Protein AF-A0A7E6FG66-F1 (afdb_monomer)

Radius of gyration: 26.2 Å; Cα contacts (8 Å, |Δi|>4): 555; chains: 1; bounding box: 57×89×68 Å

Foldseek 3Di:
DVVVLVVLLVVLVVVVVDPDDDDQLVSQLSSVQVCVVVVVQPDWDDPDPLLTFGLVPADQCLVVCVVVVPDDPVVCCCVRVVVRDDGDDPSVSSSSSSSQLAAKDFDADLLNPDRPHIDGDGSLSLAAADLPFQWEWDDDGPDIDIGGNDDQPPPGRDSGHYHPDPSLDQLLVSQVCCCVRVNDGHDHPCNVVRQPRQCLQLWFADPPPVDPWTKGWHDNNVPDIAIHATPTPRDGDPDPVVRVLSVVLVVVLVVLLVVLVVCVVVVVLVVSLVSLVVNLVVVVVGRDDLLHNSNLSSLVSNLVSCVSVLVLVSNLVSLVSNLVSVCVSDPVLDLVSLSSLLVSLVSCVSVVVLVSSLVSLVVSLVNVVVVDDPPRSNNVVSVVSNVCSVPDDPVVVVVVVVPPDDDDDDDDDDDDDD

pLDDT: mean 88.01, std 13.19, range [34.34, 98.81]

Nearest PDB structures (foldseek):
  6cby-assembly2_B  TM=8.712E-01  e=8.234E-17  Homo sapiens
  3n71-assembly1_A  TM=7.845E-01  e=2.223E-16  Mus musculus
  4wuy-assembly1_A  TM=8.806E-01  e=2.598E-15  Homo sapiens
  6paf-assembly1_A  TM=8.210E-01  e=5.805E-15  Homo sapiens
  7v1m-assembly2_G  TM=5.710E-01  e=3.129E-02  Homo sapiens

Secondary structure (DSSP, 8-state):
-HHHHHHHHHHHHHTTSS-PPPPHHHHHHHHHHHHHHTTGGG------TTT---GGGS---HHHHHHHT----HHHHHHTGGGTS----HHHHHHHHHHHHHHEEEEE-TTSSSEEEEEE-TTGGGPEE-SS-SEEEEEETTEEEEEESS--SS--GGG-EE-SS-TTS-HHHHHHHHHHHHS----SHHHHSTHHHHHHHT-EE-SSTT---EEEEEESSSSSEEEEPPTTT------HHHHHHHHHHHHHHHHHHHHHHHHHHHT-HHHHHHHHHHHHHHHHTTTB-TT-HHHHHHHHHHHHHHHHTT-HHHHHHHHHHHHHHHTTTS-TT-HHHHHHHHHHHHHHHHTT-HHHHHHHHHHHHHHHHHHS-TT-HHHHHHHHHHHHHHH--HHHHHHHHTTSPPPPPPP-------

Sequence (418 aa):
MDLDVHRTECLCYQNQGDPVLPPSDIRMVLRLVIRWQNKDYCKEFVEDPMWKRQFLELMSHYQELKQSGVKFNLTYFHDVVGKTLELPSDETIFEMYGKMLINCFAIPDEDYTLSIGTGIYLSSSKIDHSCVPNAVMTYNGTEQFLKALEYIPEPEPNKIFISYINTDRPSWIRKDFLRNNYYFDCSCANCKETECLDRKQTSVHCPNVQCSGFIGISSNDGKEFFMLPCSVCGLREDSSEILEETKTLWSFGIEKIQELRELDKCKDYENELQLAEETLTILKETRIHETNLIYVEVMELAKEACIELRLWSKAAYYGNKVWPQRMQYFEHSDFRVGLLLYELGKLYLNAMEIENAREIFRKASTILGTYHDKNDFIFKQQQILQQYCDTFDSNLQLSLENAAPTPCTPDHKSLKSH

Mean predicted aligned error: 7.72 Å

Organism: NCBI:txid2607531

Structure (mmCIF, N/CA/C/O backbone):
data_AF-A0A7E6FG66-F1
#
_entry.id   AF-A0A7E6FG66-F1
#
loop_
_atom_site.group_PDB
_atom_site.id
_atom_site.type_symbol
_atom_site.label_atom_id
_atom_site.label_alt_id
_atom_site.label_comp_id
_atom_site.label_asym_id
_atom_site.label_entity_id
_atom_site.label_seq_id
_atom_site.pdbx_PDB_ins_code
_atom_site.Cartn_x
_atom_site.Cartn_y
_atom_site.Cartn_z
_atom_site.occupancy
_atom_site.B_iso_or_equiv
_atom_site.auth_seq_id
_atom_site.auth_comp_id
_atom_site.auth_asym_id
_atom_site.auth_atom_id
_atom_site.pdbx_PDB_model_num
ATOM 1 N N . MET A 1 1 ? -24.361 2.565 17.258 1.00 57.56 1 MET A N 1
ATOM 2 C CA . MET A 1 1 ? -23.247 2.174 18.149 1.00 57.56 1 MET A CA 1
ATOM 3 C C . MET A 1 1 ? -22.143 3.222 18.196 1.00 57.56 1 MET A C 1
ATOM 5 O O . MET A 1 1 ? -21.667 3.478 19.289 1.00 57.56 1 MET A O 1
ATOM 9 N N . ASP A 1 2 ? -21.753 3.860 17.083 1.00 77.19 2 ASP A N 1
ATOM 10 C CA . ASP A 1 2 ? -20.660 4.853 17.133 1.00 77.19 2 ASP A CA 1
ATOM 11 C C . ASP A 1 2 ? -21.058 6.202 17.761 1.00 77.19 2 ASP A C 1
ATOM 13 O O . ASP A 1 2 ? -20.211 6.883 18.322 1.00 77.19 2 ASP A O 1
ATOM 17 N N . LEU A 1 3 ? -22.350 6.570 17.752 1.00 84.69 3 LEU A N 1
ATOM 18 C CA . LEU A 1 3 ? -22.817 7.851 18.306 1.00 84.69 3 LEU A CA 1
ATOM 19 C C . LEU A 1 3 ? -22.474 8.031 19.794 1.00 84.69 3 LEU A C 1
ATOM 21 O O . LEU A 1 3 ? -22.141 9.139 20.204 1.00 84.69 3 LEU A O 1
ATOM 25 N N . ASP A 1 4 ? -22.538 6.963 20.593 1.00 85.69 4 ASP A N 1
ATOM 26 C CA . ASP A 1 4 ? -22.218 7.033 22.023 1.00 85.69 4 ASP A CA 1
ATOM 27 C C . ASP A 1 4 ? -20.714 7.225 22.249 1.00 85.69 4 ASP A C 1
ATOM 29 O O . ASP A 1 4 ? -20.314 8.038 23.080 1.00 85.69 4 ASP A O 1
ATOM 33 N N . VAL A 1 5 ? -19.875 6.543 21.459 1.00 90.69 5 VAL A N 1
ATOM 34 C CA . VAL A 1 5 ? -18.415 6.729 21.485 1.00 90.69 5 VAL A CA 1
ATOM 35 C C . VAL A 1 5 ? -18.059 8.144 21.038 1.00 90.69 5 VAL A C 1
ATOM 37 O O . VAL A 1 5 ? -17.308 8.834 21.724 1.00 90.69 5 VAL A O 1
ATOM 40 N N . HIS A 1 6 ? -18.649 8.605 19.933 1.00 91.44 6 HIS A N 1
ATOM 41 C CA . HIS A 1 6 ? -18.434 9.948 19.412 1.00 91.44 6 HIS A CA 1
ATOM 42 C C . HIS A 1 6 ? -18.881 11.032 20.395 1.00 91.44 6 HIS A C 1
ATOM 44 O O . HIS A 1 6 ? -18.180 12.023 20.557 1.00 91.44 6 HIS A O 1
ATOM 50 N N . ARG A 1 7 ? -20.019 10.867 21.081 1.00 91.19 7 ARG A N 1
ATOM 51 C CA . ARG A 1 7 ? -20.492 11.846 22.073 1.00 91.19 7 ARG A CA 1
ATOM 52 C C . ARG A 1 7 ? -19.454 12.058 23.176 1.00 91.19 7 ARG A C 1
ATOM 54 O O . ARG A 1 7 ? -19.181 13.199 23.540 1.00 91.19 7 ARG A O 1
ATOM 61 N N . THR A 1 8 ? -18.870 10.973 23.675 1.00 91.44 8 THR A N 1
ATOM 62 C CA . THR A 1 8 ? -17.830 11.020 24.706 1.00 91.44 8 THR A CA 1
ATOM 63 C C . THR A 1 8 ? -16.518 11.596 24.165 1.00 91.44 8 THR A C 1
ATOM 65 O O . THR A 1 8 ? -15.935 12.476 24.790 1.00 91.44 8 THR A O 1
ATOM 68 N N . GLU A 1 9 ? -16.089 11.171 22.973 1.00 91.25 9 GLU A N 1
ATOM 69 C CA . GLU A 1 9 ? -14.915 11.709 22.268 1.00 91.25 9 GLU A CA 1
ATOM 70 C C . GLU A 1 9 ? -15.043 13.226 22.022 1.00 91.25 9 GLU A C 1
ATOM 72 O O . GLU A 1 9 ? -14.122 13.991 22.301 1.00 91.25 9 GLU A O 1
ATOM 77 N N . CYS A 1 10 ? -16.210 13.681 21.562 1.00 89.88 10 CYS A N 1
ATOM 78 C CA . CYS A 1 10 ? -16.506 15.086 21.294 1.00 89.88 10 CYS A CA 1
ATOM 79 C C . CYS A 1 10 ? -16.402 15.938 22.566 1.00 89.88 10 CYS A C 1
ATOM 81 O O . CYS A 1 10 ? -15.826 17.026 22.524 1.00 89.88 10 CYS A O 1
ATOM 83 N N . LEU A 1 11 ? -16.887 15.429 23.705 1.00 89.50 11 LEU A N 1
ATOM 84 C CA . LEU A 1 11 ? -16.784 16.116 24.993 1.00 89.50 11 LEU A CA 1
ATOM 85 C C . LEU A 1 11 ? -15.321 16.315 25.425 1.00 89.50 11 LEU A C 1
ATOM 87 O O . LEU A 1 11 ? -14.979 17.382 25.934 1.00 89.50 11 LEU A O 1
ATOM 91 N N . CYS A 1 12 ? -14.443 15.337 25.171 1.00 88.31 12 CYS A N 1
ATOM 92 C CA . CYS A 1 12 ? -13.009 15.483 25.438 1.00 88.31 12 CYS A CA 1
ATOM 93 C C . CYS A 1 12 ? -12.384 16.634 24.628 1.00 88.31 12 CYS A C 1
ATOM 95 O O . CYS A 1 12 ? -11.547 17.364 25.158 1.00 88.31 12 CYS A O 1
ATOM 97 N N . TYR A 1 13 ? -12.801 16.825 23.370 1.00 85.50 13 TYR A N 1
ATOM 98 C CA . TYR A 1 13 ? -12.245 17.863 22.490 1.00 85.50 13 TYR A CA 1
ATOM 99 C C . TYR A 1 13 ? -12.838 19.251 22.713 1.00 85.50 13 TYR A C 1
ATOM 101 O O . TYR A 1 13 ? -12.101 20.230 22.679 1.00 85.50 13 TYR A O 1
ATOM 109 N N . GLN A 1 14 ? -14.139 19.370 22.992 1.00 79.69 14 GLN A N 1
ATOM 110 C CA . GLN A 1 14 ? -14.776 20.673 23.241 1.00 79.69 14 GLN A CA 1
ATOM 111 C C . GLN A 1 14 ? -14.103 21.452 24.382 1.00 79.69 14 GLN A C 1
ATOM 113 O O . GLN A 1 14 ? -14.046 22.680 24.360 1.00 79.69 14 GLN A O 1
ATOM 118 N N . ASN A 1 15 ? -13.527 20.735 25.347 1.00 68.00 15 ASN A N 1
ATOM 119 C CA . ASN A 1 15 ? -12.823 21.309 26.488 1.00 68.00 15 ASN A CA 1
ATOM 120 C C . ASN A 1 15 ? -11.418 21.861 26.155 1.00 68.00 15 ASN A C 1
ATOM 122 O O . ASN A 1 15 ? -10.752 22.383 27.049 1.00 68.00 15 ASN A O 1
ATOM 126 N N . GLN A 1 16 ? -10.940 21.741 24.908 1.00 69.50 16 GLN A N 1
ATOM 127 C CA . GLN A 1 16 ? -9.599 22.175 24.490 1.00 69.50 16 GLN A CA 1
ATOM 128 C C . GLN A 1 16 ? -9.515 23.652 24.086 1.00 69.50 16 GLN A C 1
ATOM 130 O O . GLN A 1 16 ? -8.414 24.190 24.042 1.00 69.50 16 GLN A O 1
ATOM 135 N N . GLY A 1 17 ? -10.630 24.323 23.777 1.00 63.22 17 GLY A N 1
ATOM 136 C CA . GLY A 1 17 ? -10.633 25.706 23.268 1.00 63.22 17 GLY A CA 1
ATOM 137 C C . GLY A 1 17 ? -9.983 25.902 21.883 1.00 63.22 17 GLY A C 1
ATOM 138 O O . GLY A 1 17 ? -10.234 26.922 21.247 1.00 63.22 17 GLY A O 1
ATOM 139 N N . ASP A 1 18 ? -9.200 24.930 21.405 1.00 63.00 18 ASP A N 1
ATOM 140 C CA . ASP A 1 18 ? -8.535 24.885 20.103 1.00 63.00 18 ASP A CA 1
ATOM 141 C C . ASP A 1 18 ? -9.313 23.965 19.132 1.00 63.00 18 ASP A C 1
ATOM 143 O O . ASP A 1 18 ? -9.674 22.846 19.512 1.00 63.00 18 ASP A O 1
ATOM 147 N N . PRO A 1 19 ? -9.609 24.407 17.893 1.00 64.44 19 PRO A N 1
ATOM 148 C CA . PRO A 1 19 ? -10.283 23.593 16.881 1.00 64.44 19 PRO A CA 1
ATOM 149 C C . PRO A 1 19 ? -9.435 22.457 16.276 1.00 64.44 19 PRO A C 1
ATOM 151 O O . PRO A 1 19 ? -9.970 21.685 15.475 1.00 64.44 19 PRO A O 1
ATOM 154 N N . VAL A 1 20 ? -8.140 22.340 16.587 1.00 77.12 20 VAL A N 1
ATOM 155 C CA . VAL A 1 20 ? -7.280 21.304 15.992 1.00 77.12 20 VAL A CA 1
ATOM 156 C C . VAL A 1 20 ? -7.544 19.931 16.621 1.00 77.12 20 VAL A C 1
ATOM 158 O O . VAL A 1 20 ? -7.330 19.703 17.811 1.00 77.12 20 VAL A O 1
ATOM 161 N N . LEU A 1 21 ? -7.979 18.977 15.792 1.00 81.81 21 LEU A N 1
ATOM 162 C CA . LEU A 1 21 ? -8.114 17.578 16.199 1.00 81.81 21 LEU A CA 1
ATOM 163 C C . LEU A 1 21 ? -6.737 16.947 16.449 1.00 81.81 21 LEU A C 1
ATOM 165 O O . LEU A 1 21 ? -5.801 17.202 15.686 1.00 81.81 21 LEU A O 1
ATOM 169 N N . PRO A 1 22 ? -6.605 16.070 17.459 1.00 87.75 22 PRO A N 1
ATOM 170 C CA . PRO A 1 22 ? -5.353 15.370 17.685 1.00 87.75 22 PRO A CA 1
ATOM 171 C C . PRO A 1 22 ? -5.055 14.357 16.563 1.00 87.75 22 PRO A C 1
ATOM 173 O O . PRO A 1 22 ? -5.965 13.958 15.824 1.00 87.75 22 PRO A O 1
ATOM 176 N N . PRO A 1 23 ? -3.794 13.897 16.460 1.00 89.44 23 PRO A N 1
ATOM 177 C CA . PRO A 1 23 ? -3.388 12.853 15.521 1.00 89.44 23 PRO A CA 1
ATOM 178 C C . PRO A 1 23 ? -4.244 11.576 15.607 1.00 89.44 23 PRO A C 1
ATOM 180 O O . PRO A 1 23 ? -4.853 11.271 16.636 1.00 89.44 23 PRO A O 1
ATOM 183 N N . SER A 1 24 ? -4.322 10.827 14.503 1.00 90.44 24 SER A N 1
ATOM 184 C CA . SER A 1 24 ? -5.230 9.678 14.351 1.00 90.44 24 SER A CA 1
ATOM 185 C C . SER A 1 24 ? -4.995 8.563 15.372 1.00 90.44 24 SER A C 1
ATOM 187 O O . SER A 1 24 ? -5.958 7.943 15.822 1.00 90.44 24 SER A O 1
ATOM 189 N N . ASP A 1 25 ? -3.753 8.343 15.789 1.00 91.62 25 ASP A N 1
ATOM 190 C CA . ASP A 1 25 ? -3.383 7.379 16.822 1.00 91.62 25 ASP A CA 1
ATOM 191 C C . ASP A 1 25 ? -3.936 7.755 18.206 1.00 91.62 25 ASP A C 1
ATOM 193 O O . ASP A 1 25 ? -4.521 6.914 18.890 1.00 91.62 25 ASP A O 1
ATOM 197 N N . ILE A 1 26 ? -3.851 9.030 18.591 1.00 92.56 26 ILE A N 1
ATOM 198 C CA . ILE A 1 26 ? -4.454 9.554 19.826 1.00 92.56 26 ILE A CA 1
ATOM 199 C C . ILE A 1 26 ? -5.968 9.366 19.805 1.00 92.56 26 ILE A C 1
ATOM 201 O O . ILE A 1 26 ? -6.552 8.895 20.784 1.00 92.56 26 ILE A O 1
ATOM 205 N N . ARG A 1 27 ? -6.610 9.697 18.679 1.00 93.12 27 ARG A N 1
ATOM 206 C CA . ARG A 1 27 ? -8.060 9.524 18.494 1.00 93.12 27 ARG A CA 1
ATOM 207 C C . ARG A 1 27 ? -8.463 8.056 18.619 1.00 93.12 27 ARG A C 1
ATOM 209 O O . ARG A 1 27 ? -9.441 7.734 19.290 1.00 93.12 27 ARG A O 1
ATOM 216 N N . MET A 1 28 ? -7.689 7.158 18.018 1.00 93.94 28 MET A N 1
ATOM 217 C CA . MET A 1 28 ? -7.956 5.725 18.051 1.00 93.94 28 MET A CA 1
ATOM 218 C C . MET A 1 28 ? -7.812 5.149 19.466 1.00 93.94 28 MET A C 1
ATOM 220 O O . MET A 1 28 ? -8.726 4.477 19.947 1.00 93.94 28 MET A O 1
ATOM 224 N N . VAL A 1 29 ? -6.731 5.471 20.184 1.00 95.44 29 VAL A N 1
ATOM 225 C CA . VAL A 1 29 ? -6.553 5.028 21.578 1.00 95.44 29 VAL A CA 1
ATOM 226 C C . VAL A 1 29 ? -7.604 5.649 22.504 1.00 95.44 29 VAL A C 1
ATOM 228 O O . VAL A 1 29 ? -8.104 4.963 23.392 1.00 95.44 29 VAL A O 1
ATOM 231 N N . LEU A 1 30 ? -8.032 6.895 22.272 1.00 94.50 30 LEU A N 1
ATOM 232 C CA . LEU A 1 30 ? -9.138 7.500 23.022 1.00 94.50 30 LEU A CA 1
ATOM 233 C C . LEU A 1 30 ? -10.424 6.685 22.849 1.00 94.50 30 LEU A C 1
ATOM 235 O O . LEU A 1 30 ? -11.082 6.340 23.832 1.00 94.50 30 LEU A O 1
ATOM 239 N N . ARG A 1 31 ? -10.762 6.313 21.610 1.00 94.06 31 ARG A N 1
ATOM 240 C CA . ARG A 1 31 ? -11.917 5.447 21.341 1.00 94.06 31 ARG A CA 1
ATOM 241 C C . ARG A 1 31 ? -11.772 4.079 22.016 1.00 94.06 31 ARG A C 1
ATOM 243 O O . ARG A 1 31 ? -12.773 3.552 22.499 1.00 94.06 31 ARG A O 1
ATOM 250 N N . LEU A 1 32 ? -10.561 3.524 22.121 1.00 94.06 32 LEU A N 1
ATOM 251 C CA . LEU A 1 32 ? -10.299 2.295 22.885 1.00 94.06 32 LEU A CA 1
ATOM 252 C C . LEU A 1 32 ? -10.516 2.475 24.393 1.00 94.06 32 LEU A C 1
ATOM 254 O O . LEU A 1 32 ? -11.147 1.617 25.007 1.00 94.06 32 LEU A O 1
ATOM 258 N N . VAL A 1 33 ? -10.085 3.595 24.980 1.00 94.69 33 VAL A N 1
ATOM 259 C CA . VAL A 1 33 ? -10.324 3.918 26.399 1.00 94.69 33 VAL A CA 1
ATOM 260 C C . VAL A 1 33 ? -11.818 4.074 26.689 1.00 94.69 33 VAL A C 1
ATOM 262 O O . VAL A 1 33 ? -12.317 3.479 27.644 1.00 94.69 33 VAL A O 1
ATOM 265 N N . ILE A 1 34 ? -12.563 4.787 25.837 1.00 93.75 34 ILE A N 1
ATOM 266 C CA . ILE A 1 34 ? -14.025 4.930 25.967 1.00 93.75 34 ILE A CA 1
ATOM 267 C C . ILE A 1 34 ? -14.700 3.551 25.931 1.00 93.75 34 ILE A C 1
ATOM 269 O O . ILE A 1 34 ? -15.543 3.226 26.768 1.00 93.75 34 ILE A O 1
ATOM 273 N N . ARG A 1 35 ? -14.300 2.699 24.981 1.00 92.00 35 ARG A N 1
ATOM 274 C CA . ARG A 1 35 ? -14.809 1.325 24.866 1.00 92.00 35 ARG A CA 1
ATOM 275 C C . ARG A 1 35 ? -14.431 0.462 26.070 1.00 92.00 35 ARG A C 1
ATOM 277 O O . ARG A 1 35 ? -15.241 -0.350 26.513 1.00 92.00 35 ARG A O 1
ATOM 284 N N . TRP A 1 36 ? -13.237 0.647 26.627 1.00 91.00 36 TRP A N 1
ATOM 285 C CA . TRP A 1 36 ? -12.804 -0.031 27.845 1.00 91.00 36 TRP A CA 1
ATOM 286 C C . TRP A 1 36 ? -13.668 0.352 29.052 1.00 91.00 36 TRP A C 1
ATOM 288 O O . TRP A 1 36 ? -14.169 -0.541 29.736 1.00 91.00 36 TRP A O 1
ATOM 298 N N . GLN A 1 37 ? -13.944 1.643 29.255 1.00 89.75 37 GLN A N 1
ATOM 299 C CA . GLN A 1 37 ? -14.844 2.119 30.315 1.00 89.75 37 GLN A CA 1
ATOM 300 C C . GLN A 1 37 ? -16.266 1.568 30.160 1.00 89.75 37 GLN A C 1
ATOM 302 O O . GLN A 1 37 ? -16.880 1.127 31.132 1.00 89.75 37 GLN A O 1
ATOM 307 N N . ASN A 1 38 ? -16.759 1.511 28.920 1.00 89.69 38 ASN A N 1
ATOM 308 C CA . ASN A 1 38 ? -18.064 0.935 28.588 1.00 89.69 38 ASN A CA 1
ATOM 309 C C . ASN A 1 38 ? -18.106 -0.599 28.713 1.00 89.69 38 ASN A C 1
ATOM 311 O O . ASN A 1 38 ? -19.169 -1.198 28.547 1.00 89.69 38 ASN A O 1
ATOM 315 N N . LYS A 1 39 ? -16.966 -1.244 28.999 1.00 86.75 39 LYS A N 1
ATOM 316 C CA . LYS A 1 39 ? -16.790 -2.704 29.024 1.00 86.75 39 LYS A CA 1
ATOM 317 C C . LYS A 1 39 ? -17.163 -3.375 27.698 1.00 86.75 39 LYS A C 1
ATOM 319 O O . LYS A 1 39 ? -17.593 -4.527 27.666 1.00 86.75 39 LYS A O 1
ATOM 324 N N . ASP A 1 40 ? -16.951 -2.669 26.588 1.00 83.44 40 ASP A N 1
ATOM 325 C CA . ASP A 1 40 ? -17.232 -3.162 25.237 1.00 83.44 40 ASP A CA 1
ATOM 326 C C . ASP A 1 40 ? -16.342 -4.345 24.847 1.00 83.44 40 ASP A C 1
ATOM 328 O O . ASP A 1 40 ? -16.736 -5.142 24.004 1.00 83.44 40 ASP A O 1
ATOM 332 N N . TYR A 1 41 ? -15.166 -4.495 25.463 1.00 74.81 41 TYR A N 1
ATOM 333 C CA . TYR A 1 41 ? -14.269 -5.629 25.215 1.00 74.81 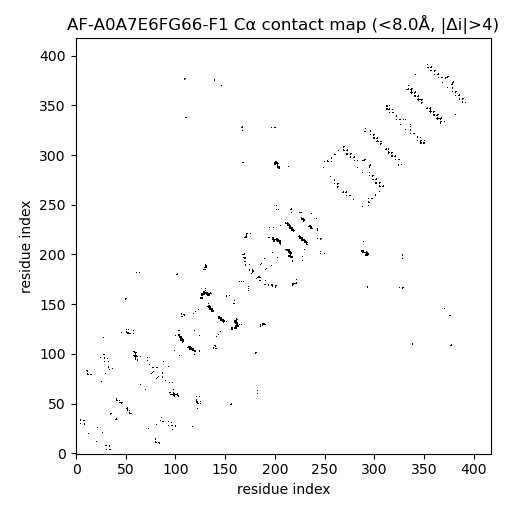41 TYR A CA 1
ATOM 334 C C . TYR A 1 41 ? -14.890 -6.990 25.578 1.00 74.81 41 TYR A C 1
ATOM 336 O O . TYR A 1 41 ? -14.398 -8.014 25.112 1.00 74.81 41 TYR A O 1
ATOM 344 N N . CYS A 1 42 ? -15.963 -7.005 26.380 1.00 68.75 42 CYS A N 1
ATOM 345 C CA . CYS A 1 42 ? -16.747 -8.201 26.695 1.00 68.75 42 CYS A CA 1
ATOM 346 C C . CYS A 1 42 ? -17.829 -8.516 25.650 1.00 68.75 42 CYS A C 1
ATOM 348 O O . CYS A 1 42 ? -18.475 -9.557 25.750 1.00 68.75 42 CYS A O 1
ATOM 350 N N . LYS A 1 43 ? -18.100 -7.611 24.699 1.00 74.25 43 LYS A N 1
ATOM 351 C CA . LYS A 1 43 ? -19.155 -7.811 23.702 1.00 74.25 43 LYS A CA 1
ATOM 352 C C . LYS A 1 43 ? -18.693 -8.823 22.664 1.00 74.25 43 LYS A C 1
ATOM 354 O O . LYS A 1 43 ? -17.631 -8.684 22.063 1.00 74.25 43 LYS A O 1
ATOM 359 N N . GLU A 1 44 ? -19.525 -9.830 22.447 1.00 68.69 44 GLU A N 1
ATOM 360 C CA . GLU A 1 44 ? -19.305 -10.860 21.443 1.00 68.69 44 GLU A CA 1
ATOM 361 C C . GLU A 1 44 ? -20.148 -10.531 20.215 1.00 68.69 44 GLU A C 1
ATOM 363 O O . GLU A 1 44 ? -21.362 -10.370 20.315 1.00 68.69 44 GLU A O 1
ATOM 368 N N . PHE A 1 45 ? -19.493 -10.393 19.064 1.00 73.94 45 PHE A N 1
ATOM 369 C CA . PHE A 1 45 ? -20.156 -10.068 17.797 1.00 73.94 45 PHE A CA 1
ATOM 370 C C . PHE A 1 45 ? -20.168 -11.245 16.817 1.00 73.94 45 PHE A C 1
ATOM 372 O O . PHE A 1 45 ? -20.852 -11.183 15.801 1.00 73.94 45 PHE A O 1
ATOM 379 N N . VAL A 1 46 ? -19.407 -12.304 17.108 1.00 83.31 46 VAL A N 1
ATOM 380 C CA . VAL A 1 46 ? -19.221 -13.459 16.227 1.00 83.31 46 VAL A CA 1
ATOM 381 C C . VAL A 1 46 ? -19.586 -14.726 16.981 1.00 83.31 46 VAL A C 1
ATOM 383 O O . VAL A 1 46 ? -19.008 -15.012 18.031 1.00 83.31 46 VAL A O 1
ATOM 386 N N . GLU A 1 47 ? -20.553 -15.463 16.436 1.00 85.50 47 GLU A N 1
ATOM 387 C CA . GLU A 1 47 ? -21.048 -16.715 17.014 1.00 85.50 47 GLU A CA 1
ATOM 388 C C . GLU A 1 47 ? -20.092 -17.885 16.763 1.00 85.50 47 GLU A C 1
ATOM 390 O O . GLU A 1 47 ? -19.960 -18.753 17.623 1.00 85.50 47 GLU A O 1
ATOM 395 N N . ASP A 1 48 ? -19.401 -17.895 15.616 1.00 89.38 48 ASP A N 1
ATOM 396 C CA . ASP A 1 48 ? -18.454 -18.952 15.260 1.00 89.38 48 ASP A CA 1
ATOM 397 C C . ASP A 1 48 ? -17.230 -18.932 16.203 1.00 89.38 48 ASP A C 1
ATOM 399 O O . ASP A 1 48 ? -16.424 -17.990 16.154 1.00 89.38 48 ASP A O 1
ATOM 403 N N . PRO A 1 49 ? -17.035 -19.973 17.041 1.00 89.62 49 PRO A N 1
ATOM 404 C CA . PRO A 1 49 ? -15.908 -20.047 17.966 1.00 89.62 49 PRO A CA 1
ATOM 405 C C . PRO A 1 49 ? -14.544 -19.981 17.270 1.00 89.62 49 PRO A C 1
ATOM 407 O O . PRO A 1 49 ? -13.583 -19.481 17.856 1.00 89.62 49 PRO A O 1
ATOM 410 N N . MET A 1 50 ? -14.450 -20.443 16.018 1.00 90.88 50 MET A N 1
ATOM 411 C CA . MET A 1 50 ? -13.217 -20.416 15.232 1.00 90.88 50 MET A CA 1
ATOM 412 C C . MET A 1 50 ? -12.742 -18.978 14.984 1.00 90.88 50 MET A C 1
ATOM 414 O O . MET A 1 50 ? -11.553 -18.671 15.112 1.00 90.88 50 MET A O 1
ATOM 418 N N . TRP A 1 51 ? -13.679 -18.066 14.725 1.00 91.81 51 TRP A N 1
ATOM 419 C CA . TRP A 1 51 ? -13.413 -16.662 14.392 1.00 91.81 51 TRP A CA 1
ATOM 420 C C . TRP A 1 51 ? -13.567 -15.702 15.570 1.00 91.81 51 TRP A C 1
ATOM 422 O O . TRP A 1 51 ? -13.194 -14.529 15.476 1.00 91.81 51 TRP A O 1
ATOM 432 N N . LYS A 1 52 ? -14.069 -16.189 16.702 1.00 91.38 52 LYS A N 1
ATOM 433 C CA . LYS A 1 52 ? -14.217 -15.411 17.929 1.00 91.38 52 LYS A CA 1
ATOM 434 C C . LYS A 1 52 ? -12.858 -15.001 18.499 1.00 91.38 52 LYS A C 1
ATOM 436 O O . LYS A 1 52 ? -12.013 -15.854 18.765 1.00 91.38 52 LYS A O 1
ATOM 441 N N . ARG A 1 53 ? -12.655 -13.698 18.698 1.00 90.44 53 ARG A N 1
ATOM 442 C CA . ARG A 1 53 ? -11.492 -13.116 19.382 1.00 90.44 53 ARG A CA 1
ATOM 443 C C . ARG A 1 53 ? -11.928 -11.943 20.244 1.00 90.44 53 ARG A C 1
ATOM 445 O O . ARG A 1 53 ? -12.797 -11.176 19.834 1.00 90.44 53 ARG A O 1
ATOM 452 N N . GLN A 1 54 ? -11.306 -11.777 21.401 1.00 90.44 54 GLN A N 1
ATOM 453 C CA . GLN A 1 54 ? -11.503 -10.628 22.278 1.00 90.44 54 GLN A CA 1
ATOM 454 C C . GLN A 1 54 ? -10.350 -9.629 22.157 1.00 90.44 54 GLN A C 1
ATOM 456 O O . GLN A 1 54 ? -9.212 -9.986 21.860 1.00 90.44 54 GLN A O 1
ATOM 461 N N . PHE A 1 55 ? -10.622 -8.357 22.457 1.00 91.81 55 PHE A N 1
ATOM 462 C CA . PHE A 1 55 ? -9.601 -7.302 22.431 1.00 91.81 55 PHE A CA 1
ATOM 463 C C . PHE A 1 55 ? -8.419 -7.590 23.380 1.00 91.81 55 PHE A C 1
ATOM 465 O O . PHE A 1 55 ? -7.265 -7.255 23.098 1.00 91.81 55 PHE A O 1
ATOM 472 N N . LEU A 1 56 ? -8.684 -8.247 24.512 1.00 91.38 56 LEU A N 1
ATOM 473 C CA . LEU A 1 56 ? -7.648 -8.623 25.476 1.00 91.38 56 LEU A CA 1
ATOM 474 C C . LEU A 1 56 ? -6.641 -9.638 24.901 1.00 91.38 56 LEU A C 1
ATOM 476 O O . LEU A 1 56 ? -5.487 -9.621 25.313 1.00 91.38 56 LEU A O 1
ATOM 480 N N . GLU A 1 57 ? -7.033 -10.424 23.898 1.00 92.62 57 GLU A N 1
ATOM 481 C CA . GLU A 1 57 ? -6.214 -11.467 23.255 1.00 92.62 57 GLU A CA 1
ATOM 482 C C . GLU A 1 57 ? -5.383 -10.952 22.064 1.00 92.62 57 GLU A C 1
ATOM 484 O O . GLU A 1 57 ? -4.694 -11.728 21.394 1.00 92.62 57 GLU A O 1
ATOM 489 N N . LEU A 1 58 ? -5.495 -9.665 21.729 1.00 95.50 58 LEU A N 1
ATOM 490 C CA . LEU A 1 58 ? -4.688 -9.053 20.675 1.00 95.50 58 LEU A CA 1
ATOM 491 C C . LEU A 1 58 ? -3.222 -8.966 21.103 1.00 95.50 58 LEU A C 1
ATOM 493 O O . LEU A 1 58 ? -2.921 -8.629 22.248 1.00 95.50 58 LEU A O 1
ATOM 497 N N . MET A 1 59 ? -2.315 -9.227 20.164 1.00 96.25 59 MET A N 1
ATOM 498 C CA . MET A 1 59 ? -0.880 -9.067 20.385 1.00 96.25 59 MET A CA 1
ATOM 499 C C . MET A 1 59 ? -0.539 -7.581 20.500 1.00 96.25 59 MET A C 1
ATOM 501 O O . MET A 1 59 ? -0.959 -6.795 19.655 1.00 96.25 59 MET A O 1
ATOM 505 N N . SER A 1 60 ? 0.216 -7.190 21.527 1.00 96.25 60 SER A N 1
ATOM 506 C CA . SER A 1 60 ? 0.628 -5.794 21.724 1.00 96.25 60 SER A CA 1
ATOM 507 C C . SER A 1 60 ? 2.095 -5.530 21.403 1.00 96.25 60 SER A C 1
ATOM 509 O O . SER A 1 60 ? 2.438 -4.373 21.198 1.00 96.25 60 SER A O 1
ATOM 511 N N . HIS A 1 61 ? 2.957 -6.558 21.421 1.00 96.06 61 HIS A N 1
ATOM 512 C CA . HIS A 1 61 ? 4.422 -6.407 21.411 1.00 96.06 61 HIS A CA 1
ATOM 513 C C . HIS A 1 61 ? 4.923 -5.337 22.400 1.00 96.06 61 HIS A C 1
ATOM 515 O O . HIS A 1 61 ? 5.839 -4.563 22.125 1.00 96.06 61 HIS A O 1
ATOM 521 N N . TYR A 1 62 ? 4.283 -5.261 23.575 1.00 94.88 62 TYR A N 1
ATOM 522 C CA . TYR A 1 62 ? 4.542 -4.229 24.581 1.00 94.88 62 TYR A CA 1
ATOM 523 C C . TYR A 1 62 ? 6.025 -4.138 24.974 1.00 94.88 62 TYR A C 1
ATOM 525 O O . TYR A 1 62 ? 6.555 -3.039 25.150 1.00 94.88 62 TYR A O 1
ATOM 533 N N . GLN A 1 63 ? 6.704 -5.280 25.129 1.00 94.94 63 GLN A N 1
ATOM 534 C CA . GLN A 1 63 ? 8.105 -5.302 25.553 1.00 94.94 63 GLN A CA 1
ATOM 535 C C . GLN A 1 63 ? 9.025 -4.774 24.450 1.00 94.94 63 GLN A C 1
ATOM 537 O O . GLN A 1 63 ? 9.897 -3.951 24.727 1.00 94.94 63 GLN A O 1
ATOM 542 N N . GLU A 1 64 ? 8.801 -5.202 23.214 1.00 95.19 64 GLU A N 1
ATOM 543 C CA . GLU A 1 64 ? 9.562 -4.810 22.033 1.00 95.19 64 GLU A CA 1
ATOM 544 C C . GLU A 1 64 ? 9.354 -3.325 21.711 1.00 95.19 64 GLU A C 1
ATOM 546 O O . GLU A 1 64 ? 10.327 -2.595 21.520 1.00 95.19 64 GLU A O 1
ATOM 551 N N . LEU A 1 65 ? 8.111 -2.833 21.775 1.00 93.56 65 LEU A N 1
ATOM 552 C CA . LEU A 1 65 ? 7.796 -1.409 21.629 1.00 93.56 65 LEU A CA 1
ATOM 553 C C . LEU A 1 65 ? 8.518 -0.567 22.683 1.00 93.56 65 LEU A C 1
ATOM 555 O O . LEU A 1 65 ? 9.166 0.426 22.347 1.00 93.56 65 LEU A O 1
ATOM 559 N N . LYS A 1 66 ? 8.485 -0.991 23.951 1.00 91.50 66 LYS A N 1
ATOM 560 C CA . LYS A 1 66 ? 9.176 -0.287 25.038 1.00 91.50 66 LYS A CA 1
ATOM 561 C C . LYS A 1 66 ? 10.694 -0.245 24.831 1.00 91.50 66 LYS A C 1
ATOM 563 O O . LYS A 1 66 ? 11.314 0.773 25.125 1.00 91.50 66 LYS A O 1
ATOM 568 N N . GLN A 1 67 ? 11.289 -1.325 24.324 1.00 92.56 67 GLN A N 1
ATOM 569 C CA . GLN A 1 67 ? 12.725 -1.398 24.026 1.00 92.56 67 GLN A CA 1
ATOM 570 C C . GLN A 1 67 ? 13.118 -0.561 22.803 1.00 92.56 67 GLN A C 1
ATOM 572 O O . GLN A 1 67 ? 14.183 0.051 22.810 1.00 92.56 67 GLN A O 1
ATOM 577 N N . SER A 1 68 ? 12.254 -0.489 21.787 1.00 88.94 68 SER A N 1
ATOM 578 C CA . SER A 1 68 ? 12.487 0.304 20.571 1.00 88.94 68 SER A CA 1
ATOM 579 C C . SER A 1 68 ? 12.484 1.821 20.812 1.00 88.94 68 SER A C 1
ATOM 581 O O . SER A 1 68 ? 12.969 2.583 19.980 1.00 88.94 68 SER A O 1
ATOM 583 N N . GLY A 1 69 ? 11.954 2.274 21.954 1.00 87.69 69 GLY A N 1
ATOM 584 C CA . GLY A 1 69 ? 11.873 3.692 22.301 1.00 87.69 69 GLY A CA 1
ATOM 585 C C . GLY A 1 69 ? 10.700 4.434 21.658 1.00 87.69 69 GLY A C 1
ATOM 586 O O . GLY A 1 69 ? 10.651 5.663 21.751 1.00 87.69 69 GLY A O 1
ATOM 587 N N . VAL A 1 70 ? 9.751 3.717 21.043 1.00 87.56 70 VAL A N 1
ATOM 588 C CA . VAL A 1 70 ? 8.473 4.278 20.581 1.00 87.56 70 VAL A CA 1
ATOM 589 C C . VAL A 1 70 ? 7.764 4.970 21.749 1.00 87.56 70 VAL A C 1
ATOM 591 O O . VAL A 1 70 ? 7.648 4.420 22.846 1.00 87.56 70 VAL A O 1
ATOM 594 N N . LYS A 1 71 ? 7.294 6.199 21.517 1.00 87.75 71 LYS A N 1
ATOM 595 C CA . LYS A 1 71 ? 6.610 7.017 22.524 1.00 87.75 71 LYS A CA 1
ATOM 596 C C . LYS A 1 71 ? 5.166 7.254 22.124 1.00 87.75 71 LYS A C 1
ATOM 598 O O . LYS A 1 71 ? 4.889 7.628 20.992 1.00 87.75 71 LYS A O 1
ATOM 603 N N . PHE A 1 72 ? 4.280 7.124 23.101 1.00 92.44 72 PHE A N 1
ATOM 604 C CA . PHE A 1 72 ? 2.897 7.563 23.005 1.00 92.44 72 PHE A CA 1
ATOM 605 C C . PHE A 1 72 ? 2.710 8.846 23.819 1.00 92.44 72 PHE A C 1
ATOM 607 O O . PHE A 1 72 ? 3.322 8.997 24.881 1.00 92.44 72 PHE A O 1
ATOM 614 N N . ASN A 1 73 ? 1.882 9.781 23.346 1.00 91.25 73 ASN A N 1
ATOM 615 C CA . ASN A 1 73 ? 1.672 11.064 24.020 1.00 91.25 73 ASN A CA 1
ATOM 616 C C . ASN A 1 73 ? 0.730 10.922 25.233 1.00 91.25 73 ASN A C 1
ATOM 618 O O . ASN A 1 73 ? -0.424 11.350 25.206 1.00 91.25 73 ASN A O 1
ATOM 622 N N . LEU A 1 74 ? 1.235 10.317 26.313 1.00 92.31 74 LEU A N 1
ATOM 623 C CA . LEU A 1 74 ? 0.511 10.153 27.579 1.00 92.31 74 LEU A CA 1
ATOM 624 C C . LEU A 1 74 ? 0.145 11.498 28.216 1.00 92.31 74 LEU A C 1
ATOM 626 O O . LEU A 1 74 ? -0.929 11.627 28.795 1.00 92.31 74 LEU A O 1
ATOM 630 N N . THR A 1 75 ? 0.987 12.522 28.054 1.00 91.75 75 THR A N 1
ATOM 631 C CA . THR A 1 75 ? 0.700 13.880 28.538 1.00 91.75 75 THR A CA 1
ATOM 632 C C . THR A 1 75 ? -0.617 14.403 27.970 1.00 91.75 75 THR A C 1
ATOM 634 O O . THR A 1 75 ? -1.454 14.882 28.728 1.00 91.75 75 THR A O 1
ATOM 637 N N . TYR A 1 76 ? -0.863 14.217 26.667 1.00 90.06 76 TYR A N 1
ATOM 638 C CA . TYR A 1 76 ? -2.152 14.565 26.067 1.00 90.06 76 TYR A CA 1
ATOM 639 C C . TYR A 1 76 ? -3.312 13.799 26.721 1.00 90.06 76 TYR A C 1
ATOM 641 O O . TYR A 1 76 ? -4.357 14.380 27.005 1.00 90.06 76 TYR A O 1
ATOM 649 N N . PHE A 1 77 ? -3.141 12.508 27.013 1.00 92.12 77 PHE A N 1
ATOM 650 C CA . PHE A 1 77 ? -4.181 11.734 27.691 1.00 92.12 77 PHE A CA 1
ATOM 651 C C . PHE A 1 77 ? -4.498 12.295 29.075 1.00 92.12 77 PHE A C 1
ATOM 653 O O . PHE A 1 77 ? -5.664 12.565 29.346 1.00 92.12 77 PHE A O 1
ATOM 660 N N . HIS A 1 78 ? -3.502 12.545 29.922 1.00 92.69 78 HIS A N 1
ATOM 661 C CA . HIS A 1 78 ? -3.745 13.101 31.256 1.00 92.69 78 HIS A CA 1
ATOM 662 C C . HIS A 1 78 ? -4.358 14.505 31.210 1.00 92.69 78 HIS A C 1
ATOM 664 O O . HIS A 1 78 ? -5.355 14.763 31.887 1.00 92.69 78 HIS A O 1
ATOM 670 N N . ASP A 1 79 ? -3.810 15.394 30.380 1.00 90.06 79 ASP A N 1
ATOM 671 C CA . ASP A 1 79 ? -4.176 16.814 30.377 1.00 90.06 79 ASP A CA 1
ATOM 672 C C . ASP A 1 79 ? -5.489 17.105 29.643 1.00 90.06 79 ASP A C 1
ATOM 674 O O . ASP A 1 79 ? -6.121 18.143 29.882 1.00 90.06 79 ASP A O 1
ATOM 678 N N . VAL A 1 80 ? -5.901 16.219 28.732 1.00 87.94 80 VAL A N 1
ATOM 679 C CA . VAL A 1 80 ? -7.078 16.411 27.875 1.00 87.94 80 VAL A CA 1
ATOM 680 C C . VAL A 1 80 ? -8.147 15.380 28.181 1.00 87.94 80 VAL A C 1
ATOM 682 O O . VAL A 1 80 ? -9.239 15.726 28.633 1.00 87.94 80 VAL A O 1
ATOM 685 N N . VAL A 1 81 ? -7.831 14.106 27.966 1.00 90.56 81 VAL A N 1
ATOM 686 C CA . VAL A 1 81 ? -8.800 13.016 28.107 1.00 90.56 81 VAL A CA 1
ATOM 687 C C . VAL A 1 81 ? -9.180 12.827 29.579 1.00 90.56 81 VAL A C 1
ATOM 689 O O . VAL A 1 81 ? -10.366 12.731 29.900 1.00 90.56 81 VAL A O 1
ATOM 692 N N . GLY A 1 82 ? -8.196 12.885 30.480 1.00 91.25 82 GLY A N 1
ATOM 693 C CA . GLY A 1 82 ? -8.349 12.702 31.925 1.00 91.25 82 GLY A CA 1
ATOM 694 C C . GLY A 1 82 ? -9.212 13.754 32.623 1.00 91.25 82 GLY A C 1
ATOM 695 O O . GLY A 1 82 ? -9.708 13.513 33.719 1.00 91.25 82 GLY A O 1
ATOM 696 N N . LYS A 1 83 ? -9.466 14.902 31.979 1.00 90.19 83 LYS A N 1
ATOM 697 C CA . LYS A 1 83 ? -10.428 15.903 32.478 1.00 90.19 83 LYS A CA 1
ATOM 698 C C . LYS A 1 83 ? -11.879 15.438 32.374 1.00 90.19 83 LYS A C 1
ATOM 700 O O . LYS A 1 83 ? -12.738 15.972 33.069 1.00 90.19 83 LYS A O 1
ATOM 705 N N . THR A 1 84 ? -12.154 14.498 31.473 1.00 90.12 84 THR A N 1
ATOM 706 C CA . THR A 1 84 ? -13.511 14.035 31.150 1.00 90.12 84 THR A CA 1
ATOM 707 C C . THR A 1 84 ? -13.713 12.567 31.517 1.00 90.12 84 THR A C 1
ATOM 709 O O . THR A 1 84 ? -14.806 12.184 31.924 1.00 90.12 84 THR A O 1
ATOM 712 N N . LEU A 1 85 ? -12.671 11.745 31.373 1.00 90.56 85 LEU A N 1
ATOM 713 C CA . LEU A 1 85 ? -12.727 10.296 31.529 1.00 90.56 85 LEU A CA 1
ATOM 714 C C . LEU A 1 85 ? -11.776 9.821 32.625 1.00 90.56 85 LEU A C 1
ATOM 716 O O . LEU A 1 85 ? -10.647 10.290 32.725 1.00 90.56 85 LEU A O 1
ATOM 720 N N . GLU A 1 86 ? -12.211 8.826 33.396 1.00 91.44 86 GLU A N 1
ATOM 721 C CA . GLU A 1 86 ? -11.318 8.048 34.255 1.00 91.44 86 GLU A CA 1
ATOM 722 C C . GLU A 1 86 ? -10.353 7.220 33.396 1.00 91.44 86 GLU A C 1
ATOM 724 O O . GLU A 1 86 ? -10.754 6.286 32.696 1.00 91.44 86 GLU A O 1
ATOM 729 N N . LEU A 1 87 ? -9.075 7.585 33.420 1.00 94.00 87 LEU A N 1
ATOM 730 C CA . LEU A 1 87 ? -8.062 6.913 32.619 1.00 94.00 87 LEU A CA 1
ATOM 731 C C . LEU A 1 87 ? -7.638 5.584 33.262 1.00 94.00 87 LEU A C 1
ATOM 733 O O . LEU A 1 87 ? -7.493 5.521 34.486 1.00 94.00 87 LEU A O 1
ATOM 737 N N . PRO A 1 88 ? -7.379 4.535 32.462 1.00 94.56 88 PRO A N 1
ATOM 738 C CA . PRO A 1 88 ? -6.647 3.371 32.943 1.00 94.56 88 PRO A CA 1
ATOM 739 C C . PRO A 1 88 ? -5.171 3.736 33.196 1.00 94.56 88 PRO A C 1
ATOM 741 O O . PRO A 1 88 ? -4.745 4.857 32.915 1.00 94.56 88 PRO A O 1
ATOM 744 N N . SER A 1 89 ? -4.378 2.798 33.728 1.00 96.19 89 SER A N 1
ATOM 745 C CA . SER A 1 89 ? -2.952 3.058 33.982 1.00 96.19 89 SER A CA 1
ATOM 746 C C . SER A 1 89 ? -2.185 3.347 32.690 1.00 96.19 89 SER A C 1
ATOM 748 O O . SER A 1 89 ? -2.555 2.853 31.621 1.00 96.19 89 SER A O 1
ATOM 750 N N . ASP A 1 90 ? -1.077 4.078 32.791 1.00 96.12 90 ASP A N 1
ATOM 751 C CA . ASP A 1 90 ? -0.200 4.395 31.659 1.00 96.12 90 ASP A CA 1
ATOM 752 C C . ASP A 1 90 ? 0.255 3.133 30.918 1.00 96.12 90 ASP A C 1
ATOM 754 O O . ASP A 1 90 ? 0.284 3.111 29.688 1.00 96.12 90 ASP A O 1
ATOM 758 N N . GLU A 1 91 ? 0.544 2.049 31.646 1.00 95.50 91 GLU A N 1
ATOM 759 C CA . GLU A 1 91 ? 0.895 0.754 31.056 1.00 95.50 91 GLU A CA 1
ATOM 760 C C . GLU A 1 91 ? -0.259 0.177 30.240 1.00 95.50 91 GLU A C 1
ATOM 762 O O . GLU A 1 91 ? -0.037 -0.350 29.153 1.00 95.50 91 GLU A O 1
ATOM 767 N N . THR A 1 92 ? -1.490 0.309 30.736 1.00 95.12 92 THR A N 1
ATOM 768 C CA . THR A 1 92 ? -2.690 -0.167 30.041 1.00 95.12 92 THR A CA 1
ATOM 769 C C . THR A 1 92 ? -2.949 0.656 28.778 1.00 95.12 92 THR A C 1
ATOM 771 O O . THR A 1 92 ? -3.255 0.093 27.728 1.00 95.12 92 THR A O 1
ATOM 774 N N . ILE A 1 93 ? -2.794 1.984 28.846 1.00 96.38 93 ILE A N 1
ATOM 775 C CA . ILE A 1 93 ? -2.917 2.873 27.679 1.00 96.38 93 ILE A CA 1
ATOM 776 C C . ILE A 1 93 ? -1.846 2.523 26.639 1.00 96.38 93 ILE A C 1
ATOM 778 O O . ILE A 1 93 ? -2.149 2.396 25.452 1.00 96.38 93 ILE A O 1
ATOM 782 N N . PHE A 1 94 ? -0.603 2.318 27.076 1.00 96.50 94 PHE A N 1
ATOM 783 C CA . PHE A 1 94 ? 0.493 1.956 26.184 1.00 96.50 94 PHE A CA 1
ATOM 784 C C . PHE A 1 94 ? 0.313 0.553 25.581 1.00 96.50 94 PHE A C 1
ATOM 786 O O . PHE A 1 94 ? 0.609 0.344 24.407 1.00 96.50 94 PHE A O 1
ATOM 793 N N . GLU A 1 95 ? -0.244 -0.405 26.327 1.00 96.25 95 GLU A N 1
ATOM 794 C CA . GLU A 1 95 ? -0.616 -1.714 25.784 1.00 96.25 95 GLU A CA 1
ATOM 795 C C . GLU A 1 95 ? -1.725 -1.597 24.725 1.00 96.25 95 GLU A C 1
ATOM 797 O O . GLU A 1 95 ? -1.626 -2.226 23.670 1.00 96.25 95 GLU A O 1
ATOM 802 N N . MET A 1 96 ? -2.752 -0.766 24.953 1.00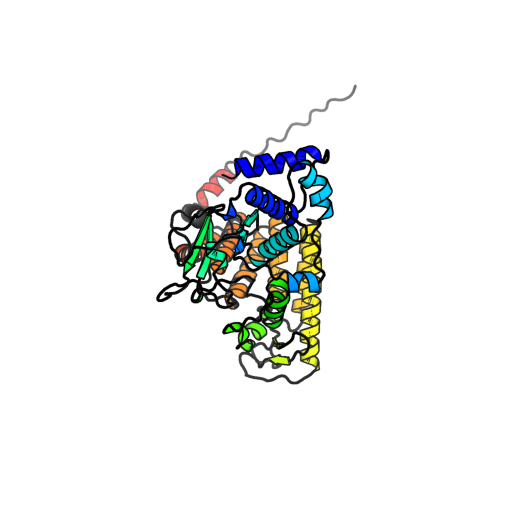 96.56 96 MET A N 1
ATOM 803 C CA . MET A 1 96 ? -3.789 -0.480 23.949 1.00 96.56 96 MET A CA 1
ATOM 804 C C . MET A 1 96 ? -3.193 0.135 22.681 1.00 96.56 96 MET A C 1
ATOM 806 O O . MET A 1 96 ? -3.586 -0.248 21.578 1.00 96.56 96 MET A O 1
ATOM 810 N N . TYR A 1 97 ? -2.230 1.045 22.832 1.00 96.62 97 TYR A N 1
ATOM 811 C CA . TYR A 1 97 ? -1.492 1.621 21.712 1.00 96.62 97 TYR A CA 1
ATOM 812 C C . TYR A 1 97 ? -0.705 0.552 20.940 1.00 96.62 97 TYR A C 1
ATOM 814 O O . TYR A 1 97 ? -0.807 0.490 19.717 1.00 96.62 97 TYR A O 1
ATOM 822 N N . GLY A 1 98 ? -0.017 -0.364 21.628 1.00 96.75 98 GLY A N 1
ATOM 823 C CA . GLY A 1 98 ? 0.647 -1.498 20.978 1.00 96.75 98 GLY A CA 1
ATOM 824 C C . GLY A 1 98 ? -0.330 -2.402 20.221 1.00 96.75 98 GLY A C 1
ATOM 825 O O . GLY A 1 98 ? -0.118 -2.713 19.052 1.00 96.75 98 GLY A O 1
ATOM 826 N N . LYS A 1 99 ? -1.474 -2.747 20.827 1.00 96.75 99 LYS A N 1
ATOM 827 C CA . LYS A 1 99 ? -2.532 -3.522 20.150 1.00 96.75 99 LYS A CA 1
ATOM 828 C C . LYS A 1 99 ? -3.050 -2.817 18.902 1.00 96.75 99 LYS A C 1
ATOM 830 O O . LYS A 1 99 ? -3.299 -3.475 17.894 1.00 96.75 99 LYS A O 1
ATOM 835 N N . MET A 1 100 ? -3.198 -1.496 18.958 1.00 95.44 100 MET A N 1
ATOM 836 C CA . MET A 1 100 ? -3.582 -0.687 17.809 1.00 95.44 100 MET A CA 1
ATOM 837 C C . MET A 1 100 ? -2.531 -0.774 16.695 1.00 95.44 100 MET A C 1
ATOM 839 O O . MET A 1 100 ? -2.900 -1.103 15.574 1.00 95.44 100 MET A O 1
ATOM 843 N N . LEU A 1 101 ? -1.248 -0.544 16.989 1.00 94.69 101 LEU A N 1
ATOM 844 C CA . LEU A 1 101 ? -0.182 -0.584 15.978 1.00 94.69 101 LEU A CA 1
ATOM 845 C C . LEU A 1 101 ? -0.102 -1.934 15.250 1.00 94.69 101 LEU A C 1
ATOM 847 O O . LEU A 1 101 ? 0.120 -1.967 14.045 1.00 94.69 101 LEU A O 1
ATOM 851 N N . ILE A 1 102 ? -0.327 -3.034 15.970 1.00 95.50 102 ILE A N 1
ATOM 852 C CA . ILE A 1 102 ? -0.134 -4.391 15.441 1.00 95.50 102 ILE A CA 1
ATOM 853 C C . ILE A 1 102 ? -1.374 -4.943 14.726 1.00 95.50 102 ILE A C 1
ATOM 855 O O . ILE A 1 102 ? -1.241 -5.718 13.784 1.00 95.50 102 ILE A O 1
ATOM 859 N N . ASN A 1 103 ? -2.584 -4.574 15.161 1.00 96.38 103 ASN A N 1
ATOM 860 C CA . ASN A 1 103 ? -3.821 -5.259 14.747 1.00 96.38 103 ASN A CA 1
ATOM 861 C C . ASN A 1 103 ? -4.810 -4.350 13.998 1.00 96.38 103 ASN A C 1
ATOM 863 O O . ASN A 1 103 ? -5.949 -4.756 13.747 1.00 96.38 103 ASN A O 1
ATOM 867 N N . CYS A 1 104 ? -4.424 -3.110 13.695 1.00 94.81 104 CYS A N 1
ATOM 868 C CA . CYS A 1 104 ? -5.258 -2.208 12.912 1.00 94.81 104 CYS A CA 1
ATOM 869 C C . CYS A 1 104 ? -5.177 -2.492 11.414 1.00 94.81 104 CYS A C 1
ATOM 871 O O . CYS A 1 104 ? -4.137 -2.853 10.872 1.00 94.81 104 CYS A O 1
ATOM 873 N N . PHE A 1 105 ? -6.288 -2.216 10.745 1.00 94.75 105 PHE A N 1
ATOM 874 C CA . PHE A 1 105 ? -6.428 -2.248 9.303 1.00 94.75 105 PHE A CA 1
ATOM 875 C C . PHE A 1 105 ? -6.721 -0.837 8.803 1.00 94.75 105 PHE A C 1
ATOM 877 O O . PHE A 1 105 ? -7.565 -0.137 9.371 1.00 94.75 105 PHE A O 1
ATOM 884 N N . ALA A 1 106 ? -6.036 -0.434 7.735 1.00 92.88 106 ALA A N 1
ATOM 885 C CA . ALA A 1 106 ? -6.410 0.744 6.968 1.00 92.88 106 ALA A CA 1
ATOM 886 C C . ALA A 1 106 ? -7.741 0.475 6.251 1.00 92.88 106 ALA A C 1
ATOM 888 O O . ALA A 1 106 ? -7.913 -0.575 5.630 1.00 92.88 106 ALA A O 1
ATOM 889 N N . ILE A 1 107 ? -8.674 1.416 6.364 1.00 92.88 107 ILE A N 1
ATOM 890 C CA . ILE A 1 107 ? -9.968 1.379 5.687 1.00 92.88 107 ILE A CA 1
ATOM 891 C C . ILE A 1 107 ? -9.830 2.249 4.434 1.00 92.88 107 ILE A C 1
ATOM 893 O O . ILE A 1 107 ? -9.628 3.461 4.576 1.00 92.88 107 ILE A O 1
ATOM 897 N N . PRO A 1 108 ? -9.887 1.655 3.232 1.00 90.62 108 PRO A N 1
ATOM 898 C CA . PRO A 1 108 ? -9.740 2.393 1.993 1.00 90.62 108 PRO A CA 1
ATOM 899 C C . PRO A 1 108 ? -10.986 3.222 1.672 1.00 90.62 108 PRO A C 1
ATOM 901 O O . PRO A 1 108 ? -12.081 2.957 2.175 1.00 90.62 108 PRO A O 1
ATOM 904 N N . ASP A 1 109 ? -10.812 4.217 0.810 1.00 89.38 109 ASP A N 1
ATOM 905 C CA . ASP A 1 109 ? -11.905 4.858 0.096 1.00 89.38 109 ASP A CA 1
ATOM 906 C C . ASP A 1 109 ? -12.556 3.902 -0.917 1.00 89.38 109 ASP A C 1
ATOM 908 O O . ASP A 1 109 ? -12.133 2.763 -1.123 1.00 89.38 109 ASP A O 1
ATOM 912 N N . GLU A 1 110 ? -13.616 4.377 -1.561 1.00 83.75 110 GLU A N 1
ATOM 913 C CA . GLU A 1 110 ? -14.402 3.590 -2.511 1.00 83.75 110 GLU A CA 1
ATOM 914 C C . GLU A 1 110 ? -13.597 3.128 -3.740 1.00 83.75 110 GLU A C 1
ATOM 916 O O . GLU A 1 110 ? -13.902 2.077 -4.309 1.00 83.75 110 GLU A O 1
ATOM 921 N N . ASP A 1 111 ? -12.556 3.878 -4.116 1.00 80.12 111 ASP A N 1
ATOM 922 C CA . ASP A 1 111 ? -11.666 3.569 -5.235 1.00 80.12 111 ASP A CA 1
ATOM 923 C C . ASP A 1 111 ? -10.392 2.801 -4.817 1.00 80.12 111 ASP A C 1
ATOM 925 O O . ASP A 1 111 ? -9.589 2.451 -5.683 1.00 80.12 111 ASP A O 1
ATOM 929 N N . TYR A 1 112 ? -10.207 2.495 -3.524 1.00 84.50 112 TYR A N 1
ATOM 930 C CA . TYR A 1 112 ? -9.012 1.831 -2.969 1.00 84.50 112 TYR A CA 1
ATOM 931 C C . TYR A 1 112 ? -7.694 2.578 -3.229 1.00 84.50 112 TYR A C 1
ATOM 933 O O . TYR A 1 112 ? -6.616 1.980 -3.245 1.00 84.50 112 TYR A O 1
ATOM 941 N N . THR A 1 113 ? -7.780 3.893 -3.407 1.00 78.06 113 THR A N 1
ATOM 942 C CA . THR A 1 113 ? -6.646 4.785 -3.673 1.00 78.06 113 THR A CA 1
ATOM 943 C C . THR A 1 113 ? -6.078 5.404 -2.406 1.00 78.06 113 THR A C 1
ATOM 945 O O . THR A 1 113 ? -4.871 5.611 -2.306 1.00 78.06 113 THR A O 1
ATOM 948 N N . LEU A 1 114 ? -6.926 5.668 -1.412 1.00 84.56 114 LEU A N 1
ATOM 949 C CA . LEU A 1 114 ? -6.554 6.377 -0.194 1.00 84.56 114 LEU A CA 1
ATOM 950 C C . LEU A 1 114 ? -7.063 5.633 1.033 1.00 84.56 114 LEU A C 1
ATOM 952 O O . LEU A 1 114 ? -8.141 5.051 1.029 1.00 84.56 114 LEU A O 1
ATOM 956 N N . SER A 1 115 ? -6.310 5.706 2.128 1.00 90.06 115 SER A N 1
ATOM 957 C CA . SER A 1 115 ? -6.824 5.308 3.438 1.00 90.06 115 SER A CA 1
ATOM 958 C C . SER A 1 115 ? -7.640 6.455 4.030 1.00 90.06 115 SER A C 1
ATOM 960 O O . SER A 1 115 ? -7.107 7.538 4.274 1.00 90.06 115 SER A O 1
ATOM 962 N N . ILE A 1 116 ? -8.926 6.219 4.287 1.00 92.06 116 ILE A N 1
ATOM 963 C CA . ILE A 1 116 ? -9.847 7.207 4.876 1.00 92.06 116 ILE A CA 1
ATOM 964 C C . ILE A 1 116 ? -10.094 6.967 6.367 1.00 92.06 116 ILE A C 1
ATOM 966 O O . ILE A 1 116 ? -10.742 7.773 7.036 1.00 92.06 116 ILE A O 1
ATOM 970 N N . GLY A 1 117 ? -9.579 5.864 6.910 1.00 92.38 117 GLY A N 1
ATOM 971 C CA . GLY A 1 117 ? -9.739 5.532 8.316 1.00 92.38 117 GLY A CA 1
ATOM 972 C C . GLY A 1 117 ? -8.915 4.333 8.753 1.00 92.38 117 GLY A C 1
ATOM 973 O O . GLY A 1 117 ? -8.233 3.685 7.965 1.00 92.38 117 GLY A O 1
ATOM 974 N N . THR A 1 118 ? -9.017 4.024 10.041 1.00 92.62 118 THR A N 1
ATOM 975 C CA . THR A 1 118 ? -8.338 2.888 10.662 1.00 92.62 118 THR A CA 1
ATOM 976 C C . THR A 1 118 ? -9.325 2.153 11.557 1.00 92.62 118 THR A C 1
ATOM 978 O O . THR A 1 118 ? -10.059 2.785 12.319 1.00 92.62 118 THR A O 1
ATOM 981 N N . GLY A 1 119 ? -9.343 0.823 11.483 1.00 93.31 119 GLY A N 1
ATOM 982 C CA . GLY A 1 119 ? -10.240 -0.021 12.272 1.00 93.31 119 GLY A CA 1
ATOM 983 C C . GLY A 1 119 ? -9.537 -1.227 12.884 1.00 93.31 119 GLY A C 1
ATOM 984 O O . GLY A 1 119 ? -8.567 -1.739 12.334 1.00 93.31 119 GLY A O 1
ATOM 985 N N . ILE A 1 120 ? -10.048 -1.706 14.022 1.00 93.06 120 ILE A N 1
ATOM 986 C CA . ILE A 1 120 ? -9.648 -2.993 14.608 1.00 93.06 120 ILE A CA 1
ATOM 987 C C . ILE A 1 120 ? -10.759 -3.998 14.342 1.00 93.06 120 ILE A C 1
ATOM 989 O O . ILE A 1 120 ? -11.878 -3.850 14.834 1.00 93.06 120 ILE A O 1
ATOM 993 N N . TYR A 1 121 ? -10.415 -5.045 13.600 1.00 93.81 121 TYR A N 1
ATOM 994 C CA . TYR A 1 121 ? -11.321 -6.121 13.222 1.00 93.81 121 TYR A CA 1
ATOM 995 C C . TYR A 1 121 ? -10.904 -7.393 13.959 1.00 93.81 121 TYR A C 1
ATOM 997 O O . TYR A 1 121 ? -9.948 -8.065 13.579 1.00 93.81 121 TYR A O 1
ATOM 1005 N N . LEU A 1 122 ? -11.598 -7.700 15.061 1.00 93.25 122 LEU A N 1
ATOM 1006 C CA . LEU A 1 122 ? -11.173 -8.736 16.011 1.00 93.25 122 LEU A CA 1
ATOM 1007 C C . LEU A 1 122 ? -11.010 -10.114 15.356 1.00 93.25 122 LEU A C 1
ATOM 1009 O O . LEU A 1 122 ? -9.989 -10.764 15.570 1.00 93.25 122 LEU A O 1
ATOM 1013 N N . SER A 1 123 ? -11.956 -10.544 14.523 1.00 92.88 123 SER A N 1
ATOM 1014 C CA . SER A 1 123 ? -11.856 -11.831 13.822 1.00 92.88 123 SER A CA 1
ATOM 1015 C C . SER A 1 123 ? -10.710 -11.856 12.817 1.00 92.88 123 SER A C 1
ATOM 1017 O O . SER A 1 123 ? -9.915 -12.792 12.819 1.00 92.88 123 SER A O 1
ATOM 1019 N N . SER A 1 124 ? -10.569 -10.798 12.021 1.00 94.44 124 SER A N 1
ATOM 1020 C CA . SER A 1 124 ? -9.540 -10.706 10.983 1.00 94.44 124 SER A CA 1
ATOM 1021 C C . SER A 1 124 ? -8.130 -10.562 11.543 1.00 94.44 124 SER A C 1
ATOM 1023 O O . SER A 1 124 ? -7.181 -11.001 10.907 1.00 94.44 124 SER A O 1
ATOM 1025 N N . SER A 1 125 ? -7.974 -10.034 12.761 1.00 94.88 125 SER A N 1
ATOM 1026 C CA . SER A 1 125 ? -6.671 -9.971 13.440 1.00 94.88 125 SER A CA 1
ATOM 1027 C C . SER A 1 125 ? -6.043 -11.348 13.712 1.00 94.88 125 SER A C 1
ATOM 1029 O O . SER A 1 125 ? -4.890 -11.418 14.127 1.00 94.88 125 SER A O 1
ATOM 1031 N N . LYS A 1 126 ? -6.801 -12.448 13.568 1.00 94.88 126 LYS A N 1
ATOM 1032 C CA . LYS A 1 126 ? -6.289 -13.825 13.693 1.00 94.88 126 LYS A CA 1
ATOM 1033 C C . LYS A 1 126 ? -5.497 -14.301 12.475 1.00 94.88 126 LYS A C 1
ATOM 1035 O O . LYS A 1 126 ? -4.844 -15.332 12.573 1.00 94.88 126 LYS A O 1
ATOM 1040 N N . ILE A 1 127 ? -5.655 -13.631 11.339 1.00 96.62 127 ILE A N 1
ATOM 1041 C CA . ILE A 1 127 ? -5.152 -14.089 10.046 1.00 96.62 127 ILE A CA 1
ATOM 1042 C C . ILE A 1 127 ? -3.718 -13.617 9.900 1.00 96.62 127 ILE A C 1
ATOM 1044 O O . ILE A 1 127 ? -3.491 -12.415 9.966 1.00 96.62 127 ILE A O 1
ATOM 1048 N N . ASP A 1 128 ? -2.793 -14.540 9.660 1.00 96.44 128 ASP A N 1
ATOM 1049 C CA . ASP A 1 128 ? -1.370 -14.234 9.560 1.00 96.44 128 ASP A CA 1
ATOM 1050 C C . ASP A 1 128 ? -0.963 -13.656 8.195 1.00 96.44 128 ASP A C 1
ATOM 1052 O O . ASP A 1 128 ? -1.686 -13.695 7.192 1.00 96.44 128 ASP A O 1
ATOM 1056 N N . HIS A 1 129 ? 0.257 -13.123 8.153 1.00 96.31 129 HIS A N 1
ATOM 1057 C CA . HIS A 1 129 ? 0.845 -12.562 6.948 1.00 96.31 129 HIS A CA 1
ATOM 1058 C C . HIS A 1 129 ? 1.453 -13.618 6.012 1.00 96.31 129 HIS A C 1
ATOM 1060 O O . HIS A 1 129 ? 2.216 -14.485 6.437 1.00 96.31 129 HIS A O 1
ATOM 1066 N N . SER A 1 130 ? 1.276 -13.427 4.703 1.00 94.69 130 SER A N 1
ATOM 1067 C CA . SER A 1 130 ? 2.163 -13.967 3.666 1.00 94.69 130 SER A CA 1
ATOM 1068 C C . SER A 1 130 ? 2.406 -12.928 2.566 1.00 94.69 130 SER A C 1
ATOM 1070 O O . SER A 1 130 ? 1.487 -12.212 2.172 1.00 94.69 130 SER A O 1
ATOM 1072 N N . CYS A 1 131 ? 3.628 -12.868 2.013 1.00 91.19 131 CYS A N 1
ATOM 1073 C CA . CYS A 1 131 ? 3.887 -12.106 0.778 1.00 91.19 131 CYS A CA 1
ATOM 1074 C C . CYS A 1 131 ? 3.330 -12.810 -0.478 1.00 91.19 131 CYS A C 1
ATOM 1076 O O . CYS A 1 131 ? 3.406 -12.246 -1.567 1.00 91.19 131 CYS A O 1
ATOM 1078 N N . VAL A 1 132 ? 2.821 -14.037 -0.323 1.00 90.12 132 VAL A N 1
ATOM 1079 C CA . VAL A 1 132 ? 2.022 -14.797 -1.299 1.00 90.12 132 VAL A CA 1
ATOM 1080 C C . VAL A 1 132 ? 0.709 -15.154 -0.596 1.00 90.12 132 VAL A C 1
ATOM 1082 O O . VAL A 1 132 ? 0.600 -16.245 -0.027 1.00 90.12 132 VAL A O 1
ATOM 1085 N N . PRO A 1 133 ? -0.210 -14.190 -0.436 1.00 92.31 133 PRO A N 1
ATOM 1086 C CA . PRO A 1 133 ? -1.451 -14.427 0.288 1.00 92.31 133 PRO A CA 1
ATOM 1087 C C . PRO A 1 133 ? -2.374 -15.359 -0.504 1.00 92.31 133 PRO A C 1
ATOM 1089 O O . PRO A 1 133 ? -2.337 -15.366 -1.730 1.00 92.31 133 PRO A O 1
ATOM 1092 N N . ASN A 1 134 ? -3.232 -16.103 0.195 1.00 92.50 134 ASN A N 1
ATOM 1093 C CA . ASN A 1 134 ? -4.296 -16.914 -0.413 1.00 92.50 134 ASN A CA 1
ATOM 1094 C C . ASN A 1 134 ? -5.697 -16.335 -0.158 1.00 92.50 134 ASN A C 1
ATOM 1096 O O . ASN A 1 134 ? -6.700 -16.893 -0.604 1.00 92.50 134 ASN A O 1
ATOM 1100 N N . ALA A 1 135 ? -5.775 -15.193 0.528 1.00 91.94 135 ALA A N 1
ATOM 1101 C CA . ALA A 1 135 ? -6.982 -14.402 0.693 1.00 91.94 135 ALA A CA 1
ATOM 1102 C C . ALA A 1 135 ? -6.676 -12.901 0.595 1.00 91.94 135 ALA A C 1
ATOM 1104 O O . A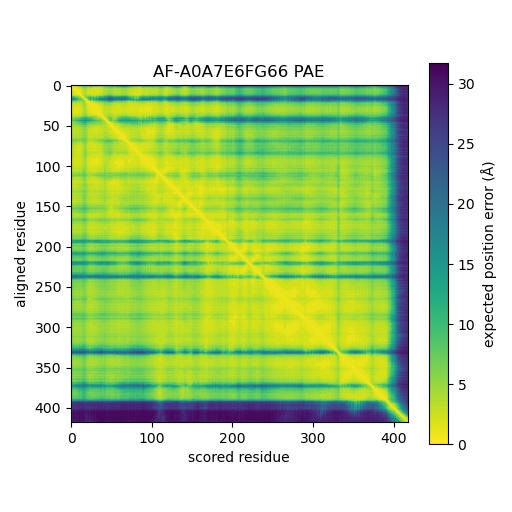LA A 1 135 ? -5.554 -12.450 0.829 1.00 91.94 135 ALA A O 1
ATOM 1105 N N . VAL A 1 136 ? -7.694 -12.109 0.272 1.00 89.06 136 VAL A N 1
ATOM 1106 C CA . VAL A 1 136 ? -7.629 -10.647 0.237 1.00 89.06 136 VAL A CA 1
ATOM 1107 C C . VAL A 1 136 ? -8.734 -10.047 1.090 1.00 89.06 136 VAL A C 1
ATOM 1109 O O . VAL A 1 136 ? -9.823 -10.613 1.223 1.00 89.06 136 VAL A O 1
ATOM 1112 N N . MET A 1 137 ? -8.438 -8.887 1.668 1.00 89.75 137 MET A N 1
ATOM 1113 C CA . MET A 1 137 ? -9.402 -8.108 2.421 1.00 89.75 137 MET A CA 1
ATOM 1114 C C . MET A 1 137 ? -10.037 -7.045 1.530 1.00 89.75 137 MET A C 1
ATOM 1116 O O . MET A 1 137 ? -9.336 -6.267 0.888 1.00 89.75 137 MET A O 1
ATOM 1120 N N . THR A 1 138 ? -11.364 -7.010 1.509 1.00 87.44 138 THR A N 1
ATOM 1121 C CA . THR A 1 138 ? -12.161 -6.001 0.802 1.00 87.44 138 THR A CA 1
ATOM 1122 C C . THR A 1 138 ? -13.096 -5.305 1.785 1.00 87.44 138 THR A C 1
ATOM 1124 O O . THR A 1 138 ? -13.336 -5.807 2.883 1.00 87.44 138 THR A O 1
ATOM 1127 N N . TYR A 1 139 ? -13.591 -4.133 1.414 1.00 87.88 139 TYR A N 1
ATOM 1128 C CA . TYR A 1 139 ? -14.358 -3.244 2.273 1.00 87.88 139 TYR A CA 1
ATOM 1129 C C . TYR A 1 139 ? -15.591 -2.698 1.554 1.00 87.88 139 TYR A C 1
ATOM 1131 O O . TYR A 1 139 ? -15.539 -2.386 0.363 1.00 87.88 139 TYR A O 1
ATOM 1139 N N . ASN A 1 140 ? -16.670 -2.535 2.319 1.00 85.00 140 ASN A N 1
ATOM 1140 C CA . ASN A 1 140 ? -17.832 -1.726 1.965 1.00 85.00 140 ASN A CA 1
ATOM 1141 C C . ASN A 1 140 ? -18.103 -0.761 3.128 1.00 85.00 140 ASN A C 1
ATOM 1143 O O . ASN A 1 140 ? -18.654 -1.138 4.166 1.00 85.00 140 ASN A O 1
ATOM 1147 N N . GLY A 1 141 ? -17.614 0.474 2.999 1.00 86.56 141 GLY A N 1
ATOM 1148 C CA . GLY A 1 141 ? -17.519 1.397 4.126 1.00 86.56 141 GLY A CA 1
ATOM 1149 C C . GLY A 1 141 ? -16.665 0.804 5.253 1.00 86.56 141 GLY A C 1
ATOM 1150 O O . GLY A 1 141 ? -15.511 0.443 5.044 1.00 86.56 141 GLY A O 1
ATOM 1151 N N . THR A 1 142 ? -17.228 0.680 6.459 1.00 88.69 142 THR A N 1
ATOM 1152 C CA . THR A 1 142 ? -16.521 0.087 7.610 1.00 88.69 142 THR A CA 1
ATOM 1153 C C . THR A 1 142 ? -16.671 -1.431 7.714 1.00 88.69 142 THR A C 1
ATOM 1155 O O . THR A 1 142 ? -16.063 -2.027 8.603 1.00 88.69 142 THR A O 1
ATOM 1158 N N . GLU A 1 143 ? -17.490 -2.064 6.871 1.00 89.25 143 GLU A N 1
ATOM 1159 C CA . GLU A 1 143 ? -17.633 -3.522 6.847 1.00 89.25 143 GLU A CA 1
ATOM 1160 C C . GLU A 1 143 ? -16.483 -4.151 6.0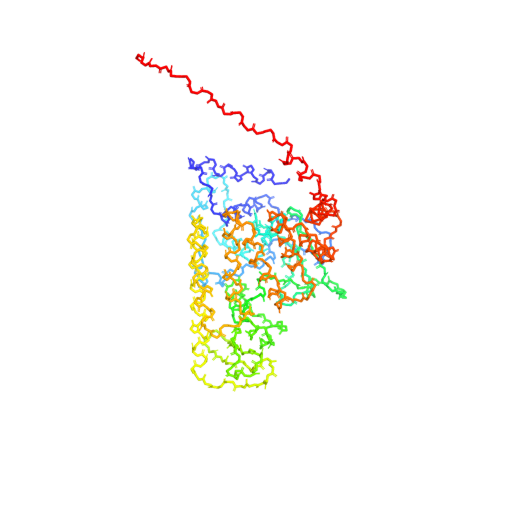67 1.00 89.25 143 GLU A C 1
ATOM 1162 O O . GLU A 1 143 ? -16.120 -3.682 4.990 1.00 89.25 143 GLU A O 1
ATOM 1167 N N . GLN A 1 144 ? -15.907 -5.212 6.629 1.00 90.75 144 GLN A N 1
ATOM 1168 C CA . GLN A 1 144 ? -14.732 -5.885 6.095 1.00 90.75 144 GLN A CA 1
ATOM 1169 C C . GLN A 1 144 ? -15.104 -7.305 5.651 1.00 90.75 144 GLN A C 1
ATOM 1171 O O . GLN A 1 144 ? -15.744 -8.048 6.394 1.00 90.75 144 GLN A O 1
ATOM 1176 N N . PHE A 1 145 ? -14.663 -7.686 4.455 1.00 89.75 145 PHE A N 1
ATOM 1177 C CA . PHE A 1 145 ? -14.937 -8.973 3.827 1.00 89.75 145 PHE A CA 1
ATOM 1178 C C . PHE A 1 145 ? -13.630 -9.672 3.467 1.00 89.75 145 PHE A C 1
ATOM 1180 O O . PHE A 1 145 ? -12.810 -9.137 2.717 1.00 89.75 145 PHE A O 1
ATOM 1187 N N . LEU A 1 146 ? -13.473 -10.900 3.955 1.00 91.19 146 LEU A N 1
ATOM 1188 C CA . LEU A 1 146 ? -12.367 -11.782 3.608 1.00 91.19 146 LEU A CA 1
ATOM 1189 C C . LEU A 1 146 ? -12.761 -12.656 2.417 1.00 91.19 146 LEU A C 1
ATOM 1191 O O . LEU A 1 146 ? -13.751 -13.386 2.484 1.00 91.19 146 LEU A O 1
ATOM 1195 N N . LYS A 1 147 ? -11.983 -12.596 1.337 1.00 89.12 147 LYS A N 1
ATOM 1196 C CA . LYS A 1 147 ? -12.261 -13.336 0.102 1.00 89.12 147 LYS A CA 1
ATOM 1197 C C . LYS A 1 147 ? -11.074 -14.221 -0.250 1.00 89.12 147 LYS A C 1
ATOM 1199 O O . LYS A 1 147 ? -9.946 -13.740 -0.316 1.00 89.12 147 LYS A O 1
ATOM 1204 N N . ALA A 1 148 ? -11.326 -15.511 -0.452 1.00 89.88 148 ALA A N 1
ATOM 1205 C CA . ALA A 1 148 ? -10.293 -16.458 -0.855 1.00 89.88 148 ALA A CA 1
ATOM 1206 C C . ALA A 1 148 ? -9.885 -16.217 -2.319 1.00 89.88 148 ALA A C 1
ATOM 1208 O O . ALA A 1 148 ? -10.738 -15.966 -3.169 1.00 89.88 148 ALA A O 1
ATOM 1209 N N . LEU A 1 149 ? -8.583 -16.289 -2.596 1.00 86.50 149 LEU A N 1
ATOM 1210 C CA . LEU A 1 149 ? -7.991 -16.170 -3.938 1.00 86.50 149 LEU A CA 1
ATOM 1211 C C . LEU A 1 149 ? -7.931 -17.512 -4.662 1.00 86.50 149 LEU A C 1
ATOM 1213 O O . LEU A 1 149 ? -7.860 -17.581 -5.885 1.00 86.50 149 LEU A O 1
ATOM 1217 N N . GLU A 1 150 ? -7.964 -18.579 -3.880 1.00 87.88 150 GLU A N 1
ATOM 1218 C CA . GLU A 1 150 ? -7.876 -19.957 -4.314 1.00 87.88 150 GLU A CA 1
ATOM 1219 C C . GLU A 1 150 ? -8.780 -20.825 -3.437 1.00 87.88 150 GLU A C 1
ATOM 1221 O O . GLU A 1 150 ? -9.346 -20.377 -2.437 1.00 87.88 150 GLU A O 1
ATOM 1226 N N . TYR A 1 151 ? -8.941 -22.089 -3.816 1.00 91.38 151 TYR A N 1
ATOM 1227 C CA . TYR A 1 151 ? -9.645 -23.039 -2.969 1.00 91.38 151 TYR A CA 1
ATOM 1228 C C . TYR A 1 151 ? -8.807 -23.354 -1.724 1.00 91.38 151 TYR A C 1
ATOM 1230 O O . TYR A 1 151 ? -7.713 -23.903 -1.840 1.00 91.38 151 TYR A O 1
ATOM 1238 N N . ILE A 1 152 ? -9.349 -23.059 -0.541 1.00 93.25 152 ILE A N 1
ATOM 1239 C CA . ILE A 1 152 ? -8.720 -23.353 0.751 1.00 93.25 152 ILE A CA 1
ATOM 1240 C C . ILE A 1 152 ? -9.505 -24.493 1.418 1.00 93.25 152 ILE A C 1
ATOM 1242 O O . ILE A 1 152 ? -10.622 -24.264 1.895 1.00 93.25 152 ILE A O 1
ATOM 1246 N N . PRO A 1 153 ? -8.969 -25.727 1.456 1.00 92.88 153 PRO A N 1
ATOM 1247 C CA . PRO A 1 153 ? -9.594 -26.822 2.187 1.00 92.88 153 PRO A CA 1
ATOM 1248 C C . PRO A 1 153 ? -9.622 -26.498 3.682 1.00 92.88 153 PRO A C 1
ATOM 1250 O O . PRO A 1 153 ? -8.577 -26.198 4.254 1.00 92.88 153 PRO A O 1
ATOM 1253 N N . GLU A 1 154 ? -10.798 -26.600 4.310 1.00 91.31 154 GLU A N 1
ATOM 1254 C CA . GLU A 1 154 ? -10.986 -26.349 5.750 1.00 91.31 154 GLU A CA 1
ATOM 1255 C C . GLU A 1 154 ? -10.392 -24.990 6.183 1.00 91.31 154 GLU A C 1
ATOM 1257 O O . GLU A 1 154 ? -9.331 -24.966 6.814 1.00 91.31 154 GLU A O 1
ATOM 1262 N N . PRO A 1 155 ? -11.042 -23.865 5.816 1.00 91.88 155 PRO A N 1
ATOM 1263 C CA . PRO A 1 155 ? -10.499 -22.508 5.923 1.00 91.88 155 PRO A CA 1
ATOM 1264 C C . PRO A 1 155 ? -10.443 -22.006 7.377 1.00 91.88 155 PRO A C 1
ATOM 1266 O O . PRO A 1 155 ? -11.182 -21.116 7.796 1.00 91.88 155 PRO A O 1
ATOM 1269 N N . GLU A 1 156 ? -9.551 -22.605 8.155 1.00 93.94 156 GLU A N 1
ATOM 1270 C CA . GLU A 1 156 ? -9.184 -22.178 9.499 1.00 93.94 156 GLU A CA 1
ATOM 1271 C C . GLU A 1 156 ? -8.303 -20.915 9.441 1.00 93.94 156 GLU A C 1
ATOM 1273 O O . GLU A 1 156 ? -7.491 -20.782 8.519 1.00 93.94 156 GLU A O 1
ATOM 1278 N N . PRO A 1 157 ? -8.385 -20.002 10.431 1.00 93.88 157 PRO A N 1
ATOM 1279 C CA . PRO A 1 157 ? -7.623 -18.750 10.422 1.00 93.88 157 PRO A CA 1
ATOM 1280 C C . PRO A 1 157 ? -6.105 -18.906 10.222 1.00 93.88 157 PRO A C 1
ATOM 1282 O O . PRO A 1 157 ? -5.491 -18.051 9.601 1.00 93.88 157 PRO A O 1
ATOM 1285 N N . ASN A 1 158 ? -5.506 -20.002 10.698 1.00 92.88 158 ASN A N 1
ATOM 1286 C CA . ASN A 1 158 ? -4.072 -20.308 10.572 1.00 92.88 158 ASN A CA 1
ATOM 1287 C C . ASN A 1 158 ? -3.658 -20.897 9.204 1.00 92.88 158 ASN A C 1
ATOM 1289 O O . ASN A 1 158 ? -2.468 -21.095 8.962 1.00 92.88 158 ASN A O 1
ATOM 1293 N N . LYS A 1 159 ? -4.618 -21.231 8.332 1.00 95.19 159 LYS A N 1
ATOM 1294 C CA . LYS A 1 159 ? -4.388 -21.684 6.946 1.00 95.19 159 LYS A CA 1
ATOM 1295 C C . LYS A 1 159 ? -4.686 -20.579 5.927 1.00 95.19 159 LYS A C 1
ATOM 1297 O O . LYS A 1 159 ? -4.461 -20.763 4.730 1.00 95.19 159 LYS A O 1
ATOM 1302 N N . ILE A 1 160 ? -5.211 -19.451 6.395 1.00 96.19 160 ILE A N 1
ATOM 1303 C CA . ILE A 1 160 ? -5.524 -18.283 5.583 1.00 96.19 160 ILE A CA 1
ATOM 1304 C C . ILE A 1 160 ? -4.441 -17.239 5.823 1.00 96.19 160 ILE A C 1
ATOM 1306 O O . ILE A 1 160 ? -4.060 -16.979 6.961 1.00 96.19 160 ILE A O 1
ATOM 1310 N N . PHE A 1 161 ? -3.972 -16.622 4.746 1.00 95.69 161 PHE A N 1
ATOM 1311 C CA . PHE A 1 161 ? -2.951 -15.592 4.795 1.00 95.69 161 PHE A CA 1
ATOM 1312 C C . PHE A 1 161 ? -3.363 -14.389 3.958 1.00 95.69 161 PHE A C 1
ATOM 1314 O O . PHE A 1 161 ? -3.763 -14.530 2.800 1.00 95.69 161 PHE A O 1
ATOM 1321 N N . ILE A 1 162 ? -3.193 -13.203 4.536 1.00 94.69 162 ILE A N 1
ATOM 1322 C CA . ILE A 1 162 ? -3.333 -11.914 3.851 1.00 94.69 162 ILE A CA 1
ATOM 1323 C C . ILE A 1 162 ? -1.970 -11.218 3.767 1.00 94.69 1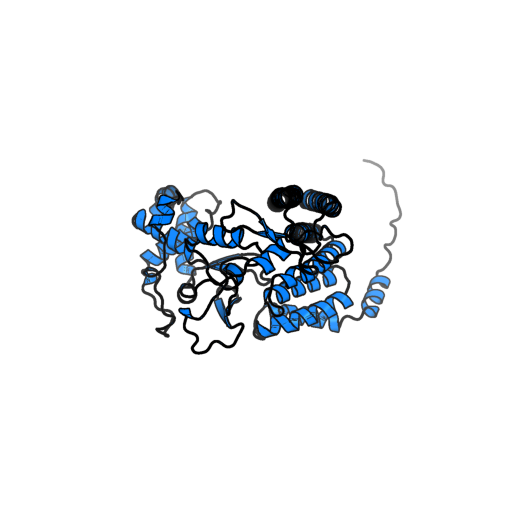62 ILE A C 1
ATOM 1325 O O . ILE A 1 162 ? -1.010 -11.598 4.440 1.00 94.69 162 ILE A O 1
ATOM 1329 N N . SER A 1 163 ? -1.854 -10.170 2.952 1.00 92.88 163 SER A N 1
ATOM 1330 C CA . SER A 1 163 ? -0.664 -9.319 2.996 1.00 92.88 163 SER A CA 1
ATOM 1331 C C . SER A 1 163 ? -0.873 -8.147 3.952 1.00 92.88 163 SER A C 1
ATOM 1333 O O . SER A 1 163 ? -1.856 -7.426 3.827 1.00 92.88 163 SER A O 1
ATOM 1335 N N . TYR A 1 164 ? 0.061 -7.931 4.881 1.00 94.00 164 TYR A N 1
ATOM 1336 C CA . TYR A 1 164 ? 0.076 -6.753 5.760 1.00 94.00 164 TYR A CA 1
ATOM 1337 C C . TYR A 1 164 ? 0.777 -5.563 5.102 1.00 94.00 164 TYR A C 1
ATOM 1339 O O . TYR A 1 164 ? 0.687 -4.436 5.572 1.00 94.00 164 TYR A O 1
ATOM 1347 N N . ILE A 1 165 ? 1.525 -5.832 4.033 1.00 91.25 165 ILE A N 1
ATOM 1348 C CA . ILE A 1 165 ? 2.420 -4.883 3.381 1.00 91.25 165 ILE A CA 1
ATOM 1349 C C . ILE A 1 165 ? 2.198 -4.882 1.873 1.00 91.25 165 ILE A C 1
ATOM 1351 O O . ILE A 1 165 ? 1.629 -5.820 1.303 1.00 91.25 165 ILE A O 1
ATOM 1355 N N . ASN A 1 166 ? 2.748 -3.876 1.204 1.00 85.00 166 ASN A N 1
ATOM 1356 C CA . ASN A 1 166 ? 2.899 -3.924 -0.241 1.00 85.00 166 ASN A CA 1
ATOM 1357 C C . ASN A 1 166 ? 3.984 -4.947 -0.609 1.00 85.00 166 ASN A C 1
ATOM 1359 O O . ASN A 1 166 ? 5.111 -4.916 -0.112 1.00 85.00 166 ASN A O 1
ATOM 1363 N N . THR A 1 167 ? 3.623 -5.899 -1.468 1.00 86.94 167 THR A N 1
ATOM 1364 C CA . THR A 1 167 ? 4.486 -7.022 -1.875 1.00 86.94 167 THR A CA 1
ATOM 1365 C C . THR A 1 167 ? 5.386 -6.686 -3.066 1.00 86.94 167 THR A C 1
ATOM 1367 O O . THR A 1 167 ? 6.139 -7.537 -3.528 1.00 86.94 167 THR A O 1
ATOM 1370 N N . ASP A 1 168 ? 5.314 -5.451 -3.556 1.00 84.94 168 ASP A N 1
ATOM 1371 C CA . ASP A 1 168 ? 6.021 -4.928 -4.726 1.00 84.94 168 ASP A CA 1
ATOM 1372 C C . ASP A 1 168 ? 7.455 -4.464 -4.428 1.00 84.94 168 ASP A C 1
ATOM 1374 O O . ASP A 1 168 ? 8.191 -4.136 -5.356 1.00 84.94 168 ASP A O 1
ATOM 1378 N N . ARG A 1 169 ? 7.878 -4.480 -3.158 1.00 89.88 169 ARG A N 1
ATOM 1379 C CA . ARG A 1 169 ? 9.244 -4.148 -2.726 1.00 89.88 169 ARG A CA 1
ATOM 1380 C C . ARG A 1 169 ? 10.167 -5.366 -2.721 1.00 89.88 169 ARG A C 1
ATOM 1382 O O . ARG A 1 169 ? 9.663 -6.467 -2.498 1.00 89.88 169 ARG A O 1
ATOM 1389 N N . PRO A 1 170 ? 11.493 -5.191 -2.872 1.00 92.12 170 PRO A N 1
ATOM 1390 C CA . PRO A 1 170 ? 12.469 -6.263 -2.686 1.00 92.12 170 PRO A CA 1
ATOM 1391 C C . PRO A 1 170 ? 12.416 -6.942 -1.322 1.00 92.12 170 PRO A C 1
ATOM 1393 O O . PRO A 1 170 ? 12.004 -6.355 -0.318 1.00 92.12 170 PRO A O 1
ATOM 1396 N N . SER A 1 171 ? 12.846 -8.199 -1.280 1.00 92.75 171 SER A N 1
ATOM 1397 C CA . SER A 1 171 ? 12.675 -9.079 -0.129 1.00 92.75 171 SER A CA 1
ATOM 1398 C C . SER A 1 171 ? 13.326 -8.549 1.146 1.00 92.75 171 SER A C 1
ATOM 1400 O O . SER A 1 171 ? 12.720 -8.666 2.211 1.00 92.75 171 SER A O 1
ATOM 1402 N N . TRP A 1 172 ? 14.503 -7.920 1.061 1.00 92.44 172 TRP A N 1
ATOM 1403 C CA . TRP A 1 172 ? 15.176 -7.340 2.226 1.00 92.44 172 TRP A CA 1
ATOM 1404 C C . TRP A 1 172 ? 14.400 -6.157 2.806 1.00 92.44 172 TRP A C 1
ATOM 1406 O O . TRP A 1 172 ? 14.306 -6.054 4.023 1.00 92.44 172 TRP A O 1
ATOM 1416 N N . ILE A 1 173 ? 13.767 -5.332 1.963 1.00 93.88 173 ILE A N 1
ATOM 1417 C CA . ILE A 1 173 ? 12.907 -4.221 2.403 1.00 93.88 173 ILE A CA 1
ATOM 1418 C C . ILE A 1 173 ? 11.635 -4.761 3.054 1.00 93.88 173 ILE A C 1
ATOM 1420 O O . ILE A 1 173 ? 11.258 -4.309 4.131 1.00 93.88 173 ILE A O 1
ATOM 1424 N N . ARG A 1 174 ? 10.985 -5.760 2.440 1.00 93.94 174 ARG A N 1
ATOM 1425 C CA . ARG A 1 174 ? 9.782 -6.387 3.016 1.00 93.94 174 ARG A CA 1
ATOM 1426 C C . ARG A 1 174 ? 10.076 -7.008 4.381 1.00 93.94 174 ARG A C 1
ATOM 1428 O O . ARG A 1 174 ? 9.338 -6.779 5.333 1.00 93.94 174 ARG A O 1
ATOM 1435 N N . LYS A 1 175 ? 11.159 -7.786 4.480 1.00 93.88 175 LYS A N 1
ATOM 1436 C CA . LYS A 1 175 ? 11.580 -8.445 5.725 1.00 93.88 175 LYS A CA 1
ATOM 1437 C C . LYS A 1 175 ? 11.944 -7.429 6.803 1.00 93.88 175 LYS A C 1
ATOM 1439 O O . LYS A 1 175 ? 11.503 -7.589 7.934 1.00 93.88 175 LYS A O 1
ATOM 1444 N N . ASP A 1 176 ? 12.707 -6.394 6.460 1.00 94.19 176 ASP A N 1
ATOM 1445 C CA . ASP A 1 176 ? 13.056 -5.327 7.400 1.00 94.19 176 ASP A CA 1
ATOM 1446 C C . ASP A 1 176 ? 11.806 -4.602 7.920 1.00 94.19 176 ASP A C 1
ATOM 1448 O O . ASP A 1 176 ? 11.618 -4.483 9.129 1.00 94.19 176 ASP A O 1
ATOM 1452 N N . PHE A 1 177 ? 10.877 -4.239 7.029 1.00 95.06 177 PHE A N 1
ATOM 1453 C CA . PHE A 1 177 ? 9.614 -3.617 7.423 1.00 95.06 177 PHE A CA 1
ATOM 1454 C C . PHE A 1 177 ? 8.802 -4.504 8.376 1.00 95.06 177 PHE A C 1
ATOM 1456 O O . PHE A 1 177 ? 8.312 -4.020 9.396 1.00 95.06 177 PHE A O 1
ATOM 1463 N N . LEU A 1 178 ? 8.666 -5.800 8.078 1.00 96.00 178 LEU A N 1
ATOM 1464 C CA . LEU A 1 178 ? 7.917 -6.735 8.925 1.00 96.00 178 LEU A CA 1
ATOM 1465 C C . LEU A 1 178 ? 8.572 -6.927 10.297 1.00 96.00 178 LEU A C 1
ATOM 1467 O O . LEU A 1 178 ? 7.866 -6.927 11.302 1.00 96.00 178 LEU A O 1
ATOM 1471 N N . ARG A 1 179 ? 9.904 -7.007 10.375 1.00 94.88 179 ARG A N 1
ATOM 1472 C CA . ARG A 1 179 ? 10.612 -7.061 11.665 1.00 94.88 179 ARG A CA 1
ATOM 1473 C C . ARG A 1 179 ? 10.400 -5.796 12.484 1.00 94.88 179 ARG A C 1
ATOM 1475 O O . ARG A 1 179 ? 10.136 -5.887 13.676 1.00 94.88 179 ARG A O 1
ATOM 1482 N N . ASN A 1 180 ? 10.500 -4.632 11.846 1.00 93.12 180 ASN A N 1
ATOM 1483 C CA . ASN A 1 180 ? 10.461 -3.348 12.542 1.00 93.12 180 ASN A CA 1
ATOM 1484 C C . ASN A 1 180 ? 9.044 -2.938 12.974 1.00 93.12 180 ASN A C 1
ATOM 1486 O O . ASN A 1 180 ? 8.907 -2.222 13.961 1.00 93.12 180 ASN A O 1
ATOM 1490 N N . ASN A 1 181 ? 8.001 -3.395 12.268 1.00 93.06 181 ASN A N 1
ATOM 1491 C CA . ASN A 1 181 ? 6.611 -3.004 12.542 1.00 93.06 181 ASN A CA 1
ATOM 1492 C C . ASN A 1 181 ? 5.751 -4.128 13.143 1.00 93.06 181 ASN A C 1
ATOM 1494 O O . ASN A 1 181 ? 4.764 -3.837 13.810 1.00 93.06 181 ASN A O 1
ATOM 1498 N N . TYR A 1 182 ? 6.111 -5.397 12.923 1.00 95.38 182 TYR A N 1
ATOM 1499 C CA . TYR A 1 182 ? 5.344 -6.566 13.377 1.00 95.38 182 TYR A CA 1
ATOM 1500 C C . TYR A 1 182 ? 6.185 -7.602 14.137 1.00 95.38 182 TYR A C 1
ATOM 1502 O O . TYR A 1 182 ? 5.643 -8.613 14.573 1.00 95.38 182 TYR A O 1
ATOM 1510 N N . TYR A 1 183 ? 7.491 -7.369 14.312 1.00 95.19 183 TYR A N 1
ATOM 1511 C CA . TYR A 1 183 ? 8.375 -8.172 15.165 1.00 95.19 183 TYR A CA 1
ATOM 1512 C C . TYR A 1 183 ? 8.472 -9.662 14.790 1.00 95.19 183 TYR A C 1
ATOM 1514 O O . TYR A 1 183 ? 8.670 -10.516 15.655 1.00 95.19 183 TYR A O 1
ATOM 1522 N N . PHE A 1 184 ? 8.380 -9.990 13.495 1.00 95.25 184 PHE A N 1
ATOM 1523 C CA . PHE A 1 184 ? 8.582 -11.356 13.003 1.00 95.25 184 PHE A CA 1
ATOM 1524 C C . PHE A 1 184 ? 9.342 -11.415 11.668 1.00 95.25 184 PHE A C 1
ATOM 1526 O O . PHE A 1 184 ? 9.395 -10.450 10.905 1.00 95.25 184 PHE A O 1
ATOM 1533 N N . ASP A 1 185 ? 9.897 -12.592 11.367 1.00 93.81 185 ASP A N 1
ATOM 1534 C CA . ASP A 1 185 ? 10.534 -12.918 10.089 1.00 93.81 185 ASP A CA 1
ATOM 1535 C C . ASP A 1 185 ? 9.588 -13.721 9.183 1.00 93.81 185 ASP A C 1
ATOM 1537 O O . ASP A 1 185 ? 9.192 -14.846 9.498 1.00 93.81 185 ASP A O 1
ATOM 1541 N N . CYS A 1 186 ? 9.251 -13.177 8.012 1.00 94.12 186 CYS A N 1
ATOM 1542 C CA . CYS A 1 186 ? 8.424 -13.890 7.039 1.00 94.12 186 CYS A CA 1
ATOM 1543 C C . CYS A 1 186 ? 9.215 -14.997 6.321 1.00 94.12 186 CYS A C 1
ATOM 1545 O O . CYS A 1 186 ? 10.266 -14.749 5.726 1.00 94.12 186 CYS A O 1
ATOM 1547 N N . SER A 1 187 ? 8.654 -16.210 6.300 1.00 92.94 187 SER A N 1
ATOM 1548 C CA . SER A 1 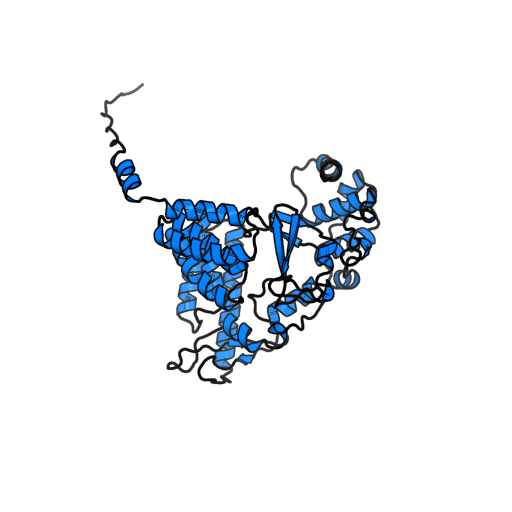187 ? 9.249 -17.404 5.680 1.00 92.94 187 SER A CA 1
ATOM 1549 C C . SER A 1 187 ? 8.413 -17.987 4.524 1.00 92.94 187 SER A C 1
ATOM 1551 O O . SER A 1 187 ? 8.541 -19.170 4.189 1.00 92.94 187 SER A O 1
ATOM 1553 N N . CYS A 1 188 ? 7.557 -17.168 3.900 1.00 92.19 188 CYS A N 1
ATOM 1554 C CA . CYS A 1 188 ? 6.777 -17.557 2.718 1.00 92.19 188 CYS A CA 1
ATOM 1555 C C . CYS A 1 188 ? 7.671 -17.840 1.492 1.00 92.19 188 CYS A C 1
ATOM 1557 O O . CYS A 1 188 ? 8.861 -17.511 1.494 1.00 92.19 188 CYS A O 1
ATOM 1559 N N . ALA A 1 189 ? 7.093 -18.409 0.426 1.00 89.75 189 ALA A N 1
ATOM 1560 C CA . ALA A 1 189 ? 7.814 -18.750 -0.805 1.00 89.75 189 ALA A CA 1
ATOM 1561 C C . ALA A 1 189 ? 8.594 -17.553 -1.383 1.00 89.75 189 ALA A C 1
ATOM 1563 O O . ALA A 1 189 ? 9.803 -17.653 -1.548 1.00 89.75 189 ALA A O 1
ATOM 1564 N N . ASN A 1 190 ? 7.967 -16.378 -1.527 1.00 88.31 190 ASN A N 1
ATOM 1565 C CA . ASN A 1 190 ? 8.628 -15.160 -2.032 1.00 88.31 190 ASN A CA 1
ATOM 1566 C C . ASN A 1 190 ? 9.751 -14.613 -1.129 1.00 88.31 190 ASN A C 1
ATOM 1568 O O . ASN A 1 190 ? 10.561 -13.797 -1.568 1.00 88.31 190 ASN A O 1
ATOM 1572 N N . CYS A 1 191 ? 9.786 -14.997 0.149 1.00 89.12 191 CYS A N 1
ATOM 1573 C CA . CYS A 1 191 ? 10.854 -14.621 1.078 1.00 89.12 191 CYS A CA 1
ATOM 1574 C C . CYS A 1 191 ? 11.966 -15.679 1.160 1.00 89.12 191 CYS A C 1
ATOM 1576 O O . CYS A 1 191 ? 13.065 -15.348 1.610 1.00 89.12 191 CYS A O 1
ATOM 1578 N N . LYS A 1 192 ? 11.694 -16.919 0.732 1.00 87.31 192 LYS A N 1
ATOM 1579 C CA . LYS A 1 192 ? 12.672 -18.009 0.598 1.00 87.31 192 LYS A CA 1
ATOM 1580 C C . LYS A 1 192 ? 13.352 -17.997 -0.774 1.00 87.31 192 LYS A C 1
ATOM 1582 O O . LYS A 1 192 ? 14.565 -18.141 -0.846 1.00 87.31 192 LYS A O 1
ATOM 1587 N N . GLU A 1 193 ? 12.585 -17.776 -1.836 1.00 84.06 193 GLU A N 1
ATOM 1588 C CA . GLU A 1 193 ? 13.027 -17.727 -3.233 1.00 84.06 193 GLU A CA 1
ATOM 1589 C C . GLU A 1 193 ? 13.069 -16.274 -3.723 1.00 84.06 193 GLU A C 1
ATOM 1591 O O . GLU A 1 193 ? 12.273 -15.831 -4.551 1.00 84.06 193 GLU A O 1
ATOM 1596 N N . THR A 1 194 ? 13.990 -15.491 -3.162 1.00 79.31 194 THR A N 1
ATOM 1597 C CA . THR A 1 194 ? 14.030 -14.035 -3.375 1.00 79.31 194 THR A CA 1
ATOM 1598 C C . THR A 1 194 ? 14.517 -13.646 -4.770 1.00 79.31 194 THR A C 1
ATOM 1600 O O . THR A 1 194 ? 14.131 -12.599 -5.287 1.00 79.31 194 THR A O 1
ATOM 1603 N N . GLU A 1 195 ? 15.312 -14.505 -5.418 1.00 82.31 195 GLU A N 1
ATOM 1604 C CA . GLU A 1 195 ? 16.036 -14.181 -6.651 1.00 82.31 195 GLU A CA 1
ATOM 1605 C C . GLU A 1 195 ? 15.133 -13.712 -7.800 1.00 82.31 195 GLU A C 1
ATOM 1607 O O . GLU A 1 195 ? 15.516 -12.842 -8.577 1.00 82.31 195 GLU A O 1
ATOM 1612 N N . CYS A 1 196 ? 13.934 -14.279 -7.959 1.00 82.31 196 CYS A N 1
ATOM 1613 C CA . CYS A 1 196 ? 13.096 -13.944 -9.111 1.00 82.31 196 CYS A CA 1
ATOM 1614 C C . CYS A 1 196 ? 12.509 -12.530 -9.009 1.00 82.31 196 CYS A C 1
ATOM 1616 O O . CYS A 1 196 ? 12.588 -11.759 -9.970 1.00 82.31 196 CYS A O 1
ATOM 1618 N N . LEU A 1 197 ? 11.931 -12.194 -7.854 1.00 86.94 197 LEU A N 1
ATOM 1619 C CA . LEU A 1 197 ? 11.280 -10.903 -7.634 1.00 86.94 197 LEU A CA 1
ATOM 1620 C C . LEU A 1 197 ? 12.300 -9.792 -7.424 1.00 86.94 197 LEU A C 1
ATOM 1622 O O . LEU A 1 197 ? 12.199 -8.764 -8.089 1.00 86.94 197 LEU A O 1
ATOM 1626 N N . ASP A 1 198 ? 13.322 -10.032 -6.604 1.00 92.94 198 ASP A N 1
ATOM 1627 C CA . ASP A 1 198 ? 14.341 -9.027 -6.309 1.00 92.94 198 ASP A CA 1
ATOM 1628 C C . ASP A 1 198 ? 15.093 -8.625 -7.588 1.00 92.94 198 ASP A C 1
ATOM 1630 O O . ASP A 1 198 ? 15.300 -7.434 -7.835 1.00 92.94 198 ASP A O 1
ATOM 1634 N N . ARG A 1 199 ? 15.391 -9.589 -8.480 1.00 92.75 199 ARG A N 1
ATOM 1635 C CA . ARG A 1 199 ? 15.986 -9.311 -9.800 1.00 92.75 199 ARG A CA 1
ATOM 1636 C C . ARG A 1 199 ? 15.103 -8.421 -10.662 1.00 92.75 199 ARG A C 1
ATOM 1638 O O . ARG A 1 199 ? 15.629 -7.554 -11.347 1.00 92.75 199 ARG A O 1
ATOM 1645 N N . LYS A 1 200 ? 13.787 -8.654 -10.679 1.00 91.06 200 LYS A N 1
ATOM 1646 C CA . LYS A 1 200 ? 12.848 -7.819 -11.445 1.00 91.06 200 LYS A CA 1
ATOM 1647 C C . LYS A 1 200 ? 12.758 -6.420 -10.842 1.00 91.06 200 LYS A C 1
ATOM 1649 O O . LYS A 1 200 ? 12.871 -5.441 -11.560 1.00 91.06 200 LYS A O 1
ATOM 1654 N N . GLN A 1 201 ? 12.590 -6.321 -9.527 1.00 92.75 201 GLN A N 1
ATOM 1655 C CA . GLN A 1 201 ? 12.389 -5.052 -8.824 1.00 92.75 201 GLN A CA 1
ATOM 1656 C C . GLN A 1 201 ? 13.620 -4.148 -8.889 1.00 92.75 201 GLN A C 1
ATOM 1658 O O . GLN A 1 201 ? 13.482 -2.931 -8.923 1.00 92.75 201 GLN A O 1
ATOM 1663 N N . THR A 1 202 ? 14.816 -4.726 -8.959 1.00 95.00 202 THR A N 1
ATOM 1664 C CA . THR A 1 202 ? 16.084 -3.984 -9.043 1.00 95.00 202 THR A CA 1
ATOM 1665 C C . THR A 1 202 ? 16.737 -4.067 -10.418 1.00 95.00 202 THR A C 1
ATOM 1667 O O . THR A 1 202 ? 17.942 -3.867 -10.558 1.00 95.00 202 THR A O 1
ATOM 1670 N N . SER A 1 203 ? 15.948 -4.384 -11.446 1.00 95.25 203 SER A N 1
ATOM 1671 C CA . SER A 1 203 ? 16.474 -4.781 -12.744 1.00 95.25 203 SER A CA 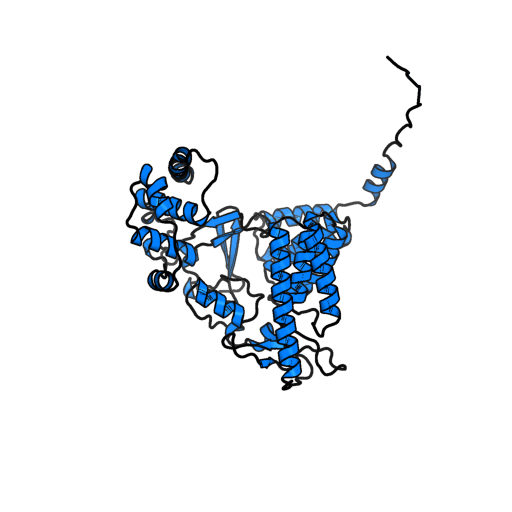1
ATOM 1672 C C . SER A 1 203 ? 17.303 -3.694 -13.429 1.00 95.25 203 SER A C 1
ATOM 1674 O O . SER A 1 203 ? 16.847 -2.556 -13.572 1.00 95.25 203 SER A O 1
ATOM 1676 N N . VAL A 1 204 ? 18.467 -4.077 -13.945 1.00 96.38 204 VAL A N 1
ATOM 1677 C CA . VAL A 1 204 ? 19.268 -3.301 -14.904 1.00 96.38 204 VAL A CA 1
ATOM 1678 C C . VAL A 1 204 ? 19.570 -4.168 -16.128 1.00 96.38 204 VAL A C 1
ATOM 1680 O O . VAL A 1 204 ? 19.612 -5.399 -16.033 1.00 96.38 204 VAL A O 1
ATOM 1683 N N . HIS A 1 205 ? 19.736 -3.552 -17.296 1.00 96.25 205 HIS A N 1
ATOM 1684 C CA . HIS A 1 205 ? 20.027 -4.248 -18.548 1.00 96.25 205 HIS A CA 1
ATOM 1685 C C . HIS A 1 205 ? 21.259 -5.149 -18.422 1.00 96.25 205 HIS A C 1
ATOM 1687 O O . HIS A 1 205 ? 22.237 -4.817 -17.748 1.00 96.25 205 HIS A O 1
ATOM 1693 N N . CYS A 1 206 ? 21.210 -6.308 -19.084 1.00 95.31 206 CYS A N 1
ATOM 1694 C CA . CYS A 1 206 ? 22.332 -7.235 -19.103 1.00 95.31 206 CYS A CA 1
ATOM 1695 C C . CYS A 1 206 ? 23.603 -6.552 -19.661 1.00 95.31 206 CYS A C 1
ATOM 1697 O O . CYS A 1 206 ? 23.525 -5.891 -20.697 1.00 95.31 206 CYS A O 1
ATOM 1699 N N . PRO A 1 207 ? 24.787 -6.769 -19.056 1.00 92.88 207 PRO A N 1
ATOM 1700 C CA . PRO A 1 207 ? 26.054 -6.237 -19.566 1.00 92.88 207 PRO A CA 1
ATOM 1701 C C . PRO A 1 207 ? 26.402 -6.777 -20.958 1.00 92.88 207 PRO A C 1
ATOM 1703 O O . PRO A 1 207 ? 27.099 -6.128 -21.738 1.00 92.88 207 PRO A O 1
ATOM 1706 N N . ASN A 1 208 ? 25.886 -7.962 -21.301 1.00 93.12 208 ASN A N 1
ATOM 1707 C CA . ASN A 1 208 ? 25.907 -8.441 -22.671 1.00 93.12 208 ASN A CA 1
ATOM 1708 C C . ASN A 1 208 ? 24.880 -7.661 -23.506 1.00 93.12 208 ASN A C 1
ATOM 1710 O O . ASN A 1 208 ? 23.695 -7.978 -23.487 1.00 93.12 208 ASN A O 1
ATOM 1714 N N . VAL A 1 209 ? 25.366 -6.710 -24.302 1.00 90.19 209 VAL A N 1
ATOM 1715 C CA . VAL A 1 209 ? 24.566 -5.846 -25.191 1.00 90.19 209 VAL A CA 1
ATOM 1716 C C . VAL A 1 209 ? 23.721 -6.596 -26.231 1.00 90.19 209 VAL A C 1
ATOM 1718 O O . VAL A 1 209 ? 22.801 -6.020 -26.799 1.00 90.19 209 VAL A O 1
ATOM 1721 N N . GLN A 1 210 ? 24.017 -7.871 -26.506 1.00 94.62 210 GLN A N 1
ATOM 1722 C CA . GLN A 1 210 ? 23.211 -8.715 -27.402 1.00 94.62 210 GLN A CA 1
ATOM 1723 C C . GLN A 1 210 ? 22.086 -9.461 -26.669 1.00 94.62 210 GLN A C 1
ATOM 1725 O O . GLN A 1 210 ? 21.268 -10.129 -27.299 1.00 94.62 210 GLN A O 1
ATOM 1730 N N . CYS A 1 211 ? 22.055 -9.393 -25.339 1.00 95.44 211 CYS A N 1
ATOM 1731 C CA . CYS A 1 211 ? 21.057 -10.042 -24.507 1.00 95.44 211 CYS A CA 1
ATOM 1732 C C . CYS A 1 211 ? 19.906 -9.073 -24.220 1.00 95.44 211 CYS A C 1
ATOM 1734 O O . CYS A 1 211 ? 20.121 -7.981 -23.705 1.00 95.44 211 CYS A O 1
ATOM 1736 N N . SER A 1 212 ? 18.669 -9.504 -24.469 1.00 94.69 212 SER A N 1
ATOM 1737 C CA . SER A 1 212 ? 17.458 -8.760 -24.089 1.00 94.69 212 SER A CA 1
ATOM 1738 C C . SER A 1 212 ? 17.065 -8.948 -22.617 1.00 94.69 212 SER A C 1
ATOM 1740 O O . SER A 1 212 ? 15.979 -8.549 -22.211 1.00 94.69 212 SER A O 1
ATOM 1742 N N . GLY A 1 213 ?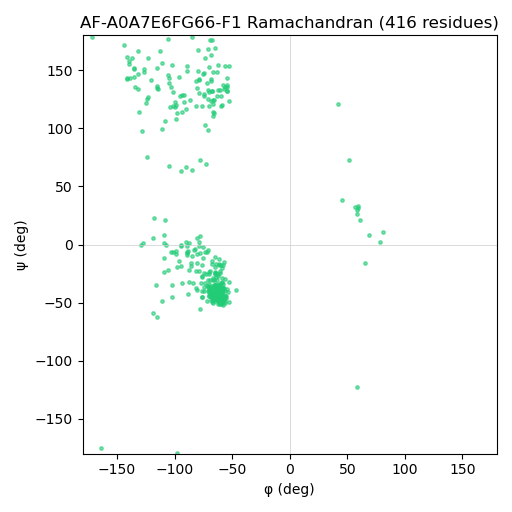 17.890 -9.649 -21.838 1.00 94.88 213 GLY A N 1
ATOM 1743 C CA . GLY A 1 213 ? 17.637 -9.920 -20.430 1.00 94.88 213 GLY A CA 1
ATOM 1744 C C . GLY A 1 213 ? 18.105 -8.797 -19.511 1.00 94.88 213 GLY A C 1
ATOM 1745 O O . GLY A 1 213 ? 18.722 -7.815 -19.923 1.00 94.88 213 GLY A O 1
ATOM 1746 N N . PHE A 1 214 ? 17.869 -9.004 -18.223 1.00 95.06 214 PHE A N 1
ATOM 1747 C CA . PHE A 1 214 ? 18.254 -8.089 -17.154 1.00 95.06 214 PHE A CA 1
ATOM 1748 C C . PHE A 1 214 ? 18.868 -8.862 -15.988 1.00 95.06 214 PHE A C 1
ATOM 1750 O O . PHE A 1 214 ? 18.568 -10.040 -15.772 1.00 95.06 214 PHE A O 1
ATOM 1757 N N . ILE A 1 215 ? 19.755 -8.196 -15.264 1.00 95.19 215 ILE A N 1
ATOM 1758 C CA . ILE A 1 215 ? 20.311 -8.628 -13.977 1.00 95.19 215 ILE A CA 1
ATOM 1759 C C . ILE A 1 215 ? 19.672 -7.775 -12.873 1.00 95.19 215 ILE A C 1
ATOM 1761 O O . ILE A 1 215 ? 18.893 -6.876 -13.171 1.00 95.19 215 ILE A O 1
ATOM 1765 N N . GLY A 1 216 ? 19.989 -8.035 -11.611 1.00 95.12 216 GLY A N 1
ATOM 1766 C CA . GLY A 1 216 ? 19.553 -7.204 -10.487 1.00 95.12 216 GLY A CA 1
ATOM 1767 C C . GLY A 1 216 ? 20.370 -7.518 -9.242 1.00 95.12 216 GLY A C 1
ATOM 1768 O O . GLY A 1 216 ? 21.295 -8.328 -9.309 1.00 95.12 216 GLY A O 1
ATOM 1769 N N . ILE A 1 217 ? 20.019 -6.909 -8.117 1.00 94.62 217 ILE A N 1
ATOM 1770 C CA . ILE A 1 217 ? 20.671 -7.118 -6.823 1.00 94.62 217 ILE A CA 1
ATOM 1771 C C . ILE A 1 217 ? 19.719 -7.750 -5.811 1.00 94.62 217 ILE A C 1
ATOM 1773 O O . ILE A 1 217 ? 18.504 -7.562 -5.861 1.00 94.62 217 ILE A O 1
ATOM 1777 N N . SER A 1 218 ? 20.292 -8.486 -4.865 1.00 93.69 218 SER A N 1
ATOM 1778 C CA . SER A 1 218 ? 19.596 -8.990 -3.682 1.00 93.69 218 SER A CA 1
ATOM 1779 C C . SER A 1 218 ? 20.458 -8.828 -2.440 1.00 93.69 218 SER A C 1
ATOM 1781 O O . SER A 1 218 ? 21.675 -8.667 -2.528 1.00 93.69 218 SER A O 1
ATOM 1783 N N . SER A 1 219 ? 19.813 -8.871 -1.276 1.00 91.50 219 SER A N 1
ATOM 1784 C CA . SER A 1 219 ? 20.477 -8.893 0.021 1.00 91.50 219 SER A CA 1
ATOM 1785 C C . SER A 1 219 ? 19.748 -9.821 0.989 1.00 91.50 219 SER A C 1
ATOM 1787 O O . SER A 1 219 ? 18.519 -9.892 0.998 1.00 91.50 219 SER A O 1
ATOM 1789 N N . ASN A 1 220 ? 20.510 -10.532 1.820 1.00 83.69 220 ASN A N 1
ATOM 1790 C CA . ASN A 1 220 ? 19.949 -11.417 2.843 1.00 83.69 220 ASN A CA 1
ATOM 1791 C C . ASN A 1 220 ? 19.582 -10.659 4.127 1.00 83.69 220 ASN A C 1
ATOM 1793 O O . ASN A 1 220 ? 18.609 -11.008 4.799 1.00 83.69 220 ASN A O 1
ATOM 1797 N N . ASP A 1 221 ? 20.351 -9.624 4.459 1.00 77.81 221 ASP A N 1
ATOM 1798 C CA . ASP A 1 221 ? 20.277 -8.875 5.715 1.00 77.81 221 ASP A CA 1
ATOM 1799 C C . ASP A 1 221 ? 20.138 -7.355 5.517 1.00 77.81 221 ASP A C 1
ATOM 1801 O O . ASP A 1 221 ? 20.087 -6.610 6.494 1.00 77.81 221 ASP A O 1
ATOM 1805 N N . GLY A 1 222 ? 20.069 -6.895 4.265 1.00 80.38 222 GLY A N 1
ATOM 1806 C CA . GLY A 1 222 ? 20.030 -5.482 3.890 1.00 80.38 222 GLY A CA 1
ATOM 1807 C C . GLY A 1 222 ? 21.391 -4.779 3.941 1.00 80.38 222 GLY A C 1
ATOM 1808 O O . GLY A 1 222 ? 21.443 -3.576 3.692 1.00 80.38 222 GLY A O 1
ATOM 1809 N N . LYS A 1 223 ? 22.482 -5.487 4.266 1.00 82.62 223 LYS A N 1
ATOM 1810 C CA . LYS A 1 223 ? 23.828 -4.912 4.419 1.00 82.62 223 LYS A CA 1
ATOM 1811 C C . LYS A 1 223 ? 24.759 -5.376 3.313 1.00 82.62 223 LYS A C 1
ATOM 1813 O O . LYS A 1 223 ? 25.420 -4.553 2.682 1.00 82.62 223 LYS A O 1
ATOM 1818 N N . GLU A 1 224 ? 24.791 -6.679 3.062 1.00 89.69 224 GLU A N 1
ATOM 1819 C CA . GLU A 1 224 ? 25.608 -7.257 1.999 1.00 89.69 224 GLU A CA 1
ATOM 1820 C C . GLU A 1 224 ? 24.746 -7.524 0.766 1.00 89.69 224 GLU A C 1
ATOM 1822 O O . GLU A 1 224 ? 23.755 -8.259 0.821 1.00 89.69 224 GLU A O 1
ATOM 1827 N N . PHE A 1 225 ? 25.114 -6.888 -0.346 1.00 92.81 225 PHE A N 1
ATOM 1828 C CA . PHE A 1 225 ? 24.421 -7.005 -1.625 1.00 92.81 225 PHE A CA 1
ATOM 1829 C C . PHE A 1 225 ? 25.228 -7.857 -2.594 1.00 92.81 225 PHE A C 1
ATOM 1831 O O . PHE A 1 225 ? 26.456 -7.792 -2.618 1.00 92.81 225 PHE A O 1
ATOM 1838 N N . PHE A 1 226 ? 24.525 -8.613 -3.427 1.00 92.25 226 PHE A N 1
ATOM 1839 C CA . PHE A 1 226 ? 25.116 -9.436 -4.474 1.00 92.25 226 PHE A CA 1
ATOM 1840 C C . PHE A 1 226 ? 24.280 -9.377 -5.751 1.00 92.25 226 PHE A C 1
ATOM 1842 O O . PHE A 1 226 ? 23.076 -9.109 -5.711 1.00 92.25 226 PHE A O 1
ATOM 1849 N N . MET A 1 227 ? 24.933 -9.637 -6.884 1.00 94.00 227 MET A N 1
ATOM 1850 C CA . MET A 1 227 ? 24.290 -9.671 -8.193 1.00 94.00 227 MET A CA 1
ATOM 1851 C C . MET A 1 227 ? 23.543 -10.986 -8.414 1.00 94.00 227 MET A C 1
ATOM 1853 O O . MET A 1 227 ? 24.011 -12.069 -8.063 1.00 94.00 227 MET A O 1
ATOM 1857 N N . LEU A 1 228 ? 22.385 -10.885 -9.054 1.00 94.31 228 LEU A N 1
ATOM 1858 C CA . LEU A 1 228 ? 21.583 -12.012 -9.504 1.00 94.31 228 LEU A CA 1
ATOM 1859 C C . LEU A 1 228 ? 21.871 -12.313 -10.981 1.00 94.31 228 LEU A C 1
ATOM 1861 O O . LEU A 1 228 ? 22.061 -11.382 -11.772 1.00 94.31 228 LEU A O 1
ATOM 1865 N N . PRO A 1 229 ? 21.866 -13.597 -11.389 1.00 93.75 229 PRO A N 1
ATOM 1866 C CA . PRO A 1 229 ? 22.155 -13.980 -12.765 1.00 93.75 229 PRO A CA 1
ATOM 1867 C C . PRO A 1 229 ? 21.122 -13.408 -13.735 1.00 93.75 229 PRO A C 1
ATOM 1869 O O . PRO A 1 229 ? 19.935 -13.283 -13.401 1.00 93.75 229 PRO A O 1
ATOM 1872 N N . CYS A 1 230 ? 21.573 -13.121 -14.958 1.00 95.12 230 CYS A N 1
ATOM 1873 C CA . CYS A 1 230 ? 20.725 -12.578 -16.010 1.00 95.12 230 CYS A CA 1
ATOM 1874 C C . CYS A 1 230 ? 19.509 -13.475 -16.271 1.00 95.12 230 CYS A C 1
ATOM 1876 O O . CYS A 1 230 ? 19.644 -14.689 -16.425 1.00 95.12 230 CYS A O 1
ATOM 1878 N N . SER A 1 231 ? 18.337 -12.852 -16.396 1.00 94.31 231 SER A N 1
ATOM 1879 C CA . SER A 1 231 ? 17.049 -13.516 -16.619 1.00 94.31 231 SER A CA 1
ATOM 1880 C C . SER A 1 231 ? 16.949 -14.325 -17.919 1.00 94.31 231 SER A C 1
ATOM 1882 O O . SER A 1 231 ? 16.051 -15.154 -18.031 1.00 94.31 231 SER A O 1
ATOM 1884 N N . VAL A 1 232 ? 17.850 -14.107 -18.887 1.00 95.00 232 VAL A N 1
ATOM 1885 C CA . VAL A 1 232 ? 17.813 -14.758 -20.210 1.00 95.00 232 VAL A CA 1
ATOM 1886 C C . VAL A 1 232 ? 19.060 -15.600 -20.472 1.00 95.00 232 VAL A C 1
ATOM 1888 O O . VAL A 1 232 ? 18.953 -16.801 -20.697 1.00 95.00 232 VAL A O 1
ATOM 1891 N N . CYS A 1 233 ? 20.253 -14.998 -20.450 1.00 95.00 233 CYS A N 1
ATOM 1892 C CA . CYS A 1 233 ? 21.486 -15.704 -20.821 1.00 95.00 233 CYS A CA 1
ATOM 1893 C C . CYS A 1 233 ? 22.178 -16.416 -19.648 1.00 95.00 233 CYS A C 1
ATOM 1895 O O . CYS A 1 233 ? 23.175 -17.102 -19.861 1.00 95.00 233 CYS A O 1
ATOM 1897 N N . GLY A 1 234 ? 21.696 -16.232 -18.413 1.00 92.81 234 GLY A N 1
ATOM 1898 C CA . GLY A 1 234 ? 22.293 -16.829 -17.216 1.00 92.81 234 GLY A CA 1
ATOM 1899 C C . GLY A 1 234 ? 23.667 -16.270 -16.832 1.00 92.81 234 GLY A C 1
ATOM 1900 O O . GLY A 1 234 ? 24.299 -16.822 -15.932 1.00 92.81 234 GLY A O 1
ATOM 1901 N N . LEU A 1 235 ? 24.128 -15.191 -17.485 1.00 92.69 235 LEU A N 1
ATOM 1902 C CA . LEU A 1 235 ? 25.372 -14.502 -17.135 1.00 92.69 235 LEU A CA 1
ATOM 1903 C C . LEU A 1 235 ? 25.362 -14.152 -15.644 1.00 92.69 235 LEU A C 1
ATOM 1905 O O . LEU A 1 235 ? 24.448 -13.471 -15.173 1.00 92.69 235 LEU A O 1
ATOM 1909 N N . ARG A 1 236 ? 26.382 -14.626 -14.928 1.00 89.19 236 ARG A N 1
ATOM 1910 C CA . ARG A 1 236 ? 26.687 -14.222 -13.557 1.00 89.19 236 ARG A CA 1
ATOM 1911 C C . ARG A 1 236 ? 27.701 -13.096 -13.639 1.00 89.19 236 ARG A C 1
ATOM 1913 O O . ARG A 1 236 ? 28.789 -13.297 -14.168 1.00 89.19 236 ARG A O 1
ATOM 1920 N N . GLU A 1 237 ? 27.275 -11.916 -13.217 1.00 81.81 237 GLU A N 1
ATOM 1921 C CA . GLU A 1 237 ? 28.137 -10.746 -13.154 1.00 81.81 237 GLU A CA 1
ATOM 1922 C C . GLU A 1 237 ? 28.794 -10.700 -11.777 1.00 81.81 237 GLU A C 1
ATOM 1924 O O . GLU A 1 237 ? 28.097 -10.563 -10.773 1.00 81.81 237 GLU A O 1
ATOM 1929 N N . ASP A 1 238 ? 30.119 -10.813 -11.748 1.00 80.19 238 ASP A N 1
ATOM 1930 C CA . ASP A 1 238 ? 30.914 -10.806 -10.517 1.00 80.19 238 ASP A CA 1
ATOM 1931 C C . ASP A 1 238 ? 31.705 -9.489 -10.354 1.00 80.19 238 ASP A C 1
ATOM 1933 O O . ASP A 1 238 ? 32.424 -9.308 -9.370 1.00 80.19 238 ASP A O 1
ATOM 1937 N N . SER A 1 239 ? 31.595 -8.551 -11.307 1.00 81.31 239 SER A N 1
ATOM 1938 C CA . SER A 1 239 ? 32.249 -7.245 -11.229 1.00 81.31 239 SER A CA 1
ATOM 1939 C C . SER A 1 239 ? 31.677 -6.394 -10.097 1.00 81.31 239 SER A C 1
ATOM 1941 O O . SER A 1 239 ? 30.489 -6.055 -10.073 1.00 81.31 239 SER A O 1
ATOM 1943 N N . SER A 1 240 ? 32.562 -5.944 -9.204 1.00 85.56 240 SER A N 1
ATOM 1944 C CA . SER A 1 240 ? 32.227 -4.962 -8.170 1.00 85.56 240 SER A CA 1
ATOM 1945 C C . SER A 1 240 ? 31.739 -3.632 -8.752 1.00 85.56 240 SER A C 1
ATOM 1947 O O . SER A 1 240 ? 31.020 -2.909 -8.074 1.00 85.56 240 SER A O 1
ATOM 1949 N N . GLU A 1 241 ? 32.113 -3.305 -9.994 1.00 91.44 241 GLU A N 1
ATOM 1950 C CA . GLU A 1 241 ? 31.716 -2.060 -10.660 1.00 91.44 241 GLU A CA 1
ATOM 1951 C C . GLU A 1 241 ? 30.211 -2.027 -10.941 1.00 91.44 241 GLU A C 1
ATOM 1953 O O . GLU A 1 241 ? 29.540 -1.081 -10.545 1.00 91.44 241 GLU A O 1
ATOM 1958 N N . ILE A 1 242 ? 29.657 -3.083 -11.548 1.00 91.50 242 ILE A N 1
ATOM 1959 C CA . ILE A 1 242 ? 28.228 -3.137 -11.899 1.00 91.50 242 ILE A CA 1
ATOM 1960 C C . ILE A 1 242 ? 27.359 -3.271 -10.647 1.00 91.50 242 ILE A C 1
ATOM 1962 O O . ILE A 1 242 ? 26.274 -2.688 -10.579 1.00 91.50 242 ILE A O 1
ATOM 1966 N N . LEU A 1 243 ? 27.837 -4.002 -9.635 1.00 93.81 243 LEU A N 1
ATOM 1967 C CA . LEU A 1 243 ? 27.175 -4.061 -8.334 1.00 93.81 243 LEU A CA 1
ATOM 1968 C C . LEU A 1 243 ? 27.083 -2.668 -7.697 1.00 93.81 243 LEU A C 1
ATOM 1970 O O . LEU A 1 243 ? 26.009 -2.273 -7.245 1.00 93.81 243 LEU A O 1
ATOM 1974 N N . GLU A 1 244 ? 28.181 -1.910 -7.686 1.00 94.19 244 GLU A N 1
ATOM 1975 C CA . GLU A 1 244 ? 28.194 -0.567 -7.105 1.00 94.19 244 GLU A CA 1
ATOM 1976 C C . GLU A 1 244 ? 27.392 0.440 -7.943 1.00 94.19 244 GLU A C 1
ATOM 1978 O O . GLU A 1 244 ? 26.664 1.257 -7.378 1.00 94.19 244 GLU A O 1
ATOM 1983 N N . GLU A 1 245 ? 27.432 0.329 -9.276 1.00 94.06 245 GLU A N 1
ATOM 1984 C CA . GLU A 1 245 ? 26.583 1.100 -10.194 1.00 94.06 245 GLU A CA 1
ATOM 1985 C C . GLU A 1 245 ? 25.097 0.857 -9.881 1.00 94.06 245 GLU A C 1
ATOM 1987 O O . GLU A 1 245 ? 24.335 1.804 -9.689 1.00 94.06 245 GLU A O 1
ATOM 1992 N N . THR A 1 246 ? 24.692 -0.410 -9.736 1.00 94.44 246 THR A N 1
ATOM 1993 C CA . THR A 1 246 ? 23.300 -0.792 -9.444 1.00 94.44 246 THR A CA 1
ATOM 1994 C C . THR A 1 246 ? 22.857 -0.318 -8.055 1.00 94.44 246 THR A C 1
ATOM 1996 O O . THR A 1 246 ? 21.740 0.177 -7.898 1.00 94.44 246 THR A O 1
ATOM 1999 N N . LYS A 1 247 ? 23.726 -0.407 -7.040 1.00 94.75 247 LYS A N 1
ATOM 2000 C CA . LYS A 1 247 ? 23.456 0.119 -5.688 1.00 94.75 247 LYS A CA 1
ATOM 2001 C C . LYS A 1 247 ? 23.337 1.643 -5.659 1.00 94.75 247 LYS A C 1
ATOM 2003 O O . LYS A 1 247 ? 22.485 2.177 -4.944 1.00 94.75 247 LYS A O 1
ATOM 2008 N N . THR A 1 248 ? 24.179 2.334 -6.424 1.00 95.44 248 THR A N 1
ATOM 2009 C CA . THR A 1 248 ? 24.156 3.797 -6.543 1.00 95.44 248 THR A CA 1
ATOM 2010 C C . THR A 1 248 ? 22.878 4.246 -7.239 1.00 95.44 248 THR A C 1
ATOM 2012 O O . THR A 1 248 ? 22.182 5.112 -6.718 1.00 95.44 248 THR A O 1
ATOM 2015 N N . LEU A 1 249 ? 22.514 3.594 -8.350 1.00 96.25 249 LEU A N 1
ATOM 2016 C CA . LEU A 1 249 ? 21.246 3.811 -9.048 1.00 96.25 249 LEU A CA 1
ATOM 2017 C C . LEU A 1 249 ? 20.053 3.603 -8.107 1.00 96.25 249 LEU A C 1
ATOM 2019 O O . LEU A 1 249 ? 19.137 4.424 -8.080 1.00 96.25 249 LEU A O 1
ATOM 2023 N N . TRP A 1 250 ? 20.080 2.523 -7.316 1.00 94.38 250 TRP A N 1
ATOM 2024 C CA . TRP A 1 250 ? 19.029 2.236 -6.347 1.00 94.38 250 TRP A CA 1
ATOM 2025 C C . TRP A 1 250 ? 18.893 3.350 -5.305 1.00 94.38 250 TRP A C 1
ATOM 2027 O O . TRP A 1 250 ? 17.806 3.884 -5.101 1.00 94.38 250 TRP A O 1
ATOM 2037 N N . SER A 1 251 ? 20.006 3.735 -4.681 1.00 94.81 251 SER A N 1
ATOM 2038 C CA . SER A 1 251 ? 20.037 4.794 -3.665 1.00 94.81 251 SER A CA 1
ATOM 2039 C C . SER A 1 251 ? 19.566 6.140 -4.222 1.00 94.81 251 SER A C 1
ATOM 2041 O O . SER A 1 251 ? 18.714 6.780 -3.612 1.00 94.81 251 SER A O 1
ATOM 2043 N N . PHE A 1 252 ? 20.049 6.520 -5.409 1.00 97.12 252 PHE A N 1
ATOM 2044 C CA . PHE A 1 252 ? 19.631 7.734 -6.114 1.00 97.12 252 PHE A CA 1
ATOM 2045 C C . PHE A 1 252 ? 18.121 7.751 -6.378 1.00 97.12 252 PHE A C 1
ATOM 2047 O O . PHE A 1 252 ? 17.447 8.746 -6.120 1.00 97.12 252 PHE A O 1
ATOM 2054 N N . GLY A 1 253 ? 17.567 6.638 -6.862 1.00 96.94 253 GLY A N 1
ATOM 2055 C CA . GLY A 1 253 ? 16.136 6.537 -7.125 1.00 96.94 253 GLY A CA 1
ATOM 2056 C C . GLY A 1 253 ? 15.280 6.655 -5.867 1.00 96.94 253 GLY A C 1
ATOM 2057 O O . GLY A 1 253 ? 14.260 7.337 -5.890 1.00 96.94 253 GLY A O 1
ATOM 2058 N N . ILE A 1 254 ? 15.702 6.033 -4.762 1.00 95.88 254 ILE A N 1
ATOM 2059 C CA . ILE A 1 254 ? 15.010 6.143 -3.470 1.00 95.88 254 ILE A CA 1
ATOM 2060 C C . ILE A 1 254 ? 15.018 7.587 -2.954 1.00 95.88 254 ILE A C 1
ATOM 2062 O O . ILE A 1 254 ? 13.978 8.067 -2.505 1.00 95.88 254 ILE A O 1
ATOM 2066 N N . GLU A 1 255 ? 16.150 8.288 -3.057 1.00 98.06 255 GLU A N 1
ATOM 2067 C CA . GLU A 1 255 ? 16.257 9.706 -2.691 1.00 98.06 255 GLU A CA 1
ATOM 2068 C C . GLU A 1 255 ? 15.295 10.568 -3.522 1.00 98.06 255 GLU A C 1
ATOM 2070 O O . GLU A 1 255 ? 14.512 11.337 -2.965 1.00 98.06 255 GLU A O 1
ATOM 2075 N N . LYS A 1 256 ? 15.258 10.368 -4.846 1.00 98.38 256 LYS A N 1
ATOM 2076 C CA . LYS A 1 256 ? 14.351 11.115 -5.730 1.00 98.38 256 LYS A CA 1
ATOM 2077 C C . LYS A 1 256 ? 12.878 10.825 -5.466 1.00 98.38 256 LYS A C 1
ATOM 2079 O O . LYS A 1 256 ? 12.073 11.750 -5.450 1.00 98.38 256 LYS A O 1
ATOM 2084 N N . ILE A 1 257 ? 12.519 9.571 -5.199 1.00 98.19 257 ILE A N 1
ATOM 2085 C CA . ILE A 1 257 ? 11.154 9.203 -4.791 1.00 98.19 257 ILE A CA 1
ATOM 2086 C C . ILE A 1 257 ? 10.772 9.901 -3.480 1.00 98.19 257 ILE A C 1
ATOM 2088 O O . ILE A 1 257 ? 9.627 10.320 -3.321 1.00 98.19 257 ILE A O 1
ATOM 2092 N N . GLN A 1 258 ? 11.708 10.046 -2.540 1.00 98.06 258 GLN A N 1
ATOM 2093 C CA . GLN A 1 258 ? 11.452 10.775 -1.302 1.00 98.06 258 GLN A CA 1
ATOM 2094 C C . GLN A 1 258 ? 11.227 12.271 -1.559 1.00 98.06 258 GLN A C 1
ATOM 2096 O O . GLN A 1 258 ? 10.260 12.814 -1.033 1.00 98.06 258 GLN A O 1
ATOM 2101 N N . GLU A 1 259 ? 12.058 12.918 -2.381 1.00 98.38 259 GLU A N 1
ATOM 2102 C CA . GLU A 1 259 ? 11.867 14.324 -2.774 1.00 98.38 259 GLU A CA 1
ATOM 2103 C C . GLU A 1 259 ? 10.497 14.554 -3.432 1.00 98.38 259 GLU A C 1
ATOM 2105 O O . GLU A 1 259 ? 9.773 15.467 -3.039 1.00 98.38 259 GLU A O 1
ATOM 2110 N N . LEU A 1 260 ? 10.107 13.688 -4.373 1.00 98.62 260 LEU A N 1
ATOM 2111 C CA . LEU A 1 260 ? 8.802 13.746 -5.040 1.00 98.62 260 LEU A CA 1
ATOM 2112 C C . LEU A 1 260 ? 7.641 13.633 -4.044 1.00 98.62 260 LEU A C 1
ATOM 2114 O O . LEU A 1 260 ? 6.726 14.448 -4.069 1.00 98.62 260 LEU A O 1
ATOM 2118 N N . ARG A 1 261 ? 7.713 12.689 -3.097 1.00 97.62 261 ARG A N 1
ATOM 2119 C CA . ARG A 1 261 ? 6.688 12.537 -2.049 1.00 97.62 261 ARG A CA 1
ATOM 2120 C C . ARG A 1 261 ? 6.602 13.736 -1.105 1.00 97.62 261 ARG A C 1
ATOM 2122 O O . ARG A 1 261 ? 5.550 13.969 -0.518 1.00 97.62 261 ARG A O 1
ATOM 2129 N N . GLU A 1 262 ? 7.689 14.476 -0.895 1.00 97.94 262 GLU A N 1
ATOM 2130 C CA . GLU A 1 262 ? 7.632 15.721 -0.118 1.00 97.94 262 GLU A CA 1
ATOM 2131 C C . GLU A 1 262 ? 6.967 16.858 -0.907 1.00 97.94 262 GLU A C 1
ATOM 2133 O O . GLU A 1 262 ? 6.255 17.667 -0.309 1.00 97.94 262 GLU A O 1
ATOM 2138 N N . LEU A 1 263 ? 7.133 16.899 -2.234 1.00 98.12 263 LEU A N 1
ATOM 2139 C CA . LEU A 1 263 ? 6.420 17.842 -3.104 1.00 98.12 263 LEU A CA 1
ATOM 2140 C C . LEU A 1 263 ? 4.916 17.541 -3.143 1.00 98.12 263 LEU A C 1
ATOM 2142 O O . LEU A 1 263 ? 4.128 18.469 -2.953 1.00 98.12 263 LEU A O 1
ATOM 2146 N N . ASP A 1 264 ? 4.524 16.268 -3.258 1.00 95.50 264 ASP A N 1
ATOM 2147 C CA . ASP A 1 264 ? 3.122 15.821 -3.167 1.00 95.50 264 ASP A CA 1
ATOM 2148 C C . ASP A 1 264 ? 2.473 16.265 -1.841 1.00 95.50 264 ASP A C 1
ATOM 2150 O O . ASP A 1 264 ? 1.438 16.935 -1.824 1.00 95.50 264 ASP A O 1
ATOM 2154 N N . LYS A 1 265 ? 3.145 16.030 -0.703 1.00 95.31 265 LYS A N 1
ATOM 2155 C CA . LYS A 1 265 ? 2.676 16.511 0.614 1.00 95.31 265 LYS A CA 1
ATOM 2156 C C . LYS A 1 265 ? 2.501 18.029 0.666 1.00 95.31 265 LYS A C 1
ATOM 2158 O O . LYS A 1 265 ? 1.584 18.521 1.328 1.00 95.31 265 LYS A O 1
ATOM 2163 N N . CYS A 1 266 ? 3.391 18.770 0.005 1.00 96.81 266 CYS A N 1
ATOM 2164 C CA . CYS A 1 266 ? 3.315 20.225 -0.123 1.00 96.81 266 CYS A CA 1
ATOM 2165 C C . CYS A 1 266 ? 2.289 20.688 -1.171 1.00 96.81 266 CYS A C 1
ATOM 2167 O O . CYS A 1 266 ? 2.012 21.887 -1.241 1.00 96.81 266 CYS A O 1
ATOM 2169 N N . LYS A 1 267 ? 1.702 19.760 -1.939 1.00 97.56 267 LYS A N 1
ATOM 2170 C CA . LYS A 1 267 ? 0.809 20.002 -3.080 1.00 97.56 267 LYS A CA 1
ATOM 2171 C C . LYS A 1 267 ? 1.459 20.828 -4.188 1.00 97.56 267 LYS A C 1
ATOM 2173 O O . LYS A 1 267 ? 0.793 21.617 -4.860 1.00 97.56 267 LYS A O 1
ATOM 2178 N N . ASP A 1 268 ? 2.771 20.678 -4.348 1.00 98.19 268 ASP A N 1
ATOM 2179 C CA . ASP A 1 268 ? 3.568 21.364 -5.363 1.00 98.19 268 ASP A CA 1
ATOM 2180 C C . ASP A 1 268 ? 3.726 20.481 -6.608 1.00 98.19 268 ASP A C 1
ATOM 2182 O O . ASP A 1 268 ? 4.814 20.030 -6.971 1.00 98.19 268 ASP A O 1
ATOM 2186 N N . TYR A 1 269 ? 2.590 20.202 -7.246 1.00 98.50 269 TYR A N 1
ATOM 2187 C CA . TYR A 1 269 ? 2.498 19.214 -8.320 1.00 98.50 269 TYR A CA 1
ATOM 2188 C C . TYR A 1 269 ? 3.208 19.652 -9.613 1.00 98.50 269 TYR A C 1
ATOM 2190 O O . TYR A 1 269 ? 3.587 18.812 -10.428 1.00 98.50 269 TYR A O 1
ATOM 2198 N N . GLU A 1 270 ? 3.408 20.960 -9.824 1.00 98.50 270 GLU A N 1
ATOM 2199 C CA . GLU A 1 270 ? 4.170 21.474 -10.973 1.00 98.50 270 GLU A CA 1
ATOM 2200 C C . GLU A 1 270 ? 5.650 21.095 -10.857 1.00 98.50 270 GLU A C 1
ATOM 2202 O O . GLU A 1 270 ? 6.214 20.517 -11.792 1.00 98.50 270 GLU A O 1
ATOM 2207 N N . ASN A 1 271 ? 6.260 21.356 -9.695 1.00 98.56 271 ASN A N 1
ATOM 2208 C CA . ASN A 1 271 ? 7.645 20.974 -9.433 1.00 98.56 271 ASN A CA 1
ATOM 2209 C C . ASN A 1 271 ? 7.798 19.458 -9.281 1.00 98.56 271 ASN A C 1
ATOM 2211 O O . ASN A 1 271 ? 8.814 18.910 -9.706 1.00 98.56 271 ASN A O 1
ATOM 2215 N N . GLU A 1 272 ? 6.795 18.767 -8.730 1.00 98.69 272 GLU A N 1
ATOM 2216 C CA . GLU A 1 272 ? 6.782 17.304 -8.665 1.00 98.69 272 GLU A CA 1
ATOM 2217 C C . GLU A 1 272 ? 6.855 16.688 -10.065 1.00 98.69 272 GLU A C 1
ATOM 2219 O O . GLU A 1 272 ? 7.739 15.875 -10.345 1.00 98.69 272 GLU A O 1
ATOM 2224 N N . LEU A 1 273 ? 5.977 17.120 -10.977 1.00 98.81 273 LEU A N 1
ATOM 2225 C CA . LEU A 1 273 ? 5.974 16.623 -12.348 1.00 98.81 273 LEU A CA 1
ATOM 2226 C C . LEU A 1 273 ? 7.292 16.945 -13.059 1.00 98.81 273 LEU A C 1
ATOM 2228 O O . LEU A 1 273 ? 7.851 16.071 -13.721 1.00 98.81 273 LEU A O 1
ATOM 2232 N N . GLN A 1 274 ? 7.808 18.168 -12.909 1.00 98.69 274 GLN A N 1
ATOM 2233 C CA . GLN A 1 274 ? 9.091 18.549 -13.500 1.00 98.69 274 GLN A CA 1
ATOM 2234 C C . GLN A 1 274 ? 10.229 17.646 -12.998 1.00 98.69 274 GLN A C 1
ATOM 2236 O O . GLN A 1 274 ? 10.959 17.069 -13.808 1.00 98.69 274 GLN A O 1
ATOM 2241 N N . LEU A 1 275 ? 10.352 17.473 -11.678 1.00 98.75 275 LEU A N 1
ATOM 2242 C CA . LEU A 1 275 ? 11.388 16.640 -11.068 1.00 98.75 275 LEU A CA 1
ATOM 2243 C C . LEU A 1 275 ? 11.264 15.177 -11.504 1.00 98.75 275 LEU A C 1
ATOM 2245 O O . LEU A 1 275 ? 12.278 14.525 -11.772 1.00 98.75 275 LEU A O 1
ATOM 2249 N N . ALA A 1 276 ? 10.042 14.650 -11.604 1.00 98.75 276 ALA A N 1
ATOM 2250 C CA . ALA A 1 276 ? 9.815 13.280 -12.041 1.00 98.75 276 ALA A CA 1
ATOM 2251 C C . ALA A 1 276 ? 10.288 13.080 -13.490 1.00 98.75 276 ALA A C 1
ATOM 2253 O O . ALA A 1 276 ? 10.974 12.104 -13.790 1.00 98.75 276 ALA A O 1
ATOM 2254 N N . GLU A 1 277 ? 10.001 14.020 -14.392 1.00 98.62 277 GLU A N 1
ATOM 2255 C CA . GLU A 1 277 ? 10.407 13.937 -15.800 1.00 98.62 277 GLU A CA 1
ATOM 2256 C C . GLU A 1 277 ? 11.910 14.113 -16.017 1.00 98.62 277 GLU A C 1
ATOM 2258 O O . GLU A 1 277 ? 12.512 13.392 -16.825 1.00 98.62 277 GLU A O 1
ATOM 2263 N N . GLU A 1 278 ? 12.536 15.021 -15.270 1.00 98.56 278 GLU A N 1
ATOM 2264 C CA . GLU A 1 278 ? 13.991 15.162 -15.230 1.00 98.56 278 GLU A CA 1
ATOM 2265 C C . GLU A 1 278 ? 14.641 13.868 -14.724 1.00 98.56 278 GLU A C 1
ATOM 2267 O O . GLU A 1 278 ? 15.562 13.341 -15.353 1.00 98.56 278 GLU A O 1
ATOM 2272 N N . THR A 1 279 ? 14.097 13.287 -13.651 1.00 98.56 279 THR A N 1
ATOM 2273 C CA . THR A 1 279 ? 14.572 12.018 -13.088 1.00 98.56 279 THR A CA 1
ATOM 2274 C C . THR A 1 279 ? 14.424 10.876 -14.092 1.00 98.56 279 THR A C 1
ATOM 2276 O O . THR A 1 279 ? 15.379 10.138 -14.315 1.00 98.56 279 THR A O 1
ATOM 2279 N N . LEU A 1 280 ? 13.277 10.743 -14.767 1.00 98.25 280 LEU A N 1
ATOM 2280 C CA . LEU A 1 280 ? 13.078 9.728 -15.810 1.00 98.25 280 LEU A CA 1
ATOM 2281 C C . LEU A 1 280 ? 14.048 9.904 -16.981 1.00 98.25 280 LEU A C 1
ATOM 2283 O O . LEU A 1 280 ? 14.476 8.912 -17.570 1.00 98.25 280 LEU A O 1
ATOM 2287 N N . THR A 1 281 ? 14.397 11.145 -17.324 1.00 98.12 281 THR A N 1
ATOM 2288 C CA . THR A 1 281 ? 15.391 11.440 -18.363 1.00 98.12 281 THR A CA 1
ATOM 2289 C C . THR A 1 281 ? 16.778 10.976 -17.930 1.00 98.12 281 THR A C 1
ATOM 2291 O O . THR A 1 281 ? 17.423 10.248 -18.676 1.00 98.12 281 THR A O 1
ATOM 2294 N N . ILE A 1 282 ? 17.199 11.301 -16.704 1.00 97.88 282 ILE A N 1
ATOM 2295 C CA . ILE A 1 282 ? 18.474 10.837 -16.136 1.00 97.88 282 ILE A CA 1
ATOM 2296 C C . ILE A 1 282 ? 18.519 9.307 -16.092 1.00 97.88 282 ILE A C 1
ATOM 2298 O O . ILE A 1 282 ? 19.489 8.705 -16.540 1.00 97.88 282 ILE A O 1
ATOM 2302 N N . LEU A 1 283 ? 17.456 8.671 -15.592 1.00 97.19 283 LEU A N 1
ATOM 2303 C CA . LEU A 1 283 ? 17.372 7.220 -15.457 1.00 97.19 283 LEU A CA 1
ATOM 2304 C C . LEU A 1 283 ? 17.513 6.508 -16.812 1.00 97.19 283 LEU A C 1
ATOM 2306 O O . LEU A 1 283 ? 18.199 5.492 -16.875 1.00 97.19 283 LEU A O 1
ATOM 2310 N N . LYS A 1 284 ? 16.950 7.046 -17.901 1.00 95.50 284 LYS A N 1
ATOM 2311 C CA . LYS A 1 284 ? 17.081 6.469 -19.256 1.00 95.50 284 LYS A CA 1
ATOM 2312 C C . LYS A 1 284 ? 18.510 6.464 -19.803 1.00 95.50 284 LYS A C 1
ATOM 2314 O O . LYS A 1 284 ? 18.809 5.637 -20.656 1.00 95.50 284 LYS A O 1
ATOM 2319 N N . GLU A 1 285 ? 19.376 7.351 -19.318 1.00 95.88 285 GLU A N 1
ATOM 2320 C CA . GLU A 1 285 ? 20.799 7.383 -19.687 1.00 95.88 285 GLU A CA 1
ATOM 2321 C C . GLU A 1 285 ? 21.638 6.372 -18.878 1.00 95.88 285 GLU A C 1
ATOM 2323 O O . GLU A 1 285 ? 22.836 6.209 -19.113 1.00 95.88 285 GLU A O 1
ATOM 2328 N N . THR A 1 286 ? 21.021 5.677 -17.918 1.00 95.44 286 THR A N 1
ATOM 2329 C CA . THR A 1 286 ? 21.649 4.614 -17.120 1.00 95.44 286 THR A CA 1
ATOM 2330 C C . THR A 1 286 ? 21.312 3.225 -17.668 1.00 95.44 286 THR A C 1
ATOM 2332 O O . THR A 1 286 ? 20.568 3.072 -18.635 1.00 95.44 286 THR A O 1
ATOM 2335 N N . ARG A 1 287 ? 21.809 2.165 -17.017 1.00 94.75 287 ARG A N 1
ATOM 2336 C CA . ARG A 1 287 ? 21.424 0.780 -17.338 1.00 94.75 287 ARG A CA 1
ATOM 2337 C C . ARG A 1 287 ? 20.065 0.359 -16.781 1.00 94.75 287 ARG A C 1
ATOM 2339 O O . ARG A 1 287 ? 19.758 -0.828 -16.849 1.00 94.75 287 ARG A O 1
ATOM 2346 N N . ILE A 1 288 ? 19.267 1.251 -16.193 1.00 96.38 288 ILE A N 1
ATOM 2347 C CA . ILE A 1 288 ? 17.977 0.863 -15.615 1.00 96.38 288 ILE A CA 1
ATOM 2348 C C . ILE A 1 288 ? 17.112 0.133 -16.650 1.00 96.38 288 ILE A C 1
ATOM 2350 O O . ILE A 1 288 ? 16.986 0.563 -17.793 1.00 96.38 288 ILE A O 1
ATOM 2354 N N . HIS A 1 289 ? 16.534 -0.997 -16.258 1.00 94.88 289 HIS A N 1
ATOM 2355 C CA . HIS A 1 289 ? 15.578 -1.701 -17.105 1.00 94.88 289 HIS A CA 1
ATOM 2356 C C . HIS A 1 289 ? 14.167 -1.169 -16.824 1.00 94.88 289 HIS A C 1
ATOM 2358 O O . HIS A 1 289 ? 13.849 -0.798 -15.697 1.00 94.88 289 HIS A O 1
ATOM 2364 N N . GLU A 1 290 ? 13.285 -1.179 -17.819 1.00 90.81 290 GLU A N 1
ATOM 2365 C CA . GLU A 1 290 ? 11.902 -0.673 -17.722 1.00 90.81 290 GLU A CA 1
ATOM 2366 C C . GLU A 1 290 ? 11.028 -1.364 -16.661 1.00 90.81 290 GLU A C 1
ATOM 2368 O O . GLU A 1 290 ? 9.999 -0.831 -16.254 1.00 90.81 290 GLU A O 1
ATOM 2373 N N . THR A 1 291 ? 11.441 -2.545 -16.200 1.00 89.00 291 THR A N 1
ATOM 2374 C CA . THR A 1 291 ? 10.793 -3.298 -15.114 1.00 89.00 291 THR A CA 1
ATOM 2375 C C . THR A 1 291 ? 11.344 -2.953 -13.735 1.00 89.00 291 THR A C 1
ATOM 2377 O O . THR A 1 291 ? 10.958 -3.595 -12.763 1.00 89.00 291 THR A O 1
ATOM 2380 N N . ASN A 1 292 ? 12.278 -2.009 -13.628 1.00 94.69 292 ASN A N 1
ATOM 2381 C CA . ASN A 1 292 ? 12.854 -1.615 -12.351 1.00 94.69 292 ASN A CA 1
ATOM 2382 C C . ASN A 1 292 ? 11.815 -0.840 -11.538 1.00 94.69 292 ASN A C 1
ATOM 2384 O O . ASN A 1 292 ? 11.194 0.093 -12.046 1.00 94.69 292 ASN A O 1
ATOM 2388 N N . LEU A 1 293 ? 11.668 -1.198 -10.265 1.00 94.50 293 LEU A N 1
ATOM 2389 C CA . LEU A 1 293 ? 10.683 -0.610 -9.370 1.00 94.50 293 LEU A CA 1
ATOM 2390 C C . LEU A 1 293 ? 10.825 0.914 -9.264 1.00 94.50 293 LEU A C 1
ATOM 2392 O O . LEU A 1 293 ? 9.820 1.613 -9.264 1.00 94.50 293 LEU A O 1
ATOM 2396 N N . ILE A 1 294 ? 12.055 1.435 -9.221 1.00 96.19 294 ILE A N 1
ATOM 2397 C CA . ILE A 1 294 ? 12.308 2.882 -9.158 1.00 96.19 294 ILE A CA 1
ATOM 2398 C C . ILE A 1 294 ? 11.754 3.574 -10.398 1.00 96.19 294 ILE A C 1
ATOM 2400 O O . ILE A 1 294 ? 11.070 4.586 -10.287 1.00 96.19 294 ILE A O 1
ATOM 2404 N N . TYR A 1 295 ? 12.026 3.019 -11.579 1.00 96.44 295 TYR A N 1
ATOM 2405 C CA . TYR A 1 295 ? 11.550 3.594 -12.833 1.00 96.44 295 TYR A CA 1
ATOM 2406 C C . TYR A 1 295 ? 10.017 3.627 -12.876 1.00 96.44 295 TYR A C 1
ATOM 2408 O O . TYR A 1 295 ? 9.423 4.634 -13.260 1.00 96.44 295 TYR A O 1
ATOM 2416 N N . VAL A 1 296 ? 9.378 2.545 -12.423 1.00 95.12 296 VAL A N 1
ATOM 2417 C CA . VAL A 1 296 ? 7.917 2.438 -12.325 1.00 95.12 296 VAL A CA 1
ATOM 2418 C C . VAL A 1 296 ? 7.344 3.442 -11.323 1.00 95.12 296 VAL A C 1
ATOM 2420 O O . VAL A 1 296 ? 6.361 4.103 -11.639 1.00 95.12 296 VAL A O 1
ATOM 2423 N N . GLU A 1 297 ? 7.963 3.606 -10.154 1.00 95.94 297 GLU A N 1
ATOM 2424 C CA . GLU A 1 297 ? 7.484 4.531 -9.118 1.00 95.94 297 GLU A CA 1
ATOM 2425 C C . GLU A 1 297 ? 7.617 5.997 -9.503 1.00 95.94 297 GLU A C 1
ATOM 2427 O O . GLU A 1 297 ? 6.704 6.771 -9.241 1.00 95.94 297 GLU A O 1
ATOM 2432 N N . VAL A 1 298 ? 8.703 6.387 -10.173 1.00 98.12 298 VAL A N 1
ATOM 2433 C CA . VAL A 1 298 ? 8.831 7.765 -10.666 1.00 98.12 298 VAL A CA 1
ATOM 2434 C C . VAL A 1 298 ? 7.767 8.056 -11.737 1.00 98.12 298 VAL A C 1
ATOM 2436 O O . VAL A 1 298 ? 7.194 9.142 -11.743 1.00 98.12 298 VAL A O 1
ATOM 2439 N N . MET A 1 299 ? 7.441 7.092 -12.612 1.00 97.69 299 MET A N 1
ATOM 2440 C CA . MET A 1 299 ? 6.325 7.245 -13.562 1.00 97.69 299 MET A CA 1
ATOM 2441 C C . MET A 1 299 ? 4.960 7.326 -12.864 1.00 97.69 299 MET A C 1
ATOM 2443 O O . MET A 1 299 ? 4.071 8.023 -13.347 1.00 97.69 299 MET A O 1
ATOM 2447 N N . GLU A 1 300 ? 4.776 6.611 -11.757 1.00 95.56 300 GLU A N 1
ATOM 2448 C CA . GLU A 1 300 ? 3.534 6.630 -10.982 1.00 95.56 300 GLU A CA 1
ATOM 2449 C C . GLU A 1 300 ? 3.331 7.962 -10.249 1.00 95.56 300 GLU A C 1
ATOM 2451 O O . GLU A 1 300 ? 2.250 8.532 -10.341 1.00 95.56 300 GLU A O 1
ATOM 2456 N N . LEU A 1 301 ? 4.385 8.528 -9.660 1.00 97.88 301 LEU A N 1
ATOM 2457 C CA . LEU A 1 301 ? 4.346 9.877 -9.079 1.00 97.88 301 LEU A CA 1
ATOM 2458 C C . LEU A 1 301 ? 4.113 10.944 -10.165 1.00 97.88 301 LEU A C 1
ATOM 2460 O O . LEU A 1 301 ? 3.266 11.819 -10.023 1.00 97.88 301 LEU A O 1
ATOM 2464 N N . ALA A 1 302 ? 4.751 10.811 -11.337 1.00 98.56 302 ALA A N 1
ATOM 2465 C CA . ALA A 1 302 ? 4.455 11.684 -12.478 1.00 98.56 302 ALA A CA 1
ATOM 2466 C C . ALA A 1 302 ? 2.981 11.593 -12.926 1.00 98.56 302 ALA A C 1
ATOM 2468 O O . ALA A 1 302 ? 2.385 12.602 -13.312 1.00 98.56 302 ALA A O 1
ATOM 2469 N N . LYS A 1 303 ? 2.381 10.392 -12.890 1.00 98.12 303 LYS A N 1
ATOM 2470 C CA . LYS A 1 303 ? 0.951 10.170 -13.165 1.00 98.12 303 LYS A CA 1
ATOM 2471 C C . LYS A 1 303 ? 0.086 10.901 -12.135 1.00 98.12 303 LYS A C 1
ATOM 2473 O O . LYS A 1 303 ? -0.837 11.597 -12.548 1.00 98.12 303 LYS A O 1
ATOM 2478 N N . GLU A 1 304 ? 0.382 10.758 -10.845 1.00 96.75 304 GLU A N 1
ATOM 2479 C CA . GLU A 1 304 ? -0.341 11.404 -9.737 1.00 96.75 304 GLU A CA 1
ATOM 2480 C C . GLU A 1 304 ? -0.301 12.935 -9.860 1.00 96.75 304 GLU A C 1
ATOM 2482 O O . GLU A 1 304 ? -1.355 13.568 -9.944 1.00 96.75 304 GLU A O 1
ATOM 2487 N N . ALA A 1 305 ? 0.881 13.522 -10.069 1.00 98.44 305 ALA A N 1
ATOM 2488 C CA . ALA A 1 305 ? 1.020 14.953 -10.338 1.00 98.44 305 ALA A CA 1
ATOM 2489 C C . ALA A 1 305 ? 0.219 15.403 -11.580 1.00 98.44 305 ALA A C 1
ATOM 2491 O O . ALA A 1 305 ? -0.433 16.450 -11.579 1.00 98.44 305 ALA A O 1
ATOM 2492 N N . CYS A 1 306 ? 0.199 14.600 -12.655 1.00 98.69 306 CYS A N 1
ATOM 2493 C CA . CYS A 1 306 ? -0.620 14.896 -13.837 1.00 98.69 306 CYS A CA 1
ATOM 2494 C C . CYS A 1 306 ? -2.129 14.868 -13.545 1.00 98.69 306 CYS A C 1
ATOM 2496 O O . CYS A 1 306 ? -2.863 15.638 -14.167 1.00 98.69 306 CYS A O 1
ATOM 2498 N N . ILE A 1 307 ? -2.603 13.994 -12.651 1.00 97.38 307 ILE A N 1
ATOM 2499 C CA . ILE A 1 307 ? -4.015 13.930 -12.238 1.00 97.38 307 ILE A CA 1
ATOM 2500 C C . ILE A 1 307 ? -4.397 15.222 -11.514 1.00 97.38 307 ILE A C 1
ATOM 2502 O O . ILE A 1 307 ? -5.383 15.862 -11.886 1.00 97.38 307 ILE A O 1
ATOM 2506 N N . GLU A 1 308 ? -3.579 15.651 -10.555 1.00 97.62 308 GLU A N 1
ATOM 2507 C CA . GLU A 1 308 ? -3.814 16.871 -9.777 1.00 97.62 308 GLU A CA 1
ATOM 2508 C C . GLU A 1 308 ? -3.775 18.134 -10.658 1.00 97.62 308 GLU A C 1
ATOM 2510 O O . GLU A 1 308 ? -4.618 19.027 -10.528 1.00 97.62 308 GLU A O 1
ATOM 2515 N N . LEU A 1 309 ? -2.874 18.167 -11.646 1.00 98.06 309 LEU A N 1
ATOM 2516 C CA . LEU A 1 309 ? -2.784 19.227 -12.660 1.00 98.06 309 LEU A CA 1
ATOM 2517 C C . LEU A 1 309 ? -3.823 19.103 -13.792 1.00 98.06 309 LEU A C 1
ATOM 2519 O O . LEU A 1 309 ? -3.865 19.950 -14.687 1.00 98.06 309 LEU A O 1
ATOM 2523 N N . ARG A 1 310 ? -4.671 18.063 -13.778 1.00 97.81 310 ARG A N 1
ATOM 2524 C CA . ARG A 1 310 ? -5.693 17.770 -14.805 1.00 97.81 310 ARG A CA 1
ATOM 2525 C C . ARG A 1 310 ? -5.130 17.591 -16.220 1.00 97.81 310 ARG A C 1
ATOM 2527 O O . ARG A 1 310 ? -5.803 17.857 -17.217 1.00 97.81 310 ARG A O 1
ATOM 2534 N N . LEU A 1 311 ? -3.896 17.109 -16.327 1.00 98.25 311 LEU A N 1
ATOM 2535 C CA . LEU A 1 311 ? -3.220 16.781 -17.583 1.00 98.25 311 LEU A CA 1
ATOM 2536 C C . LEU A 1 311 ? -3.594 15.361 -18.031 1.00 98.25 311 LEU A C 1
ATOM 2538 O O . LEU A 1 311 ? -2.748 14.468 -18.096 1.00 98.25 311 LEU A O 1
ATOM 2542 N N . TRP A 1 312 ? -4.873 15.138 -18.342 1.00 97.94 312 TRP A N 1
ATOM 2543 C CA . TRP A 1 312 ? -5.454 13.796 -18.493 1.00 97.94 312 TRP A CA 1
ATOM 2544 C C . TRP A 1 312 ? -4.758 12.902 -19.521 1.00 97.94 312 TRP A C 1
ATOM 2546 O O . TRP A 1 312 ? -4.470 11.748 -19.219 1.00 97.94 312 TRP A O 1
ATOM 2556 N N . SER A 1 313 ? -4.417 13.419 -20.705 1.00 97.88 313 SER A N 1
ATOM 2557 C CA . SER A 1 313 ? -3.701 12.631 -21.723 1.00 97.88 313 SER A CA 1
ATOM 2558 C C . SER A 1 313 ? -2.305 12.204 -21.252 1.00 97.88 313 SER A C 1
ATOM 2560 O O . SER A 1 313 ? -1.840 11.112 -21.571 1.00 97.88 313 SER A O 1
ATOM 2562 N N . LYS A 1 314 ? -1.634 13.044 -20.454 1.00 98.12 314 LYS A N 1
ATOM 2563 C CA . LYS A 1 314 ? -0.306 12.757 -19.895 1.00 98.12 314 LYS A CA 1
ATOM 2564 C C . LYS A 1 314 ? -0.396 11.769 -18.728 1.00 98.12 314 LYS A C 1
ATOM 2566 O O . LYS A 1 314 ? 0.391 10.828 -18.666 1.00 98.12 314 LYS A O 1
ATOM 2571 N N . ALA A 1 315 ? -1.412 11.915 -17.876 1.00 98.31 315 ALA A N 1
ATOM 2572 C CA . ALA A 1 315 ? -1.739 10.933 -16.847 1.00 98.31 315 ALA A CA 1
ATOM 2573 C C . ALA A 1 315 ? -2.046 9.560 -17.469 1.00 98.31 315 ALA A C 1
ATOM 2575 O O . ALA A 1 315 ? -1.484 8.555 -17.042 1.00 98.31 315 ALA A O 1
ATOM 2576 N N . ALA A 1 316 ? -2.863 9.505 -18.527 1.00 98.06 316 ALA A N 1
ATOM 2577 C CA . ALA A 1 316 ? -3.164 8.271 -19.254 1.00 98.06 316 ALA A CA 1
ATOM 2578 C C . ALA A 1 316 ? -1.911 7.659 -19.904 1.00 98.06 316 ALA A C 1
ATOM 2580 O O . ALA A 1 316 ? -1.722 6.443 -19.850 1.00 98.06 316 ALA A O 1
ATOM 2581 N N . TYR A 1 317 ? -1.015 8.488 -20.456 1.00 97.62 317 TYR A N 1
ATOM 2582 C CA . TYR A 1 317 ? 0.279 8.039 -20.972 1.00 97.62 317 TYR A CA 1
ATOM 2583 C C . TYR A 1 317 ? 1.112 7.333 -19.892 1.00 97.62 317 TYR A C 1
ATOM 2585 O O . TYR A 1 317 ? 1.546 6.200 -20.115 1.00 97.62 317 TYR A O 1
ATOM 2593 N N . TYR A 1 318 ? 1.302 7.955 -18.723 1.00 97.81 318 TYR A N 1
ATOM 2594 C CA . TYR A 1 318 ? 2.049 7.336 -17.625 1.00 97.81 318 TYR A CA 1
ATOM 2595 C C . TYR A 1 318 ? 1.328 6.109 -17.060 1.00 97.81 318 TYR A C 1
ATOM 2597 O O . TYR A 1 318 ? 1.948 5.060 -16.912 1.00 97.81 318 TYR A O 1
ATOM 2605 N N . GLY A 1 319 ? 0.010 6.177 -16.852 1.00 96.12 319 GLY A N 1
ATOM 2606 C CA . GLY A 1 319 ? -0.794 5.040 -16.400 1.00 96.12 319 GLY A CA 1
ATOM 2607 C C . GLY A 1 319 ? -0.653 3.823 -17.321 1.00 96.12 319 GLY A C 1
ATOM 2608 O O . GLY A 1 319 ? -0.398 2.715 -16.847 1.00 96.12 319 GLY A O 1
ATOM 2609 N N . ASN A 1 320 ? -0.694 4.027 -18.643 1.00 95.50 320 ASN A N 1
ATOM 2610 C CA . ASN A 1 320 ? -0.486 2.972 -19.639 1.00 95.50 320 ASN A CA 1
ATOM 2611 C C . ASN A 1 320 ? 0.938 2.377 -19.619 1.00 95.50 320 ASN A C 1
ATOM 2613 O O . ASN A 1 320 ? 1.143 1.235 -20.027 1.00 95.50 320 ASN A O 1
ATOM 2617 N N . LYS A 1 321 ? 1.925 3.146 -19.147 1.00 94.00 321 LYS A N 1
ATOM 2618 C CA . LYS A 1 321 ? 3.318 2.718 -18.954 1.00 94.00 321 LYS A CA 1
ATOM 2619 C C . LYS A 1 321 ? 3.602 2.117 -17.578 1.00 94.00 321 LYS A C 1
ATOM 2621 O O . LYS A 1 321 ? 4.707 1.628 -17.397 1.00 94.00 321 LYS A O 1
ATOM 2626 N N . VAL A 1 322 ? 2.672 2.184 -16.626 1.00 92.44 322 VAL A N 1
ATOM 2627 C CA . VAL A 1 322 ? 2.850 1.672 -15.256 1.00 92.44 322 VAL A CA 1
ATOM 2628 C C . VAL A 1 322 ? 2.137 0.334 -15.069 1.00 92.44 322 VAL A C 1
ATOM 2630 O O . VAL A 1 322 ? 2.722 -0.599 -14.511 1.00 92.44 322 VAL A O 1
ATOM 2633 N N . TRP A 1 323 ? 0.890 0.196 -15.543 1.00 89.94 323 TRP A N 1
ATOM 2634 C CA . TRP A 1 323 ? 0.095 -1.012 -15.270 1.00 89.94 323 TRP A CA 1
ATOM 2635 C C . TRP A 1 323 ? 0.743 -2.322 -15.770 1.00 89.94 323 TRP A C 1
ATOM 2637 O O . TRP A 1 323 ? 0.741 -3.285 -14.996 1.00 89.94 323 TRP A O 1
ATOM 2647 N N . PRO A 1 324 ? 1.361 -2.410 -16.974 1.00 88.75 324 PRO A N 1
ATOM 2648 C CA . PRO A 1 324 ? 1.964 -3.660 -17.441 1.00 88.75 324 PRO A CA 1
ATOM 2649 C C . PRO A 1 324 ? 3.170 -4.076 -16.599 1.00 88.75 324 PRO A C 1
ATOM 2651 O O . PRO A 1 324 ? 3.450 -5.263 -16.464 1.00 88.75 324 PRO A O 1
ATOM 2654 N N . GLN A 1 325 ? 3.897 -3.108 -16.046 1.00 87.19 325 GLN A N 1
ATOM 2655 C CA . GLN A 1 325 ? 5.080 -3.304 -15.219 1.00 87.19 325 GLN A CA 1
ATOM 2656 C C . GLN A 1 325 ? 4.653 -3.764 -13.827 1.00 87.19 325 GLN A C 1
ATOM 2658 O O . GLN A 1 325 ? 5.176 -4.756 -13.324 1.00 87.19 325 GLN A O 1
ATOM 2663 N N . ARG A 1 326 ? 3.628 -3.124 -13.248 1.00 84.44 326 ARG A N 1
ATOM 2664 C CA . ARG A 1 326 ? 3.035 -3.535 -11.968 1.00 84.44 326 ARG A CA 1
ATOM 2665 C C . ARG A 1 326 ? 2.493 -4.965 -12.014 1.00 84.44 326 ARG A C 1
ATOM 2667 O O . ARG A 1 326 ? 2.721 -5.729 -11.079 1.00 84.44 326 ARG A O 1
ATOM 2674 N N . MET A 1 327 ? 1.887 -5.375 -13.129 1.00 83.38 327 MET A N 1
ATOM 2675 C CA . MET A 1 327 ? 1.439 -6.759 -13.338 1.00 83.38 327 MET A CA 1
ATOM 2676 C C . MET A 1 327 ? 2.547 -7.812 -13.248 1.00 83.38 327 MET A C 1
ATOM 2678 O O . MET A 1 327 ? 2.244 -8.980 -13.051 1.00 83.38 327 MET A O 1
ATOM 2682 N N . GLN A 1 328 ? 3.820 -7.446 -13.401 1.00 76.81 328 GLN A N 1
ATOM 2683 C CA . GLN A 1 328 ? 4.921 -8.413 -13.337 1.00 76.81 328 GLN A CA 1
ATOM 2684 C C . GLN A 1 328 ? 5.322 -8.776 -11.904 1.00 76.81 328 GLN A C 1
ATOM 2686 O O . GLN A 1 328 ? 6.049 -9.762 -11.715 1.00 76.81 328 GLN A O 1
ATOM 2691 N N . TYR A 1 329 ? 4.889 -7.970 -10.927 1.00 71.88 329 TYR A N 1
ATOM 2692 C CA . TYR A 1 329 ? 5.125 -8.170 -9.495 1.00 71.88 329 TYR A CA 1
ATOM 2693 C C . TYR A 1 329 ? 3.955 -8.864 -8.792 1.00 71.88 329 TYR A C 1
ATOM 2695 O O . TYR A 1 329 ? 4.108 -9.321 -7.660 1.00 71.88 329 TYR A O 1
ATOM 2703 N N . PHE A 1 330 ? 2.798 -8.926 -9.449 1.00 69.62 330 PHE A N 1
ATOM 2704 C CA . PHE A 1 330 ? 1.592 -9.565 -8.943 1.00 69.62 330 PHE A CA 1
ATOM 2705 C C . PHE A 1 330 ? 1.286 -10.825 -9.757 1.00 69.62 330 PHE A C 1
ATOM 2707 O O . PHE A 1 330 ? 1.709 -10.956 -10.905 1.00 69.62 330 PHE A O 1
ATOM 2714 N N . GLU A 1 331 ? 0.552 -11.773 -9.180 1.00 64.44 331 GLU A N 1
ATOM 2715 C CA . GLU A 1 331 ? 0.008 -12.871 -9.979 1.00 64.44 331 GLU A CA 1
ATOM 2716 C C . GLU A 1 331 ? -1.038 -12.319 -10.964 1.00 64.44 331 GLU A C 1
ATOM 2718 O O . GLU A 1 331 ? -1.718 -11.337 -10.673 1.00 64.44 331 GLU A O 1
ATOM 2723 N N . HIS A 1 332 ? -1.176 -12.926 -12.149 1.00 53.97 332 HIS A N 1
ATOM 2724 C CA . HIS A 1 332 ? -1.950 -12.370 -13.276 1.00 53.97 332 HIS A CA 1
ATOM 2725 C C . HIS A 1 332 ? -3.430 -12.054 -12.987 1.00 53.97 332 HIS A C 1
ATOM 2727 O O . HIS A 1 332 ? -4.049 -11.337 -13.772 1.00 53.97 332 HIS A O 1
ATOM 2733 N N . SER A 1 333 ? -3.983 -12.564 -11.886 1.00 57.38 333 SER A N 1
ATOM 2734 C CA . SER A 1 333 ? -5.373 -12.337 -11.479 1.00 57.38 333 SER A CA 1
ATOM 2735 C C . SER A 1 333 ? -5.505 -11.430 -10.257 1.00 57.38 333 SER A C 1
ATOM 2737 O O . SER A 1 333 ? -6.602 -11.308 -9.744 1.00 57.38 333 SER A O 1
ATOM 2739 N N . ASP A 1 334 ? -4.429 -10.806 -9.771 1.00 73.88 334 ASP A N 1
ATOM 2740 C CA . ASP A 1 334 ? -4.450 -10.033 -8.528 1.00 73.88 334 ASP A CA 1
ATOM 2741 C C . ASP A 1 334 ? -5.440 -8.858 -8.579 1.00 73.88 334 ASP A C 1
ATOM 2743 O O . ASP A 1 334 ? -5.448 -8.057 -9.518 1.00 73.88 334 ASP A O 1
ATOM 2747 N N . PHE A 1 335 ? -6.241 -8.722 -7.523 1.00 78.94 335 PHE A N 1
ATOM 2748 C CA . PHE A 1 335 ? -7.209 -7.642 -7.331 1.00 78.94 335 PHE A CA 1
ATOM 2749 C C . PHE A 1 335 ? -6.636 -6.242 -7.619 1.00 78.94 335 PHE A C 1
ATOM 2751 O O . PHE A 1 335 ? -7.296 -5.413 -8.250 1.00 78.94 335 PHE A O 1
ATOM 2758 N N . ARG A 1 336 ? -5.380 -5.991 -7.228 1.00 81.62 336 ARG A N 1
ATOM 2759 C CA . ARG A 1 336 ? -4.688 -4.709 -7.434 1.00 81.62 336 ARG A CA 1
ATOM 2760 C C . ARG A 1 336 ? -4.507 -4.374 -8.912 1.00 81.62 336 ARG A C 1
ATOM 2762 O O . ARG A 1 336 ? -4.543 -3.207 -9.283 1.00 81.62 336 ARG A O 1
ATOM 2769 N N . VAL A 1 337 ? -4.374 -5.381 -9.775 1.00 85.44 337 VAL A N 1
ATOM 2770 C CA . VAL A 1 337 ? -4.331 -5.183 -11.232 1.00 85.44 337 VAL A CA 1
ATOM 2771 C C . VAL A 1 337 ? -5.684 -4.692 -11.744 1.00 85.44 337 VAL A C 1
ATOM 2773 O O . VAL A 1 337 ? -5.733 -3.794 -12.584 1.00 85.44 337 VAL A O 1
ATOM 2776 N N . GLY A 1 338 ? -6.782 -5.234 -11.211 1.00 88.81 338 GLY A N 1
ATOM 2777 C CA . GLY A 1 338 ? -8.133 -4.760 -11.511 1.00 88.81 338 GLY A CA 1
ATOM 2778 C C . GLY A 1 338 ? -8.322 -3.283 -11.156 1.00 88.81 338 GLY A C 1
ATOM 2779 O O . GLY A 1 338 ? -8.866 -2.533 -11.966 1.00 88.81 338 GLY A O 1
ATOM 2780 N N . LEU A 1 339 ? -7.809 -2.856 -9.996 1.00 88.94 339 LEU A N 1
ATOM 2781 C CA . LEU A 1 339 ? -7.825 -1.454 -9.560 1.00 88.94 339 LEU A CA 1
ATOM 2782 C C . LEU A 1 339 ? -6.997 -0.543 -10.476 1.00 88.94 339 LEU A C 1
ATOM 2784 O O . LEU A 1 339 ? -7.500 0.487 -10.921 1.00 88.94 339 LEU A O 1
ATOM 2788 N N . LEU A 1 340 ? -5.769 -0.945 -10.822 1.00 90.12 340 LEU A N 1
ATOM 2789 C CA . LEU A 1 340 ? -4.898 -0.187 -11.732 1.00 90.12 340 LEU A CA 1
ATOM 2790 C C . LEU A 1 340 ? -5.531 -0.006 -13.118 1.00 90.12 340 LEU A C 1
ATOM 2792 O O . LEU A 1 340 ? -5.482 1.076 -13.701 1.00 90.12 340 LEU A O 1
ATOM 2796 N N . LEU A 1 341 ? -6.155 -1.059 -13.653 1.00 92.50 341 LEU A N 1
ATOM 2797 C CA . LEU A 1 341 ? -6.879 -0.981 -14.920 1.00 92.50 341 LEU A CA 1
ATOM 2798 C C . LEU A 1 341 ? -8.109 -0.079 -14.802 1.00 92.50 341 LEU A C 1
ATOM 2800 O O . LEU A 1 341 ? -8.370 0.718 -15.697 1.00 92.50 341 LEU A O 1
ATOM 2804 N N . TYR A 1 342 ? -8.863 -0.173 -13.708 1.00 93.44 342 TYR A N 1
ATOM 2805 C CA . TYR A 1 342 ? -10.013 0.698 -13.480 1.00 93.44 342 TYR A CA 1
ATOM 2806 C C . TYR A 1 342 ? -9.607 2.179 -13.424 1.00 93.44 342 TYR A C 1
ATOM 2808 O O . TYR A 1 342 ? -10.230 3.009 -14.089 1.00 93.44 342 TYR A O 1
ATOM 2816 N N . GLU A 1 343 ? -8.523 2.504 -12.716 1.00 93.69 343 GLU A N 1
ATOM 2817 C CA . GLU A 1 343 ? -7.941 3.846 -12.695 1.00 93.69 343 GLU A CA 1
ATOM 2818 C C . GLU A 1 343 ? -7.535 4.304 -14.103 1.00 93.69 343 GLU A C 1
ATOM 2820 O O . GLU A 1 343 ? -7.969 5.366 -14.548 1.00 93.69 343 GLU A O 1
ATOM 2825 N N . LEU A 1 344 ? -6.793 3.485 -14.855 1.00 95.69 344 LEU A N 1
ATOM 2826 C CA . LEU A 1 344 ? -6.393 3.813 -16.226 1.00 95.69 344 LEU A CA 1
ATOM 2827 C C . LEU A 1 344 ? -7.598 4.047 -17.152 1.00 95.69 344 LEU A C 1
ATOM 2829 O O . LEU A 1 344 ? -7.571 4.956 -17.981 1.00 95.69 344 LEU A O 1
ATOM 2833 N N . GLY A 1 345 ? -8.674 3.273 -16.996 1.00 96.00 345 GLY A N 1
ATOM 2834 C CA . GLY A 1 345 ? -9.924 3.488 -17.725 1.00 96.00 345 GLY A CA 1
ATOM 2835 C C . GLY A 1 345 ? -10.522 4.868 -17.437 1.00 96.00 345 GLY A C 1
ATOM 2836 O O . GLY A 1 345 ? -10.918 5.570 -18.369 1.00 96.00 345 GLY A O 1
ATOM 2837 N N . LYS A 1 346 ? -10.514 5.303 -16.165 1.00 95.25 346 LYS A N 1
ATOM 2838 C CA . LYS A 1 346 ? -10.921 6.665 -15.776 1.00 95.25 346 LYS A CA 1
ATOM 2839 C C . LYS A 1 346 ? -10.015 7.723 -16.412 1.00 95.25 346 LYS A C 1
ATOM 2841 O O . LYS A 1 346 ? -10.526 8.739 -16.879 1.00 95.25 346 LYS A O 1
ATOM 2846 N N . LEU A 1 347 ? -8.701 7.499 -16.473 1.00 97.06 347 LEU A N 1
ATOM 2847 C CA . LEU A 1 347 ? -7.764 8.440 -17.103 1.00 97.06 347 LEU A CA 1
ATOM 2848 C C . LEU A 1 347 ? -8.025 8.588 -18.605 1.00 97.06 347 LEU A C 1
ATOM 2850 O O . LEU A 1 347 ? -8.142 9.712 -19.088 1.00 97.06 347 LEU A O 1
ATOM 2854 N N . TYR A 1 348 ? -8.200 7.478 -19.329 1.00 97.69 348 TYR A N 1
ATOM 2855 C CA . TYR A 1 348 ? -8.558 7.518 -20.749 1.00 97.69 348 TYR A CA 1
ATOM 2856 C C . TYR A 1 348 ? -9.899 8.208 -20.993 1.00 97.69 348 TYR A C 1
ATOM 2858 O O . TYR A 1 348 ? -10.020 9.000 -21.926 1.00 97.69 348 TYR A O 1
ATOM 2866 N N . LEU A 1 349 ? -10.891 7.957 -20.136 1.00 95.31 349 LEU A N 1
ATOM 2867 C CA . LEU A 1 349 ? -12.192 8.610 -20.230 1.00 95.31 349 LEU A CA 1
ATOM 2868 C C . LEU A 1 349 ? -12.075 10.133 -20.057 1.00 95.31 349 LEU A C 1
ATOM 2870 O O . LEU A 1 349 ? -12.624 10.877 -20.865 1.00 95.31 349 LEU A O 1
ATOM 2874 N N . ASN A 1 350 ? -11.315 10.600 -19.060 1.00 95.38 350 ASN A N 1
ATOM 2875 C CA . ASN A 1 350 ? -11.055 12.032 -18.859 1.00 95.38 350 ASN A CA 1
ATOM 2876 C C . ASN A 1 350 ? -10.210 12.648 -19.990 1.00 95.38 350 ASN A C 1
ATOM 2878 O O . ASN A 1 350 ? -10.362 13.827 -20.302 1.00 95.38 350 ASN A O 1
ATOM 2882 N N . ALA A 1 351 ? -9.353 11.854 -20.637 1.00 96.19 351 ALA A N 1
ATOM 2883 C CA . ALA A 1 351 ? -8.594 12.245 -21.824 1.00 96.19 351 ALA A CA 1
ATOM 2884 C C . ALA A 1 351 ? -9.422 12.206 -23.126 1.00 96.19 351 ALA A C 1
ATOM 2886 O O . ALA A 1 351 ? -8.878 12.484 -24.193 1.00 96.19 351 ALA A O 1
ATOM 2887 N N . MET A 1 352 ? -10.719 11.868 -23.056 1.00 94.69 352 MET A N 1
ATOM 2888 C CA . MET A 1 352 ? -11.619 11.681 -24.204 1.00 94.69 352 MET A CA 1
ATOM 2889 C C . MET A 1 352 ? -11.184 10.559 -25.169 1.00 94.69 352 MET A C 1
ATOM 2891 O O . MET A 1 352 ? -11.629 10.497 -26.315 1.00 94.69 352 MET A O 1
ATOM 2895 N N . GLU A 1 353 ? -10.362 9.616 -24.706 1.00 94.88 353 GLU A N 1
ATOM 2896 C CA . GLU A 1 353 ? -9.922 8.437 -25.458 1.00 94.88 353 GLU A CA 1
ATOM 2897 C C . GLU A 1 353 ? -10.886 7.261 -25.234 1.00 94.88 353 GLU A C 1
ATOM 2899 O O . GLU A 1 353 ? -10.557 6.247 -24.616 1.00 94.88 353 GLU A O 1
ATOM 2904 N N . ILE A 1 354 ? -12.117 7.407 -25.728 1.00 93.62 354 ILE A N 1
ATOM 2905 C CA . ILE A 1 354 ? -13.245 6.528 -25.376 1.00 93.62 354 ILE A CA 1
ATOM 2906 C C . ILE A 1 354 ? -13.009 5.052 -25.730 1.00 93.62 354 ILE A C 1
ATOM 2908 O O . ILE A 1 354 ? -13.377 4.176 -24.950 1.00 93.62 354 ILE A O 1
ATOM 2912 N N . GLU A 1 355 ? -12.387 4.749 -26.874 1.00 92.94 355 GLU A N 1
ATOM 2913 C CA . GLU A 1 355 ? -12.139 3.351 -27.264 1.00 92.94 355 GLU A CA 1
ATOM 2914 C C . GLU A 1 355 ? -11.104 2.681 -26.348 1.00 92.94 355 GLU A C 1
ATOM 2916 O O . GLU A 1 355 ? -11.307 1.546 -25.912 1.00 92.94 355 GLU A O 1
ATOM 2921 N N . ASN A 1 356 ? -10.050 3.415 -25.972 1.00 95.31 356 ASN A N 1
ATOM 2922 C CA . ASN A 1 356 ? -9.047 2.941 -25.019 1.00 95.31 356 ASN A CA 1
ATOM 2923 C C . ASN A 1 356 ? -9.679 2.731 -23.636 1.00 95.31 356 ASN A C 1
ATOM 2925 O O . ASN A 1 356 ? -9.489 1.680 -23.022 1.00 95.31 356 ASN A O 1
ATOM 2929 N N . ALA A 1 357 ? -10.501 3.682 -23.174 1.00 95.88 357 ALA A N 1
ATOM 2930 C CA . ALA A 1 357 ? -11.249 3.550 -21.924 1.00 95.88 357 ALA A CA 1
ATOM 2931 C C . ALA A 1 357 ? -12.145 2.302 -21.934 1.00 95.88 357 ALA A C 1
ATOM 2933 O O . ALA A 1 357 ? -12.133 1.517 -20.986 1.00 95.88 357 ALA A O 1
ATOM 2934 N N . ARG A 1 358 ? -12.875 2.072 -23.031 1.00 93.19 358 ARG A N 1
ATOM 2935 C CA . ARG A 1 358 ? -13.758 0.913 -23.209 1.00 93.19 358 ARG A CA 1
ATOM 2936 C C . ARG A 1 358 ? -12.996 -0.409 -23.130 1.00 93.19 358 ARG A C 1
ATOM 2938 O O . ARG A 1 358 ? -13.434 -1.326 -22.432 1.00 93.19 358 ARG A O 1
ATOM 2945 N N . GLU A 1 359 ? -11.870 -0.529 -23.833 1.00 94.25 359 GLU A N 1
ATOM 2946 C CA . GLU A 1 359 ? -11.044 -1.740 -23.797 1.00 94.25 359 GLU A CA 1
ATOM 2947 C C . GLU A 1 359 ? -10.511 -2.007 -22.383 1.00 94.25 359 GLU A C 1
ATOM 2949 O O . GLU A 1 359 ? -10.615 -3.127 -21.873 1.00 94.25 359 GLU A O 1
ATOM 2954 N N . ILE A 1 360 ? -9.982 -0.973 -21.728 1.00 94.94 360 ILE A N 1
ATOM 2955 C CA . ILE A 1 360 ? -9.407 -1.082 -20.389 1.00 94.94 360 ILE A CA 1
ATOM 2956 C C . ILE A 1 360 ? -10.474 -1.406 -19.337 1.00 94.94 360 ILE A C 1
ATOM 2958 O O . ILE A 1 360 ? -10.255 -2.301 -18.519 1.00 94.94 360 ILE A O 1
ATOM 2962 N N . PHE A 1 361 ? -11.657 -0.783 -19.386 1.00 94.50 361 PHE A N 1
ATOM 2963 C CA . PHE A 1 361 ? -12.744 -1.108 -18.460 1.00 94.50 361 PHE A CA 1
ATOM 2964 C C . PHE A 1 361 ? -13.212 -2.560 -18.593 1.00 94.50 361 PHE A C 1
ATOM 2966 O O . PHE A 1 361 ? -13.489 -3.190 -17.577 1.00 94.50 361 PHE A O 1
ATOM 2973 N N . ARG A 1 362 ? -13.233 -3.143 -19.799 1.00 92.44 362 ARG A N 1
ATOM 2974 C CA . ARG A 1 362 ? -13.554 -4.574 -19.971 1.00 92.44 362 ARG A CA 1
ATOM 2975 C C . ARG A 1 362 ? -12.527 -5.485 -19.297 1.00 92.44 362 ARG A C 1
ATOM 2977 O O . ARG A 1 362 ? -12.905 -6.474 -18.661 1.00 92.44 362 ARG 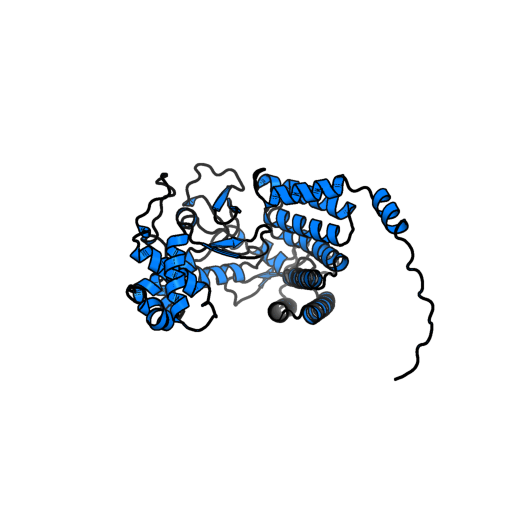A O 1
ATOM 2984 N N . LYS A 1 363 ? -11.237 -5.144 -19.396 1.00 91.62 363 LYS A N 1
ATOM 2985 C CA . LYS A 1 363 ? -10.164 -5.864 -18.690 1.00 91.62 363 LYS A CA 1
ATOM 2986 C C . LYS A 1 363 ? -10.328 -5.728 -17.173 1.00 91.62 363 LYS A C 1
ATOM 2988 O O . LYS A 1 363 ? -10.318 -6.741 -16.478 1.00 91.62 363 LYS A O 1
ATOM 2993 N N . ALA A 1 364 ? -10.571 -4.510 -16.680 1.00 91.44 364 ALA A N 1
ATOM 2994 C CA . ALA A 1 364 ? -10.825 -4.248 -15.263 1.00 91.44 364 ALA A CA 1
ATOM 2995 C C . ALA A 1 364 ? -12.031 -5.046 -14.742 1.00 91.44 364 ALA A C 1
ATOM 2997 O O . ALA A 1 364 ? -11.924 -5.699 -13.712 1.00 91.44 364 ALA A O 1
ATOM 2998 N N . SER A 1 365 ? -13.146 -5.064 -15.482 1.00 89.94 365 SER A N 1
ATOM 2999 C CA . SER A 1 365 ? -14.369 -5.793 -15.115 1.00 89.94 365 SER A CA 1
ATOM 3000 C C . SER A 1 365 ? -14.137 -7.291 -14.950 1.00 89.94 365 SER A C 1
ATOM 3002 O O . SER A 1 365 ? -14.645 -7.905 -14.014 1.00 89.94 365 SER A O 1
ATOM 3004 N N . THR A 1 366 ? -13.333 -7.876 -15.843 1.00 89.06 366 THR A N 1
ATOM 3005 C CA . THR A 1 366 ? -13.013 -9.308 -15.811 1.00 89.06 366 THR A CA 1
ATOM 3006 C C . THR A 1 366 ? -12.291 -9.683 -14.520 1.00 89.06 366 THR A C 1
ATOM 3008 O O . THR A 1 366 ? -12.623 -10.699 -13.919 1.00 89.06 366 THR A O 1
ATOM 3011 N N . ILE A 1 367 ? -11.341 -8.852 -14.079 1.00 87.75 367 ILE A N 1
ATOM 3012 C CA . ILE A 1 367 ? -10.583 -9.088 -12.845 1.00 87.75 367 ILE A CA 1
ATOM 3013 C C . ILE A 1 367 ? -11.429 -8.711 -11.629 1.00 87.75 367 ILE A C 1
ATOM 3015 O O . ILE A 1 367 ? -11.674 -9.545 -10.773 1.00 87.75 367 ILE A O 1
ATOM 3019 N N . LEU A 1 368 ? -11.950 -7.485 -11.548 1.00 87.12 368 LEU A N 1
ATOM 3020 C CA . LEU A 1 368 ? -12.716 -7.027 -10.384 1.00 87.12 368 LEU A CA 1
ATOM 3021 C C . LEU A 1 368 ? -13.949 -7.900 -10.112 1.00 87.12 368 LEU A C 1
ATOM 3023 O O . LEU A 1 368 ? -14.289 -8.111 -8.952 1.00 87.12 368 LEU A O 1
ATOM 3027 N N . GLY A 1 369 ? -14.573 -8.467 -11.147 1.00 84.44 369 GLY A N 1
ATOM 3028 C CA . GLY A 1 369 ? -15.720 -9.364 -11.014 1.00 84.44 369 GLY A CA 1
ATOM 3029 C C . GLY A 1 369 ? -15.421 -10.719 -10.363 1.00 84.44 369 GLY A C 1
ATOM 3030 O O . GLY A 1 369 ? -16.363 -11.397 -9.957 1.00 84.44 369 GLY A O 1
ATOM 3031 N N . THR A 1 370 ? -14.152 -11.128 -10.227 1.00 82.38 370 THR A N 1
ATOM 3032 C CA . THR A 1 370 ? -13.790 -12.315 -9.425 1.00 82.38 370 THR A CA 1
ATOM 3033 C C . THR A 1 370 ? -13.713 -11.999 -7.936 1.00 82.38 370 THR A C 1
ATOM 3035 O O . THR A 1 370 ? -13.842 -12.897 -7.109 1.00 82.38 370 THR A O 1
ATOM 3038 N N . TYR A 1 371 ? -13.506 -10.725 -7.596 1.00 76.81 371 TYR A N 1
ATOM 3039 C CA . TYR A 1 371 ? -13.304 -10.256 -6.230 1.00 76.81 371 TYR A CA 1
ATOM 3040 C C . TYR A 1 371 ? -14.530 -9.601 -5.647 1.00 76.81 371 TYR A C 1
ATOM 3042 O O . TYR A 1 371 ? -14.758 -9.715 -4.456 1.00 76.81 371 TYR A O 1
ATOM 3050 N N . HIS A 1 372 ? -15.312 -8.890 -6.438 1.00 73.88 372 HIS A N 1
ATOM 3051 C CA . HIS A 1 372 ? -16.428 -8.107 -5.950 1.00 73.88 372 HIS A CA 1
ATOM 3052 C C . HIS A 1 372 ? -17.746 -8.784 -6.269 1.00 73.88 372 HIS A C 1
ATOM 3054 O O . HIS A 1 372 ? -17.937 -9.338 -7.352 1.00 73.88 372 HIS A O 1
ATOM 3060 N N . ASP A 1 373 ? -18.665 -8.747 -5.305 1.00 69.31 373 ASP A N 1
ATOM 3061 C CA . ASP A 1 373 ? -20.027 -9.148 -5.615 1.00 69.31 373 ASP A CA 1
ATOM 3062 C C . ASP A 1 373 ? -20.682 -8.084 -6.520 1.00 69.31 373 ASP A C 1
ATOM 3064 O O . ASP A 1 373 ? -20.174 -6.979 -6.714 1.00 69.31 373 ASP A O 1
ATOM 3068 N N . LYS A 1 374 ? -21.841 -8.395 -7.106 1.00 70.00 374 LYS A N 1
ATOM 3069 C CA . LYS A 1 374 ? -22.552 -7.427 -7.963 1.00 70.00 374 LYS A CA 1
ATOM 3070 C C . LYS A 1 374 ? -23.044 -6.189 -7.200 1.00 70.00 374 LYS A C 1
ATOM 3072 O O . LYS A 1 374 ? -23.545 -5.253 -7.822 1.00 70.00 374 LYS A O 1
ATOM 3077 N N . ASN A 1 375 ? -22.987 -6.210 -5.870 1.00 68.69 375 ASN A N 1
ATOM 3078 C CA . ASN A 1 375 ? -23.474 -5.152 -5.005 1.00 68.69 375 ASN A CA 1
ATOM 3079 C C . ASN A 1 375 ? -22.379 -4.196 -4.528 1.00 68.69 375 ASN A C 1
ATOM 3081 O O . ASN A 1 375 ? -22.733 -3.068 -4.172 1.00 68.69 375 ASN A O 1
ATOM 3085 N N . ASP A 1 376 ? -21.118 -4.615 -4.586 1.00 75.88 376 ASP A N 1
ATOM 3086 C CA . ASP A 1 376 ? -19.932 -3.842 -4.250 1.00 75.88 376 ASP A CA 1
ATOM 3087 C C . ASP A 1 376 ? -19.867 -2.556 -5.081 1.00 75.88 376 ASP A C 1
ATOM 3089 O O . ASP A 1 376 ? -20.080 -2.543 -6.300 1.00 75.88 376 ASP A O 1
ATOM 3093 N N . PHE A 1 377 ? -19.577 -1.450 -4.394 1.00 79.81 377 PHE A N 1
ATOM 3094 C CA . PHE A 1 377 ? -19.630 -0.109 -4.969 1.00 79.81 377 PHE A CA 1
ATOM 3095 C C . PHE A 1 377 ? -18.703 0.035 -6.177 1.00 79.81 377 PHE A C 1
ATOM 3097 O O . PHE A 1 377 ? -19.148 0.450 -7.247 1.00 79.81 377 PHE A O 1
ATOM 3104 N N . ILE A 1 378 ? -17.440 -0.372 -6.030 1.00 81.94 378 ILE A N 1
ATOM 3105 C CA . ILE A 1 378 ? -16.435 -0.233 -7.087 1.00 81.94 378 ILE A CA 1
ATOM 3106 C C . ILE A 1 378 ? -16.824 -1.001 -8.352 1.00 81.94 378 ILE A C 1
ATOM 3108 O O . ILE A 1 378 ? -16.683 -0.492 -9.462 1.00 81.94 378 ILE A O 1
ATOM 3112 N N . PHE A 1 379 ? -17.396 -2.197 -8.198 1.00 83.19 379 PHE A N 1
ATOM 3113 C CA . PHE A 1 379 ? -17.821 -3.005 -9.333 1.00 83.19 379 PHE A CA 1
ATOM 3114 C C . PHE A 1 379 ? -19.031 -2.387 -10.044 1.00 83.19 379 PHE A C 1
ATOM 3116 O O . PHE A 1 379 ? -19.070 -2.346 -11.273 1.00 83.19 379 PHE A O 1
ATOM 3123 N N . LYS A 1 380 ? -19.981 -1.812 -9.294 1.00 85.00 380 LYS A N 1
ATOM 3124 C CA . LYS A 1 380 ? -21.090 -1.034 -9.872 1.00 85.00 380 LYS A CA 1
ATOM 3125 C C . LYS A 1 380 ? -20.602 0.202 -10.624 1.00 85.00 380 LYS A C 1
ATOM 3127 O O . LYS A 1 380 ? -21.046 0.428 -11.747 1.00 85.00 380 LYS A O 1
ATOM 3132 N N . GLN A 1 381 ? -19.696 0.987 -10.038 1.00 85.81 381 GLN A N 1
ATOM 3133 C CA . GLN A 1 381 ? -19.154 2.180 -10.698 1.00 85.81 381 GLN A CA 1
ATOM 3134 C C . GLN A 1 381 ? -18.401 1.820 -11.975 1.00 85.81 381 GLN A C 1
ATOM 3136 O O . GLN A 1 381 ? -18.638 2.416 -13.026 1.00 85.81 381 GLN A O 1
ATOM 3141 N N . GLN A 1 382 ? -17.567 0.781 -11.919 1.00 88.06 382 GLN A N 1
ATOM 3142 C CA . GLN A 1 382 ? -16.883 0.251 -13.091 1.00 88.06 382 GLN A CA 1
ATOM 3143 C C . GLN A 1 382 ? -17.873 -0.129 -14.202 1.00 88.06 382 GLN A C 1
ATOM 3145 O O . GLN A 1 382 ? -17.668 0.266 -15.350 1.00 88.06 382 GLN A O 1
ATOM 3150 N N . GLN A 1 383 ? -18.966 -0.830 -13.879 1.00 86.81 383 GLN A N 1
ATOM 3151 C CA . GLN A 1 383 ? -19.995 -1.189 -14.861 1.00 86.81 383 GLN A CA 1
ATOM 3152 C C . GLN A 1 383 ? -20.707 0.029 -15.460 1.00 86.81 383 GLN A C 1
ATOM 3154 O O . GLN A 1 383 ? -20.959 0.047 -16.664 1.00 86.81 383 GLN A O 1
ATOM 3159 N N . ILE A 1 384 ? -21.003 1.053 -14.653 1.00 89.38 384 ILE A N 1
ATOM 3160 C CA . ILE A 1 384 ? -21.624 2.301 -15.125 1.00 89.38 384 ILE A CA 1
ATOM 3161 C C . ILE A 1 384 ? -20.706 3.006 -16.128 1.00 89.38 384 ILE A C 1
ATOM 3163 O O . ILE A 1 384 ? -21.151 3.370 -17.218 1.00 89.38 384 ILE A O 1
ATOM 3167 N N . LEU A 1 385 ? -19.421 3.164 -15.797 1.00 90.88 385 LEU A N 1
ATOM 3168 C CA . LEU A 1 385 ? -18.450 3.813 -16.682 1.00 90.88 385 LEU A CA 1
ATOM 3169 C C . LEU A 1 385 ? -18.206 3.003 -17.959 1.00 90.88 385 LEU A C 1
ATOM 3171 O O . LEU A 1 385 ? -18.101 3.573 -19.046 1.00 90.88 385 LEU A O 1
ATOM 3175 N N . GLN A 1 386 ? -18.185 1.673 -17.857 1.00 88.62 386 GLN A N 1
ATOM 3176 C CA . GLN A 1 386 ? -18.109 0.807 -19.028 1.00 88.62 386 GLN A CA 1
ATOM 3177 C C . GLN A 1 386 ? -19.338 0.975 -19.931 1.00 88.62 386 GLN A C 1
ATOM 3179 O O . GLN A 1 386 ? -19.181 1.157 -21.137 1.00 88.62 386 GLN A O 1
ATOM 3184 N N . GLN A 1 387 ? -20.548 0.973 -19.364 1.00 89.75 387 GLN A N 1
ATOM 3185 C CA . GLN A 1 387 ? -21.786 1.164 -20.122 1.00 89.75 387 GLN A CA 1
ATOM 3186 C C . GLN A 1 387 ? -21.835 2.544 -20.787 1.00 89.75 387 GLN A C 1
ATOM 3188 O O . GLN A 1 387 ? -22.270 2.658 -21.936 1.00 89.75 387 GLN A O 1
ATOM 3193 N N . TYR A 1 388 ? -21.356 3.586 -20.102 1.00 90.19 388 TYR A N 1
ATOM 3194 C CA . TYR A 1 388 ? -21.190 4.911 -20.693 1.00 90.19 388 TYR A CA 1
ATOM 3195 C C . TYR A 1 388 ? -20.297 4.840 -21.938 1.00 90.19 388 TYR A C 1
ATOM 3197 O O . TYR A 1 388 ? -20.710 5.274 -23.008 1.00 90.19 388 TYR A O 1
ATOM 3205 N N . CYS A 1 389 ? -19.126 4.202 -21.844 1.00 89.62 389 CYS A N 1
ATOM 3206 C CA . CYS A 1 389 ? -18.220 4.045 -22.985 1.00 89.62 389 CYS A CA 1
ATOM 3207 C C . CYS A 1 389 ? -18.821 3.188 -24.112 1.00 89.62 389 CYS A C 1
ATOM 3209 O O . CYS A 1 389 ? -18.584 3.464 -25.286 1.00 89.62 389 CYS A O 1
ATOM 3211 N N . ASP A 1 390 ? -19.584 2.140 -23.789 1.00 87.25 390 ASP A N 1
ATOM 3212 C CA . ASP A 1 390 ? -20.239 1.259 -24.768 1.00 87.25 390 ASP A CA 1
ATOM 3213 C C . ASP A 1 390 ? -21.379 1.963 -25.528 1.00 87.25 390 ASP A C 1
ATOM 3215 O O . ASP A 1 390 ? -21.633 1.644 -26.688 1.00 87.25 390 ASP A O 1
ATOM 3219 N N . THR A 1 391 ? -22.052 2.927 -24.893 1.00 87.50 391 THR A N 1
ATOM 3220 C CA . THR A 1 391 ? -23.183 3.675 -25.477 1.00 87.50 391 THR A CA 1
ATOM 3221 C C . THR A 1 391 ? -22.799 5.041 -26.043 1.00 87.50 391 THR A C 1
ATOM 3223 O O . THR A 1 391 ? -23.633 5.703 -26.660 1.00 87.50 391 THR A O 1
ATOM 3226 N N . PHE A 1 392 ? -21.545 5.460 -25.863 1.00 82.69 392 PHE A N 1
ATOM 3227 C CA . PHE A 1 392 ? -21.037 6.730 -26.362 1.00 82.69 392 PHE A CA 1
ATOM 3228 C C . PHE A 1 392 ? -21.010 6.757 -27.900 1.00 82.69 392 PHE A C 1
ATOM 3230 O O . PHE A 1 392 ? -20.229 6.042 -28.532 1.00 82.69 392 PHE A O 1
ATOM 3237 N N . ASP A 1 393 ? -21.848 7.608 -28.500 1.00 73.19 393 ASP A N 1
ATOM 3238 C CA . ASP A 1 393 ? -21.840 7.915 -29.934 1.00 73.19 393 ASP A CA 1
ATOM 3239 C C . ASP A 1 393 ? -21.085 9.227 -30.178 1.00 73.19 393 ASP A C 1
ATOM 3241 O O . ASP A 1 393 ? -21.570 10.322 -29.874 1.00 73.19 393 ASP A O 1
ATOM 3245 N N . SER A 1 394 ? -19.890 9.117 -30.759 1.00 62.28 394 SER A N 1
ATOM 3246 C CA . SER A 1 394 ? -19.027 10.258 -31.076 1.00 62.28 394 SER A CA 1
ATOM 3247 C C . SER A 1 394 ? -19.666 11.252 -32.056 1.00 62.28 394 SER A C 1
ATOM 3249 O O . SER A 1 394 ? -19.310 12.432 -32.046 1.00 62.28 394 SER A O 1
ATOM 3251 N N . ASN A 1 395 ? -20.645 10.827 -32.864 1.00 56.06 395 ASN A N 1
ATOM 3252 C CA . ASN A 1 395 ? -21.302 11.695 -33.844 1.00 56.06 395 ASN A CA 1
ATOM 3253 C C . ASN A 1 395 ? -22.306 12.666 -33.203 1.00 56.06 395 ASN A C 1
ATOM 3255 O O . ASN A 1 395 ? -22.521 13.764 -33.722 1.00 56.06 395 ASN A O 1
ATOM 3259 N N . LEU A 1 396 ? -22.904 12.297 -32.065 1.00 57.81 396 LEU A N 1
ATOM 3260 C CA . LEU A 1 396 ? -23.911 13.119 -31.393 1.00 57.81 396 LEU A CA 1
ATOM 3261 C C . LEU A 1 396 ? -23.272 14.330 -30.689 1.00 57.81 396 LEU A C 1
ATOM 3263 O O . LEU A 1 396 ? -23.821 15.430 -30.735 1.00 57.81 396 LEU A O 1
ATOM 3267 N N . GLN A 1 397 ? -22.080 14.172 -30.109 1.00 59.19 397 GLN A N 1
ATOM 3268 C CA . GLN A 1 397 ? -21.386 15.259 -29.410 1.00 59.19 397 GLN A CA 1
ATOM 3269 C C . GLN A 1 397 ? -20.781 16.295 -30.371 1.00 59.19 397 GLN A C 1
ATOM 3271 O O . GLN A 1 397 ? -20.949 17.494 -30.154 1.00 59.19 397 GLN A O 1
ATOM 3276 N N . LEU A 1 398 ? -20.205 15.856 -31.499 1.00 52.38 398 LEU A N 1
ATOM 3277 C CA . LEU A 1 398 ? -19.761 16.756 -32.574 1.00 52.38 398 LEU A CA 1
ATOM 3278 C C . LEU A 1 398 ? -20.912 17.620 -33.111 1.00 52.38 398 LEU A C 1
ATOM 3280 O O . LEU A 1 398 ? -20.704 18.775 -33.478 1.00 52.38 398 LEU A O 1
ATOM 3284 N N . SER A 1 399 ? -22.138 17.091 -33.146 1.00 48.28 399 SER A N 1
ATOM 3285 C CA . SER A 1 399 ? -23.311 17.863 -33.572 1.00 48.28 399 SER A CA 1
ATOM 3286 C C . SER A 1 399 ? -23.736 18.933 -32.555 1.00 48.28 399 SER A C 1
ATOM 3288 O O . SER A 1 399 ? -24.213 19.991 -32.957 1.00 48.28 399 SER A O 1
ATOM 3290 N N . LEU A 1 400 ? -23.508 18.700 -31.257 1.00 52.09 400 LEU A N 1
ATOM 3291 C CA . LEU A 1 400 ? -23.828 19.636 -30.173 1.00 52.09 400 LEU A CA 1
ATOM 3292 C C . LEU A 1 400 ? -22.761 20.728 -30.015 1.00 52.09 400 LEU A C 1
ATOM 3294 O O . LEU A 1 400 ? -23.107 21.890 -29.818 1.00 52.09 400 LEU A O 1
ATOM 3298 N N . GLU A 1 401 ? -21.480 20.386 -30.166 1.00 52.19 401 GLU A N 1
ATOM 3299 C CA . GLU A 1 401 ? -20.375 21.355 -30.135 1.00 52.19 401 GLU A CA 1
ATOM 3300 C C . GLU A 1 401 ? -20.405 22.293 -31.352 1.00 52.19 401 GLU A C 1
ATOM 3302 O O . GLU A 1 401 ? -20.205 23.498 -31.210 1.00 52.19 401 GLU A O 1
ATOM 3307 N N . ASN A 1 402 ? -20.774 21.782 -32.533 1.00 51.97 402 ASN A N 1
ATOM 3308 C CA . ASN A 1 402 ? -20.985 22.606 -33.731 1.00 51.97 402 ASN A CA 1
ATOM 3309 C C . ASN A 1 402 ? -22.303 23.408 -33.711 1.00 51.97 402 ASN A C 1
ATOM 3311 O O . ASN A 1 402 ? -22.497 24.283 -34.555 1.00 51.97 402 ASN A O 1
ATOM 3315 N N . ALA A 1 403 ? -23.213 23.119 -32.774 1.00 47.97 403 ALA A N 1
ATOM 3316 C CA . ALA A 1 403 ? -24.469 23.849 -32.588 1.00 47.97 403 ALA A CA 1
ATOM 3317 C C . ALA A 1 403 ? -24.373 24.973 -31.537 1.00 47.97 403 ALA A C 1
ATOM 3319 O O . ALA A 1 403 ? -25.357 25.685 -31.319 1.00 47.97 403 ALA A O 1
ATOM 3320 N N . ALA A 1 404 ? -23.214 25.166 -30.894 1.00 38.72 404 ALA A N 1
ATOM 3321 C CA . ALA A 1 404 ? -23.001 26.281 -29.978 1.00 38.72 404 ALA A CA 1
ATOM 3322 C C . ALA A 1 404 ? -22.980 27.618 -30.759 1.00 38.72 404 ALA A C 1
ATOM 3324 O O . ALA A 1 404 ? -22.186 27.770 -31.690 1.00 38.72 404 ALA A O 1
ATOM 3325 N N . PRO A 1 405 ? -23.840 28.603 -30.429 1.00 44.81 405 PRO A N 1
ATOM 3326 C CA . PRO A 1 405 ? -23.895 29.862 -31.163 1.00 44.81 405 PRO A CA 1
ATOM 3327 C C . PRO A 1 405 ? -22.609 30.670 -30.950 1.00 44.81 405 PRO A C 1
ATOM 3329 O O . PRO A 1 405 ? -22.157 30.864 -29.820 1.00 44.81 405 PRO A O 1
ATOM 3332 N N . THR A 1 406 ? -22.034 31.169 -32.045 1.00 40.94 406 THR A N 1
ATOM 3333 C CA . THR A 1 406 ? -20.881 32.076 -32.039 1.00 40.94 406 THR A CA 1
ATOM 3334 C C . THR A 1 406 ? -21.165 33.310 -31.170 1.00 40.94 406 THR A C 1
ATOM 3336 O O . THR A 1 406 ? -22.254 33.882 -31.272 1.00 40.94 406 THR A O 1
ATOM 3339 N N . PRO A 1 407 ? -20.219 33.777 -30.330 1.00 39.38 407 PRO A N 1
ATOM 3340 C CA . PRO A 1 407 ? -20.449 34.954 -29.503 1.00 39.38 407 PRO A CA 1
ATOM 3341 C C . PRO A 1 407 ? -20.590 36.196 -30.391 1.00 39.38 407 PRO A C 1
ATOM 3343 O O . PRO A 1 407 ? -19.669 36.547 -31.130 1.00 39.38 407 PRO A O 1
ATOM 3346 N N . CYS A 1 408 ? -21.735 36.876 -30.310 1.00 41.91 408 CYS A N 1
ATOM 3347 C CA . CYS A 1 408 ? -21.918 38.198 -30.902 1.00 41.91 408 CYS A CA 1
ATOM 3348 C C . CYS A 1 408 ? -20.887 39.174 -30.316 1.00 41.91 408 CYS A C 1
ATOM 3350 O O . CYS A 1 408 ? -20.866 39.424 -29.110 1.00 41.91 408 CYS A O 1
ATOM 3352 N N . THR A 1 409 ? -20.052 39.753 -31.176 1.00 34.34 409 THR A N 1
ATOM 3353 C CA . THR A 1 409 ? -19.150 40.862 -30.841 1.00 34.34 409 THR A CA 1
ATOM 3354 C C . THR A 1 409 ? -19.949 42.075 -30.343 1.00 34.34 409 THR A C 1
ATOM 3356 O O . THR A 1 409 ? -20.859 42.507 -31.057 1.00 34.34 409 THR A O 1
ATOM 3359 N N . PRO A 1 410 ? -19.635 42.671 -29.177 1.00 40.28 410 PRO A N 1
ATOM 3360 C CA . PRO A 1 410 ? -20.289 43.897 -28.731 1.00 40.28 410 PRO A CA 1
ATOM 3361 C C . PRO A 1 410 ? -19.712 45.127 -29.447 1.00 40.28 410 PRO A C 1
ATOM 3363 O O . PRO A 1 410 ? -18.500 45.340 -29.459 1.00 40.28 410 PRO A O 1
ATOM 3366 N N . ASP A 1 411 ? -20.594 45.963 -29.996 1.00 36.91 411 ASP A N 1
ATOM 3367 C CA . ASP A 1 411 ? -20.277 47.294 -30.521 1.00 36.91 411 ASP A CA 1
ATOM 3368 C C . ASP A 1 411 ? -19.694 48.200 -29.419 1.00 36.91 411 ASP A C 1
ATOM 3370 O O . ASP A 1 411 ? -20.361 48.534 -28.434 1.00 36.91 411 ASP A O 1
ATOM 3374 N N . HIS A 1 412 ? -18.458 48.667 -29.605 1.00 38.47 412 HIS A N 1
ATOM 3375 C CA . HIS A 1 412 ? -17.855 49.699 -28.763 1.00 38.47 412 HIS A CA 1
ATOM 3376 C C . HIS A 1 412 ? -18.513 51.064 -29.027 1.00 38.47 412 HIS A C 1
ATOM 3378 O O . HIS A 1 412 ? -18.122 51.795 -29.937 1.00 38.47 412 HIS A O 1
ATOM 3384 N N . LYS A 1 413 ? -19.462 51.466 -28.173 1.00 36.56 413 LYS A N 1
ATOM 3385 C CA . LYS A 1 413 ? -19.811 52.883 -27.993 1.00 36.56 413 LYS A CA 1
ATOM 3386 C C . LYS A 1 413 ? -19.173 53.436 -26.724 1.00 36.56 413 LYS A C 1
ATOM 3388 O O . LYS A 1 413 ? -19.433 52.990 -25.613 1.00 36.56 413 LYS A O 1
ATOM 3393 N N . SER A 1 414 ? -18.331 54.440 -26.944 1.00 40.09 414 SER A N 1
ATOM 3394 C CA . SER A 1 414 ? -17.667 55.283 -25.958 1.00 40.09 414 SER A CA 1
ATOM 3395 C C . SER A 1 414 ? -18.645 55.941 -24.983 1.00 40.09 414 SER A C 1
ATOM 3397 O O . SER A 1 414 ? -19.595 56.586 -25.430 1.00 40.09 414 SER A O 1
ATOM 3399 N N . LEU A 1 415 ? -18.326 55.931 -23.690 1.00 37.16 415 LEU A N 1
ATOM 3400 C CA . LEU A 1 415 ? -18.841 56.912 -22.736 1.00 37.16 415 LEU A CA 1
ATOM 3401 C C . LEU A 1 415 ? -17.673 57.480 -21.925 1.00 37.16 415 LEU A C 1
ATOM 3403 O O . LEU A 1 415 ? -16.968 56.771 -21.212 1.00 37.16 415 LEU A O 1
ATOM 3407 N N . LYS A 1 416 ? -17.452 58.778 -22.141 1.00 36.38 416 LYS A N 1
ATOM 3408 C CA . LYS A 1 416 ? -16.518 59.648 -21.431 1.00 36.38 416 LYS A CA 1
ATOM 3409 C C . LYS A 1 416 ? -17.074 60.004 -20.047 1.00 36.38 416 LYS A C 1
ATOM 3411 O O . LYS A 1 416 ? -18.273 60.221 -19.926 1.00 36.38 416 LYS A O 1
ATOM 3416 N N . SER A 1 417 ? -16.148 60.148 -19.097 1.00 37.97 417 SER A N 1
ATOM 3417 C CA . SER A 1 417 ? -16.104 61.115 -17.984 1.00 37.97 417 SER A CA 1
ATOM 3418 C C . SER A 1 417 ? -17.385 61.419 -17.196 1.00 37.97 417 SER A C 1
ATOM 3420 O O . SER A 1 417 ? -18.285 62.073 -17.719 1.00 37.97 417 SER A O 1
ATOM 3422 N N . HIS A 1 418 ? -17.332 61.173 -15.886 1.00 39.12 418 HIS A N 1
ATOM 3423 C CA . HIS A 1 418 ? -17.302 62.257 -14.898 1.00 39.12 418 HIS A CA 1
ATOM 3424 C C . HIS A 1 418 ? -16.540 61.843 -13.645 1.00 39.12 418 HIS A C 1
ATOM 3426 O O . HIS A 1 418 ? -16.678 60.664 -13.252 1.00 39.12 418 HIS A O 1
#

InterPro domains:
  IPR011990 Tetratricopeptide-like helical domain superfamily [G3DSA:1.25.40.10] (169-401)
  IPR046341 SET domain superfamily [G3DSA:2.170.270.10] (80-164)
  IPR046341 SET domain superfamily [SSF82199] (89-193)
  IPR050869 Histone-lysine N-methyltransferase [PTHR12197] (6-342)

Solvent-accessible surface area (backbone atoms only — not comparable to full-atom values): 23703 Å² total; per-residue (Å²): 121,63,66,64,54,47,54,55,54,49,56,36,49,69,74,61,85,54,91,75,77,74,59,70,68,60,52,51,44,48,53,49,51,54,35,53,76,70,48,50,62,76,64,81,90,57,87,52,73,88,51,48,57,48,69,88,75,51,64,30,60,52,68,59,42,60,71,72,63,70,79,75,72,57,66,56,42,57,75,39,42,43,76,74,42,92,72,74,54,71,67,55,52,50,36,51,45,25,27,45,72,59,39,52,41,76,32,52,41,80,79,67,80,44,73,77,45,76,45,74,48,56,47,65,58,60,44,43,74,22,80,71,45,47,29,48,83,46,70,62,77,91,47,78,45,84,41,69,75,55,92,64,82,79,79,41,51,89,78,40,22,30,60,90,61,79,64,72,56,40,48,37,60,47,42,49,51,35,36,76,66,65,72,45,82,71,79,38,67,59,57,69,55,35,67,67,58,16,22,41,35,48,16,25,50,32,89,52,84,88,48,95,29,33,21,17,47,47,38,88,79,69,76,62,73,46,64,39,53,22,75,64,82,55,52,72,66,81,55,67,64,63,51,50,52,53,51,48,54,50,52,52,40,53,53,51,52,50,54,39,54,53,25,53,75,69,66,37,37,69,61,28,30,50,52,30,53,52,48,52,54,57,45,67,78,48,59,62,30,86,59,10,43,57,60,38,49,40,39,48,52,30,18,52,24,21,56,80,70,65,38,29,60,59,19,26,52,31,39,70,67,32,50,71,48,55,46,74,67,44,63,96,71,39,63,67,56,16,48,49,31,42,52,38,16,52,28,20,48,71,44,68,38,45,68,63,14,34,56,32,26,54,55,13,49,63,38,38,58,78,75,40,56,90,79,38,64,52,54,45,51,52,51,51,55,33,51,49,41,74,66,60,58,75,69,62,54,56,54,52,66,72,62,58,78,78,82,80,81,80,83,89,75,90,81,80,88,133

=== Feature glossary ===
A reading guide for the features in this record.

Start from the sequence.

  · Sequence gives the chain of amino acids in standard one-letter code (A=alanine, C=cysteine, …, Y=tyrosine), read N→C. It is the only feature that is directly encoded by the gene; all structural features are derived from the folded form of this sequence.

Fold it, and you get atomic coordinates and the backbone conformation that goes with them.

  · The mmCIF table is the protein's shape written out atom by atom. For each backbone N, Cα, C, and carbonyl O, it records an (x, y, z) coordinate triple in Å plus the residue type, chain letter, and residue number.

  · Backbone dihedral angles. Every residue except chain termini has a φ (preceding-C → N → Cα → C) and a ψ (N → Cα → C → next-N). They are reported in degrees following the IUPAC sign convention. Secondary structure is essentially a statement about which (φ, ψ) basin each residue occupies.

  · DSSP 8-state secondary structure assigns each residue one of H (α-helix), G (3₁₀-helix), I (π-helix), E (extended β-strand), B (isolated β-bridge), T (hydrogen-bonded turn), S (bend), or '-' (coil). The assignment is computed from backbone hydrogen-bond geometry via the Kabsch–Sander algorithm.

  · P-SEA three-state annotation labels each residue as helix, strand, or coil based purely on the geometry of the Cα trace. It serves as a fallback when the full backbone (and thus DSSP) is unavailable.

Summarize the fold with a handful of shape descriptors and a per-residue structural alphabet.

  · Radius of gyration (Rg) is the root-mean-square distance of Cα atoms from their centroid — a single number for overall size and compactness. A globular domain of N residues has Rg ≈ 2.2·N^0.38 Å; an extended or disordered chain has a much larger Rg. The Cα contact count is the number of residue pairs whose Cα atoms are within 8 Å and are more than four positions apart in sequence — a standard proxy for tertiary packing density. The bounding box is the smallest axis-aligned box enclosing all Cα atoms.

  · Foldseek's 3Di representation compresses backbone geometry into a per-residue letter drawn from a learned twenty-state alphabet. It captures the tertiary interaction pattern around each residue — which residues are packed against it in space, regardless of where they are in sequence.

  · Accessible surface area quantifies burial. A residue with SASA near zero is packed into the hydrophobic core; one with SASA >100 Å² sits on the surface. Computed here via the Shrake–Rupley numerical algorithm with a 1.4 Å probe.

Ask how reliable the model is.

  · For AlphaFold models, the B-factor field carries pLDDT — the model's own estimate of local accuracy on a 0–100 scale. Regions with pLDDT<50 should be treated as essentially unmodeled; they often correspond to intrinsically disordered segments.

  · For experimental (PDB) structures, the B-factor (temperature factor) quantifies the positional spread of each atom in the crystal — a combination of thermal vibration and static disorder — in units of Å². High B-factors mark flexible loops or poorly resolved regions; low B-factors mark the rigid, well-ordered core.

  · PAE(i, j) answers: if I align the predicted and true structures on residue i, how far off (in Å) do I expect residue j to be? A block-diagonal PAE matrix with low values on the blocks and high values off-diagonal is the signature of a multi-domain protein with confidently predicted domains but uncertain inter-domain orientation.

Place it in context: what it resembles, what it is annotated as, and how it looks.

  · Structural nearest neighbors (via Foldseek easy-search vs the PDB). Reported per hit: target PDB id, E-value, and alignment TM-score. A TM-score above ~0.5 is the conventional threshold for 'same fold'.

  · Functional annotations link the protein to curated databases. InterPro entries identify conserved domains and families by matching the sequence against member-database signatures (Pfam, PROSITE, CDD, …). Gene Ontology (GO) terms describe molecular function, biological process, and cellular component in a controlled vocabulary. CATH places the structure in a hierarchical fold classification (Class/Architecture/Topology/Homologous-superfamily). The organism is the source species.

  · Plot images: a contact map (which residues are close in 3D, as an N×N binary image), a Ramachandran scatter (backbone torsion angles, revealing secondary-structure composition at a glance), and — for AlphaFold structures — a PAE heatmap (pairwise prediction confidence).

  · Structure images are PyMOL renders from six orthogonal camera directions. Cartoon representation draws helices as coils and strands as arrows; sticks shows the backbone as bonds; surface shows the solvent-excluded envelope. Rainbow coloring maps sequence position to hue (blue→red, N→C); chain coloring assigns a distinct color per polypeptide.